Protein 2Q22 (pdb70)

Radius of gyration: 29.23 Å; Cα contacts (8 Å, |Δi|>4): 831; chains: 3; bounding box: 90×66×29 Å

Secondary structure (DSSP, 8-state):
---HHHHHHHHHTTTT-SBPPPPPHHHHHHHHHHHHHHHHTSSEEEEEEEESSHHHHHH--HHHHHTT-----PPP-SSSEEEEEETTT--EEEEE--S--BEEEEEEE-SSBTB-----PBPTTTT-/---HHHHHHHHHTTTT-SBPPP--HHHHHHHHHHHHHHHHTSSEEEEEEEESSHHHHHH--HHHHHTT-----PPP-SS-EEEEEETTT--EEEEE--S--BEEEEEEE-SSBTB-----PBPTTTT-/--HHHHHHHHHTTTT-SBPPPPPHHHHHHHHHHHHHHHHTSSEEEEEEEESSHHHHHH--HHHHHTT-----PPP-SS-EEEEEETTT--EEEEE--S--BEEEEEEE-SSBTB-----PBPTTTT-

InterPro domains:
  IPR014953 Protein of unknown function DUF1824 [PF08854] (16-137)

Nearest PDB structures (foldseek):
  2q22-assembly3_C  TM=1.008E+00  e=5.757E-25  Trichormus variabilis ATCC 29413
  6y5w-assembly1_A  TM=3.179E-01  e=4.684E+00  Orthohantavirus andesense
  6vu9-assembly1_A  TM=2.663E-01  e=3.049E+00  Stenotrophomonas maltophilia K279a
  2q22-assembly3_C  TM=1.008E+00  e=7.549E-24  Trichormus variabilis ATCC 29413
  6vu9-assembly1_A  TM=2.676E-01  e=3.999E+00  Stenotrophomonas maltophilia K279a

Solvent-accessible surface area: 20133 Å² total

B-factor: mean 43.03, std 10.54, range [21.01, 85.59]

Sequence (383 aa):
NLTTADAKKILNKFNCLDIAPILKPSEKESVRRALILITKLSDYQILGICADTADEGLLAKTYSHALGYEVPDLPVVEGPVYIKLNGKNGLCCYLDSYAGHHRGVLVSCQSYYEGGINEYGHLPLDLFVNLTTADAKKILNKFNCLDIAPILKPSEKESVRRALILITKLSDYQILGICADTADEGLLAKTYSHALGYEVPDLPVVEGPVYIKLNGKNGLCCYLDSYAGHHRGVLVSCQSYYEGGINEYGHLPLDLFVLTTADAKKILNKFNCLDIAPILKPSEKESVRRALILITKLSDYQILGICADTADEGLLAKTYSHALGYEVPDLPVVEGPVYIKLNGKNGLCCYLDSYAGHHRGVLVSSCQSYYEGGINEYGHLPLDLFV

Foldseek 3Di:
DADLVRLCVLFCVAPPPQEADDDDPVSLVSNLVSVQVQLVLFDWKKKKAKAQFVVLRVLLCQVCVSNVHDADDADTDGTIWIWMAGGPPGDIHIDDDPDDGHAMDIAGHHPDDSGDGGGDSHHSVSRD/DDDLVRLCVLFCVAPPPQEADDDDPVSLVSNLVSVQVLLVLFPWKKKKFKAQFVVLRVLLCQVCVSNVHDDDDADGDGTIWIWIAGGPPRDIHIDDDPDDGHAMDIQGHHPDPSGDGGGDSHHSVSRD/DDLVQLCVLQCVAPPPQEADDDDPVSLVSNLVSVQVLLVLFDWKKKKFKDQFPVLRVLLVQVCVSNVHDDDDADTDGTIKIWMAGGPPGDIHIDDDPDDGHAMDIQGHHPDPSGDGGGDSHHSVSRD

Structure (mmCIF, N/CA/C/O backbone):
data_2Q22
#
_entry.id   2Q22
#
_cell.length_a   103.374
_cell.length_b   103.374
_cell.length_c   42.086
_cell.angle_alpha   90.000
_cell.angle_beta   90.000
_cell.angle_gamma   120.000
#
_symmetry.space_group_name_H-M   'P 32'
#
loop_
_entity.id
_entity.type
_entity.pdbx_description
1 polymer 'Uncharacterized protein'
2 non-polymer 'ACETATE ION'
3 non-polymer 'CHLORIDE ION'
4 non-polymer 'TETRAETHYLENE GLYCOL'
5 non-polymer 1,2-ETHANEDIOL
6 water water
#
loop_
_atom_site.group_PDB
_atom_site.id
_atom_site.type_symbol
_atom_site.label_atom_id
_atom_site.label_alt_id
_atom_site.label_comp_id
_atom_site.label_asym_id
_atom_site.label_entity_id
_atom_site.label_seq_id
_atom_site.pdbx_PDB_ins_code
_atom_site.Cartn_x
_atom_site.Cartn_y
_atom_site.Cartn_z
_atom_site.occupancy
_atom_site.B_iso_or_equiv
_atom_site.auth_seq_id
_atom_site.auth_comp_id
_atom_site.auth_asym_id
_atom_site.auth_atom_id
_atom_site.pdbx_PDB_model_num
ATOM 1 N N . ASN A 1 9 ? -8.986 19.695 5.490 1.00 60.83 8 ASN A N 1
ATOM 2 C CA . ASN A 1 9 ? -7.576 20.185 5.512 1.00 61.66 8 ASN A CA 1
ATOM 3 C C . ASN A 1 9 ? -7.262 20.911 4.208 1.00 60.36 8 ASN A C 1
ATOM 4 O O . ASN A 1 9 ? -7.685 20.497 3.119 1.00 64.42 8 ASN A O 1
ATOM 6 N N . LEU A 1 10 ? -6.504 21.991 4.309 1.00 54.26 9 LEU A N 1
ATOM 7 C CA . LEU A 1 10 ? -6.387 22.907 3.185 1.00 51.61 9 LEU A CA 1
ATOM 8 C C . LEU A 1 10 ? -5.043 22.707 2.516 1.00 49.91 9 LEU A C 1
ATOM 9 O O . LEU A 1 10 ? -4.029 22.663 3.196 1.00 49.87 9 LEU A O 1
ATOM 14 N N . THR A 1 11 ? -5.048 22.555 1.194 1.00 50.28 10 THR A N 1
ATOM 15 C CA . THR A 1 11 ? -3.810 22.420 0.423 1.00 51.12 10 THR A CA 1
ATOM 16 C C . THR A 1 11 ? -3.264 23.795 0.077 1.00 52.83 10 THR A C 1
ATOM 17 O O . THR A 1 11 ? -3.982 24.789 0.107 1.00 52.77 10 THR A O 1
ATOM 21 N N . THR A 1 12 ? -1.987 23.841 -0.279 1.00 54.18 11 THR A N 1
ATOM 22 C CA . THR A 1 12 ? -1.344 25.087 -0.685 1.00 54.48 11 THR A CA 1
ATOM 23 C C . THR A 1 12 ? -2.018 25.718 -1.894 1.00 54.40 11 THR A C 1
ATOM 24 O O . THR A 1 12 ? -2.184 26.943 -1.937 1.00 54.46 11 THR A O 1
ATOM 28 N N . ALA A 1 13 ? -2.409 24.894 -2.863 1.00 52.44 12 ALA A N 1
ATOM 29 C CA . ALA A 1 13 ? -3.081 25.395 -4.061 1.00 51.89 12 ALA A CA 1
ATOM 30 C C . ALA A 1 13 ? -4.441 25.989 -3.726 1.00 51.77 12 ALA A C 1
ATOM 31 O O . ALA A 1 13 ? -4.875 26.965 -4.370 1.00 51.35 12 ALA A O 1
ATOM 33 N N . ASP A 1 14 ? -5.126 25.382 -2.755 1.00 50.48 13 ASP A N 1
ATOM 34 C CA . ASP A 1 14 ? -6.421 25.875 -2.307 1.00 50.87 13 ASP A CA 1
ATOM 35 C C . ASP A 1 14 ? -6.255 27.243 -1.643 1.00 48.84 13 ASP A C 1
ATOM 36 O O . ASP A 1 14 ? -7.015 28.173 -1.920 1.00 48.37 13 ASP A O 1
ATOM 41 N N . ALA A 1 15 ? -5.272 27.334 -0.756 1.00 46.60 14 ALA A N 1
ATOM 42 C CA . ALA A 1 15 ? -4.964 28.547 -0.038 1.00 45.54 14 ALA A CA 1
ATOM 43 C C . ALA A 1 15 ? -4.703 29.688 -1.018 1.00 47.43 14 ALA A C 1
ATOM 44 O O . ALA A 1 15 ? -5.247 30.783 -0.863 1.00 46.74 14 ALA A O 1
ATOM 46 N N . LYS A 1 16 ? -3.876 29.425 -2.029 1.00 47.39 15 LYS A N 1
ATOM 47 C CA . LYS A 1 16 ? -3.526 30.441 -3.028 1.00 49.20 15 LYS A CA 1
ATOM 48 C C . LYS A 1 16 ? -4.744 30.863 -3.809 1.00 48.46 15 LYS A C 1
ATOM 49 O O . LYS A 1 16 ? -4.916 32.052 -4.117 1.00 48.57 15 LYS A O 1
ATOM 55 N N . LYS A 1 17 ? -5.584 29.894 -4.148 1.00 47.48 16 LYS A N 1
ATOM 56 C CA . LYS A 1 17 ? -6.786 30.196 -4.874 1.00 48.45 16 LYS A CA 1
ATOM 57 C C . LYS A 1 17 ? -7.661 31.144 -4.049 1.00 46.63 16 LYS A C 1
ATOM 58 O O . LYS A 1 17 ? -8.216 32.097 -4.568 1.00 47.19 16 LYS A O 1
ATOM 64 N N . ILE A 1 18 ? -7.776 30.884 -2.760 1.00 44.17 17 ILE A N 1
ATOM 65 C CA . ILE A 1 18 ? -8.591 31.735 -1.899 1.00 43.04 17 ILE A CA 1
ATOM 66 C C . ILE A 1 18 ? -8.022 33.173 -1.871 1.00 43.33 17 ILE A C 1
ATOM 67 O O . ILE A 1 18 ? -8.729 34.141 -2.117 1.00 41.99 17 ILE A O 1
ATOM 72 N N . LEU A 1 19 ? -6.734 33.293 -1.617 1.00 43.57 18 LEU A N 1
ATOM 73 C CA . LEU A 1 19 ? -6.126 34.610 -1.497 1.00 45.11 18 LEU A CA 1
ATOM 74 C C . LEU A 1 19 ? -6.137 35.338 -2.840 1.00 45.31 18 LEU A C 1
ATOM 75 O O . LEU A 1 19 ? -6.287 36.551 -2.906 1.00 44.96 18 LEU A O 1
ATOM 80 N N . ASN A 1 20 ? -6.028 34.584 -3.926 1.00 45.96 19 ASN A N 1
ATOM 81 C CA . ASN A 1 20 ? -5.957 35.197 -5.235 1.00 46.27 19 ASN A CA 1
ATOM 82 C C . ASN A 1 20 ? -7.286 35.826 -5.628 1.00 45.42 19 ASN A C 1
ATOM 83 O O . ASN A 1 20 ? -7.332 36.650 -6.526 1.00 45.37 19 ASN A O 1
ATOM 88 N N . LYS A 1 21 ? -8.367 35.471 -4.939 1.00 42.55 20 LYS A N 1
ATOM 89 C CA . LYS A 1 21 ? -9.638 36.146 -5.155 1.00 44.74 20 LYS A CA 1
ATOM 90 C C . LYS A 1 21 ? -9.562 37.660 -4.876 1.00 44.19 20 LYS A C 1
ATOM 91 O O . LYS A 1 21 ? -10.369 38.405 -5.400 1.00 42.61 20 LYS A O 1
ATOM 97 N N . PHE A 1 22 ? -8.595 38.094 -4.058 1.00 42.54 21 PHE A N 1
ATOM 98 C CA . PHE A 1 22 ? -8.452 39.515 -3.662 1.00 42.72 21 PHE A CA 1
ATOM 99 C C . PHE A 1 22 ? -7.445 40.267 -4.548 1.00 43.65 21 PHE A C 1
ATOM 100 O O . PHE A 1 22 ? -7.242 41.453 -4.369 1.00 44.28 21 PHE A O 1
ATOM 108 N N . ASN A 1 23 ? -6.826 39.563 -5.493 1.00 43.19 22 ASN A N 1
ATOM 109 C CA . ASN A 1 23 ? -5.810 40.118 -6.371 1.00 46.28 22 ASN A CA 1
ATOM 110 C C . ASN A 1 23 ? -6.221 41.452 -6.948 1.00 44.60 22 ASN A C 1
ATOM 111 O O . ASN A 1 23 ? -7.312 41.587 -7.470 1.00 45.87 22 ASN A O 1
ATOM 116 N N . CYS A 1 24 ? -5.368 42.457 -6.805 1.00 43.93 23 CYS A N 1
ATOM 117 C CA . CYS A 1 24 ? -5.665 43.808 -7.297 1.00 45.14 23 CYS A CA 1
ATOM 118 C C . CYS A 1 24 ? -6.935 44.515 -6.775 1.00 43.54 23 CYS A C 1
ATOM 119 O O . CYS A 1 24 ? -7.379 45.514 -7.378 1.00 45.12 23 CYS A O 1
ATOM 122 N N . LEU A 1 25 ? -7.501 44.056 -5.665 1.00 39.67 24 LEU A N 1
ATOM 123 C CA . LEU A 1 25 ? -8.637 44.769 -5.076 1.00 40.25 24 LEU A CA 1
ATOM 124 C C . LEU A 1 25 ? -8.108 45.931 -4.238 1.00 37.32 24 LEU A C 1
ATOM 125 O O . LEU A 1 25 ? -7.330 45.727 -3.292 1.00 39.18 24 LEU A O 1
ATOM 130 N N . ASP A 1 26 ? -8.529 47.137 -4.591 1.00 36.38 25 ASP A N 1
ATOM 131 C CA . ASP A 1 26 ? -8.125 48.345 -3.881 1.00 36.19 25 ASP A CA 1
ATOM 132 C C . ASP A 1 26 ? -8.779 48.466 -2.510 1.00 36.41 25 ASP A C 1
ATOM 133 O O . ASP A 1 26 ? -8.201 49.027 -1.601 1.00 36.43 25 ASP A O 1
ATOM 138 N N . ILE A 1 27 ? -10.017 47.990 -2.397 1.00 37.54 26 ILE A N 1
ATOM 139 C CA . ILE A 1 27 ? -10.827 48.113 -1.171 1.00 40.13 26 ILE A CA 1
ATOM 140 C C . ILE A 1 27 ? -11.300 46.707 -0.794 1.00 39.31 26 ILE A C 1
ATOM 141 O O . ILE A 1 27 ? -11.978 46.052 -1.564 1.00 38.64 26 ILE A O 1
ATOM 146 N N . ALA A 1 28 ? -10.902 46.237 0.365 1.00 38.26 27 ALA A N 1
ATOM 147 C CA . ALA A 1 28 ? -11.256 44.899 0.820 1.00 40.25 27 ALA A CA 1
ATOM 148 C C . ALA A 1 28 ? -12.754 44.821 1.046 1.00 42.17 27 ALA A C 1
ATOM 149 O O . ALA A 1 28 ? -13.376 45.784 1.517 1.00 40.69 27 ALA A O 1
ATOM 151 N N . PRO A 1 29 ? -13.345 43.671 0.707 1.00 45.01 28 PRO A N 1
ATOM 152 C CA . PRO A 1 29 ? -14.773 43.506 0.905 1.00 45.76 28 PRO A CA 1
ATOM 153 C C . PRO A 1 29 ? -15.101 43.197 2.342 1.00 47.02 28 PRO A C 1
ATOM 154 O O . PRO A 1 29 ? -14.253 42.803 3.124 1.00 45.31 28 PRO A O 1
ATOM 158 N N . ILE A 1 30 ? -16.357 43.406 2.675 1.00 49.80 29 ILE A N 1
ATOM 159 C CA . ILE A 1 30 ? -16.911 42.934 3.918 1.00 50.96 29 ILE A CA 1
ATOM 160 C C . ILE A 1 30 ? -17.285 41.462 3.711 1.00 48.78 29 ILE A C 1
ATOM 161 O O . ILE A 1 30 ? -18.131 41.166 2.883 1.00 49.84 29 ILE A O 1
ATOM 166 N N . LEU A 1 31 ? -16.644 40.553 4.450 1.00 44.63 30 LEU A N 1
ATOM 167 C CA . LEU A 1 31 ? -16.829 39.127 4.274 1.00 43.48 30 LEU A CA 1
ATOM 168 C C . LEU A 1 31 ? -17.761 38.541 5.337 1.00 41.87 30 LEU A C 1
ATOM 169 O O . LEU A 1 31 ? -17.765 38.992 6.480 1.00 41.23 30 LEU A O 1
ATOM 174 N N . LYS A 1 32 ? -18.511 37.519 4.952 1.00 40.67 31 LYS A N 1
ATOM 175 C CA . LYS A 1 32 ? -19.321 36.761 5.880 1.00 40.47 31 LYS A CA 1
ATOM 176 C C . LYS A 1 32 ? -18.425 36.012 6.873 1.00 39.04 31 LYS A C 1
ATOM 177 O O . LYS A 1 32 ? -17.266 35.772 6.601 1.00 35.89 31 LYS A O 1
ATOM 183 N N . PRO A 1 33 ? -18.952 35.674 8.047 1.00 37.96 32 PRO A N 1
ATOM 184 C CA . PRO A 1 33 ? -18.183 34.951 9.070 1.00 38.29 32 PRO A CA 1
ATOM 185 C C . PRO A 1 33 ? -17.394 33.709 8.586 1.00 38.58 32 PRO A C 1
ATOM 186 O O . PRO A 1 33 ? -16.192 33.548 8.891 1.00 37.88 32 PRO A O 1
ATOM 190 N N . SER A 1 34 ? -18.045 32.847 7.824 1.00 36.37 33 SER A N 1
ATOM 191 C CA . SER A 1 34 ? -17.391 31.635 7.360 1.00 37.55 33 SER A CA 1
ATOM 192 C C . SER A 1 34 ? -16.429 31.908 6.213 1.00 39.00 33 SER A C 1
ATOM 193 O O . SER A 1 34 ? -15.489 31.154 5.983 1.00 39.01 33 SER A O 1
ATOM 196 N N . GLU A 1 35 ? -16.660 32.988 5.470 1.00 37.82 34 GLU A N 1
ATOM 197 C CA . GLU A 1 35 ? -15.729 33.401 4.451 1.00 37.91 34 GLU A CA 1
ATOM 198 C C . GLU A 1 35 ? -14.455 33.873 5.133 1.00 36.82 34 GLU A C 1
ATOM 199 O O . GLU A 1 35 ? -13.370 33.585 4.674 1.00 37.06 34 GLU A O 1
ATOM 205 N N . LYS A 1 36 ? -14.596 34.626 6.220 1.00 37.62 35 LYS A N 1
ATOM 206 C CA . LYS A 1 36 ? -13.449 35.102 6.927 1.00 35.85 35 LYS A CA 1
ATOM 207 C C . LYS A 1 36 ? -12.642 33.941 7.442 1.00 34.77 35 LYS A C 1
ATOM 208 O O . LYS A 1 36 ? -11.427 33.996 7.406 1.00 35.96 35 LYS A O 1
ATOM 214 N N . GLU A 1 37 ? -13.298 32.900 7.947 1.00 34.50 36 GLU A N 1
ATOM 215 C CA . GLU A 1 37 ? -12.581 31.737 8.469 1.00 35.34 36 GLU A CA 1
ATOM 216 C C . GLU A 1 37 ? -11.755 31.105 7.380 1.00 35.75 36 GLU A C 1
ATOM 217 O O . GLU A 1 37 ? -10.648 30.703 7.646 1.00 37.30 36 GLU A O 1
ATOM 223 N N . SER A 1 38 ? -12.304 30.976 6.174 1.00 36.11 37 SER A N 1
ATOM 224 C CA . SER A 1 38 ? -11.547 30.397 5.051 1.00 36.84 37 SER A CA 1
ATOM 225 C C . SER A 1 38 ? -10.344 31.227 4.710 1.00 37.44 37 SER A C 1
ATOM 226 O O . SER A 1 38 ? -9.257 30.712 4.514 1.00 37.51 37 SER A O 1
ATOM 229 N N . VAL A 1 39 ? -10.535 32.542 4.650 1.00 37.43 38 VAL A N 1
ATOM 230 C CA . VAL A 1 39 ? -9.425 33.412 4.299 1.00 36.66 38 VAL A CA 1
ATOM 231 C C . VAL A 1 39 ? -8.346 33.401 5.374 1.00 37.70 38 VAL A C 1
ATOM 232 O O . VAL A 1 39 ? -7.149 33.491 5.068 1.00 38.75 38 VAL A O 1
ATOM 236 N N . ARG A 1 40 ? -8.761 33.280 6.625 1.00 37.78 39 ARG A N 1
ATOM 237 C CA . ARG A 1 40 ? -7.808 33.206 7.718 1.00 38.17 39 ARG A CA 1
ATOM 238 C C . ARG A 1 40 ? -6.920 31.972 7.596 1.00 40.13 39 ARG A C 1
ATOM 239 O O . ARG A 1 40 ? -5.700 32.049 7.705 1.00 39.95 39 ARG A O 1
ATOM 247 N N . ARG A 1 41 ? -7.558 30.834 7.389 1.00 39.98 40 ARG A N 1
ATOM 248 C CA . ARG A 1 41 ? -6.845 29.598 7.275 1.00 41.52 40 ARG A CA 1
ATOM 249 C C . ARG A 1 41 ? -5.886 29.630 6.103 1.00 39.13 40 ARG A C 1
ATOM 250 O O . ARG A 1 41 ? -4.744 29.159 6.220 1.00 43.92 40 ARG A O 1
ATOM 255 N N . ALA A 1 42 ? -6.351 30.140 4.973 1.00 37.28 41 ALA A N 1
ATOM 256 C CA . ALA A 1 42 ? -5.522 30.291 3.754 1.00 39.23 41 ALA A CA 1
ATOM 257 C C . ALA A 1 42 ? -4.291 31.161 4.040 1.00 40.02 41 ALA A C 1
ATOM 258 O O . ALA A 1 42 ? -3.167 30.806 3.689 1.00 40.98 41 ALA A O 1
ATOM 260 N N . LEU A 1 43 ? -4.501 32.268 4.737 1.00 39.28 42 LEU A N 1
ATOM 261 C CA . LEU A 1 43 ? -3.419 33.217 4.983 1.00 39.35 42 LEU A CA 1
ATOM 262 C C . LEU A 1 43 ? -2.409 32.643 5.949 1.00 41.07 42 LEU A C 1
ATOM 263 O O . LEU A 1 43 ? -1.215 32.802 5.750 1.00 42.52 42 LEU A O 1
ATOM 268 N N . ILE A 1 44 ? -2.874 31.952 6.967 1.00 42.56 43 ILE A N 1
ATOM 269 C CA . ILE A 1 44 ? -1.985 31.349 7.931 1.00 43.17 43 ILE A CA 1
ATOM 270 C C . ILE A 1 44 ? -1.141 30.263 7.275 1.00 45.36 43 ILE A C 1
ATOM 271 O O . ILE A 1 44 ? 0.054 30.190 7.532 1.00 47.19 43 ILE A O 1
ATOM 276 N N . LEU A 1 45 ? -1.742 29.420 6.437 1.00 45.74 44 LEU A N 1
ATOM 277 C CA . LEU A 1 45 ? -0.985 28.347 5.744 1.00 45.48 44 LEU A CA 1
ATOM 278 C C . LEU A 1 45 ? 0.099 28.957 4.866 1.00 46.62 44 LEU A C 1
ATOM 279 O O . LEU A 1 45 ? 1.281 28.647 5.015 1.00 45.03 44 LEU A O 1
ATOM 284 N N . ILE A 1 46 ? -0.315 29.861 3.978 1.00 46.28 45 ILE A N 1
ATOM 285 C CA . ILE A 1 46 ? 0.594 30.498 3.041 1.00 45.49 45 ILE A CA 1
ATOM 286 C C . ILE A 1 46 ? 1.755 31.206 3.716 1.00 45.28 45 ILE A C 1
ATOM 287 O O . ILE A 1 46 ? 2.891 31.138 3.224 1.00 47.23 45 ILE A O 1
ATOM 292 N N . THR A 1 47 ? 1.506 31.879 4.826 1.00 44.70 46 THR A N 1
ATOM 293 C CA . THR A 1 47 ? 2.585 32.572 5.496 1.00 45.61 46 THR A CA 1
ATOM 294 C C . THR A 1 47 ? 3.613 31.626 6.143 1.00 47.27 46 THR A C 1
ATOM 295 O O . THR A 1 47 ? 4.751 32.013 6.348 1.00 50.14 46 THR A O 1
ATOM 299 N N . LYS A 1 48 ? 3.211 30.401 6.464 1.00 46.65 47 LYS A N 1
ATOM 300 C CA . LYS A 1 48 ? 4.147 29.378 6.951 1.00 46.47 47 LYS A CA 1
ATOM 301 C C . LYS A 1 48 ? 5.082 28.876 5.843 1.00 45.23 47 LYS A C 1
ATOM 302 O O . LYS A 1 48 ? 6.117 28.290 6.119 1.00 47.52 47 LYS A O 1
ATOM 308 N N . LEU A 1 49 ? 4.674 29.063 4.597 1.00 41.92 48 LEU A N 1
ATOM 309 C CA . LEU A 1 49 ? 5.472 28.704 3.446 1.00 42.62 48 LEU A CA 1
ATOM 310 C C . LEU A 1 49 ? 6.369 29.856 2.967 1.00 43.03 48 LEU A C 1
ATOM 311 O O . LEU A 1 49 ? 6.892 29.820 1.831 1.00 41.56 48 LEU A O 1
ATOM 316 N N . SER A 1 50 ? 6.535 30.876 3.825 1.00 39.82 49 SER A N 1
ATOM 317 C CA . SER A 1 50 ? 7.424 31.996 3.527 1.00 39.60 49 SER A CA 1
ATOM 318 C C . SER A 1 50 ? 8.283 32.337 4.736 1.00 39.49 49 SER A C 1
ATOM 319 O O . SER A 1 50 ? 7.959 31.977 5.874 1.00 40.69 49 SER A O 1
ATOM 322 N N . ASP A 1 51 ? 9.394 33.014 4.499 1.00 37.40 50 ASP A N 1
ATOM 323 C CA . ASP A 1 51 ? 10.304 33.341 5.609 1.00 38.30 50 ASP A CA 1
ATOM 324 C C . ASP A 1 51 ? 9.803 34.505 6.453 1.00 37.95 50 ASP A C 1
ATOM 325 O O . ASP A 1 51 ? 9.977 34.538 7.668 1.00 37.61 50 ASP A O 1
ATOM 330 N N . TYR A 1 52 ? 9.211 35.500 5.809 1.00 38.08 51 TYR A N 1
ATOM 331 C CA . TYR A 1 52 ? 8.661 36.619 6.566 1.00 38.57 51 TYR A CA 1
ATOM 332 C C . TYR A 1 52 ? 7.604 37.353 5.761 1.00 38.87 51 TYR A C 1
ATOM 333 O O . TYR A 1 52 ? 7.417 37.102 4.558 1.00 35.34 51 TYR A O 1
ATOM 342 N N . GLN A 1 53 ? 6.901 38.244 6.461 1.00 37.14 52 GLN A N 1
ATOM 343 C CA . GLN A 1 53 ? 5.850 39.041 5.836 1.00 37.51 52 GLN A CA 1
ATOM 344 C C . GLN A 1 53 ? 6.042 40.530 6.112 1.00 34.88 52 GLN A C 1
ATOM 345 O O . GLN A 1 53 ? 6.702 40.946 7.095 1.00 35.46 52 GLN A O 1
ATOM 351 N N . ILE A 1 54 ? 5.522 41.345 5.196 1.00 37.33 53 ILE A N 1
ATOM 352 C CA . ILE A 1 54 ? 5.488 42.788 5.380 1.00 38.52 53 ILE A CA 1
ATOM 353 C C . ILE A 1 54 ? 4.017 43.111 5.222 1.00 38.07 53 ILE A C 1
ATOM 354 O O . ILE A 1 54 ? 3.380 42.618 4.293 1.00 36.38 53 ILE A O 1
ATOM 359 N N . LEU A 1 55 ? 3.474 43.881 6.165 1.00 34.10 54 LEU A N 1
ATOM 360 C CA . LEU A 1 55 ? 2.103 44.340 6.080 1.00 34.96 54 LEU A CA 1
ATOM 361 C C . LEU A 1 55 ? 2.030 45.785 5.692 1.00 33.29 54 LEU A C 1
ATOM 362 O O . LEU A 1 55 ? 2.799 46.605 6.196 1.00 33.54 54 LEU A O 1
ATOM 367 N N . GLY A 1 56 ? 1.090 46.086 4.802 1.00 33.62 55 GLY A N 1
ATOM 368 C CA . GLY A 1 56 ? 0.714 47.456 4.434 1.00 34.53 55 GLY A CA 1
ATOM 369 C C . GLY A 1 56 ? -0.778 47.610 4.727 1.00 34.96 55 GLY A C 1
ATOM 370 O O . GLY A 1 56 ? -1.593 46.914 4.111 1.00 34.81 55 GLY A O 1
ATOM 371 N N . ILE A 1 57 ? -1.127 48.499 5.669 1.00 31.83 56 ILE A N 1
ATOM 372 C CA . ILE A 1 57 ? -2.500 48.648 6.193 1.00 31.58 56 ILE A CA 1
ATOM 373 C C . ILE A 1 57 ? -3.030 50.029 5.900 1.00 31.27 56 ILE A C 1
ATOM 374 O O . ILE A 1 57 ? -2.439 50.991 6.315 1.00 30.70 56 ILE A O 1
ATOM 379 N N . CYS A 1 58 ? -4.107 50.126 5.103 1.00 31.39 57 CYS A N 1
ATOM 380 C CA . CYS A 1 58 ? -4.805 51.407 4.834 1.00 31.33 57 CYS A CA 1
ATOM 381 C C . CYS A 1 58 ? -6.193 51.406 5.536 1.00 31.50 57 CYS A C 1
ATOM 382 O O . CYS A 1 58 ? -7.003 50.484 5.348 1.00 34.07 57 CYS A O 1
ATOM 385 N N . ALA A 1 59 ? -6.456 52.420 6.349 1.00 31.23 58 ALA A N 1
ATOM 386 C CA . ALA A 1 59 ? -7.647 52.470 7.148 1.00 31.71 58 ALA A CA 1
ATOM 387 C C . ALA A 1 59 ? -8.198 53.903 7.220 1.00 31.69 58 ALA A C 1
ATOM 388 O O . ALA A 1 59 ? -7.475 54.879 7.020 1.00 30.81 58 ALA A O 1
ATOM 390 N N . ASP A 1 60 ? -9.487 54.013 7.503 1.00 32.12 59 ASP A N 1
ATOM 391 C CA . ASP A 1 60 ? -10.121 55.327 7.646 1.00 31.76 59 ASP A CA 1
ATOM 392 C C . ASP A 1 60 ? -9.648 56.080 8.890 1.00 31.87 59 ASP A C 1
ATOM 393 O O . ASP A 1 60 ? -9.705 57.292 8.923 1.00 32.27 59 ASP A O 1
ATOM 398 N N . THR A 1 61 ? -9.197 55.375 9.922 1.00 30.05 60 THR A N 1
ATOM 399 C CA . THR A 1 61 ? -8.812 56.038 11.164 1.00 32.27 60 THR A CA 1
ATOM 400 C C . THR A 1 61 ? -7.662 55.271 11.773 1.00 29.86 60 THR A C 1
ATOM 401 O O . THR A 1 61 ? -7.467 54.091 11.494 1.00 28.59 60 THR A O 1
ATOM 405 N N . ALA A 1 62 ? -6.889 55.943 12.607 1.00 26.72 61 ALA A N 1
ATOM 406 C CA . ALA A 1 62 ? -5.789 55.283 13.254 1.00 28.17 61 ALA A CA 1
ATOM 407 C C . ALA A 1 62 ? -6.272 54.085 14.049 1.00 33.39 61 ALA A C 1
ATOM 408 O O . ALA A 1 62 ? -5.631 53.053 14.019 1.00 34.95 61 ALA A O 1
ATOM 410 N N . ASP A 1 63 ? -7.396 54.215 14.781 1.00 34.61 62 ASP A N 1
ATOM 411 C CA . ASP A 1 63 ? -7.884 53.117 15.628 1.00 34.21 62 ASP A CA 1
ATOM 412 C C . ASP A 1 63 ? -8.170 51.856 14.812 1.00 33.38 62 ASP A C 1
ATOM 413 O O . ASP A 1 63 ? -7.796 50.756 15.201 1.00 33.01 62 ASP A O 1
ATOM 418 N N . GLU A 1 64 ? -8.805 52.008 13.655 1.00 33.12 63 GLU A N 1
ATOM 419 C CA . GLU A 1 64 ? -9.144 50.838 12.853 1.00 35.96 63 GLU A CA 1
ATOM 420 C C . GLU A 1 64 ? -7.852 50.223 12.332 1.00 36.31 63 GLU A C 1
ATOM 421 O O . GLU A 1 64 ? -7.660 48.995 12.247 1.00 38.66 63 GLU A O 1
ATOM 427 N N . GLY A 1 65 ? -6.934 51.082 11.924 1.00 34.60 64 GLY A N 1
ATOM 428 C CA . GLY A 1 65 ? -5.678 50.605 11.443 1.00 32.59 64 GLY A CA 1
ATOM 429 C C . GLY A 1 65 ? -4.871 49.870 12.459 1.00 33.65 64 GLY A C 1
ATOM 430 O O . GLY A 1 65 ? -4.248 48.854 12.135 1.00 34.16 64 GLY A O 1
ATOM 431 N N . LEU A 1 66 ? -4.777 50.435 13.654 1.00 32.71 65 LEU A N 1
ATOM 432 C CA . LEU A 1 66 ? -4.033 49.839 14.765 1.00 34.66 65 LEU A CA 1
ATOM 433 C C . LEU A 1 66 ? -4.660 48.526 15.226 1.00 35.15 65 LEU A C 1
ATOM 434 O O . LEU A 1 66 ? -3.940 47.604 15.581 1.00 38.01 65 LEU A O 1
ATOM 439 N N . LEU A 1 67 ? -5.986 48.426 15.179 1.00 34.38 66 LEU A N 1
ATOM 440 C CA . LEU A 1 67 ? -6.676 47.160 15.494 1.00 35.87 66 LEU A CA 1
ATOM 441 C C . LEU A 1 67 ? -6.337 46.079 14.493 1.00 36.11 66 LEU A C 1
ATOM 442 O O . LEU A 1 67 ? -6.021 44.960 14.867 1.00 38.74 66 LEU A O 1
ATOM 447 N N . ALA A 1 68 ? -6.347 46.425 13.222 1.00 31.80 67 ALA A N 1
ATOM 448 C CA . ALA A 1 68 ? -5.897 45.498 12.187 1.00 32.90 67 ALA A CA 1
ATOM 449 C C . ALA A 1 68 ? -4.446 45.063 12.416 1.00 33.44 67 ALA A C 1
ATOM 450 O O . ALA A 1 68 ? -4.141 43.898 12.310 1.00 33.79 67 ALA A O 1
ATOM 460 N N . LYS A 1 70 ? -2.684 45.019 15.198 1.00 35.55 69 LYS A N 1
ATOM 461 C CA . LYS A 1 70 ? -2.479 44.211 16.373 1.00 39.45 69 LYS A CA 1
ATOM 462 C C . LYS A 1 70 ? -3.016 42.791 16.156 1.00 39.86 69 LYS A C 1
ATOM 463 O O . LYS A 1 70 ? -2.308 41.817 16.491 1.00 39.34 69 LYS A O 1
ATOM 469 N N . THR A 1 71 ? -4.175 42.662 15.486 1.00 37.70 70 THR A N 1
ATOM 470 C CA . THR A 1 71 ? -4.789 41.370 15.296 1.00 35.94 70 THR A CA 1
ATOM 471 C C . THR A 1 71 ? -4.093 40.539 14.229 1.00 36.47 70 THR A C 1
ATOM 472 O O . THR A 1 71 ? -3.872 39.355 14.437 1.00 35.99 70 THR A O 1
ATOM 476 N N . TYR A 1 72 ? -3.763 41.118 13.076 1.00 34.45 71 TYR A N 1
ATOM 477 C CA . TYR A 1 72 ? -3.004 40.380 12.080 1.00 36.73 71 TYR A CA 1
ATOM 478 C C . TYR A 1 72 ? -1.656 39.937 12.659 1.00 39.34 71 TYR A C 1
ATOM 479 O O . TYR A 1 72 ? -1.248 38.786 12.495 1.00 37.12 71 TYR A O 1
ATOM 488 N N . SER A 1 73 ? -0.949 40.853 13.297 1.00 39.86 72 SER A N 1
ATOM 489 C CA . SER A 1 73 ? 0.422 40.546 13.732 1.00 40.56 72 SER A CA 1
ATOM 490 C C . SER A 1 73 ? 0.425 39.399 14.740 1.00 42.21 72 SER A C 1
ATOM 491 O O . SER A 1 73 ? 1.225 38.494 14.624 1.00 39.58 72 SER A O 1
ATOM 494 N N . HIS A 1 74 ? -0.540 39.395 15.659 1.00 42.03 73 HIS A N 1
ATOM 495 C CA . HIS A 1 74 ? -0.753 38.289 16.554 1.00 42.69 73 HIS A CA 1
ATOM 496 C C . HIS A 1 74 ? -1.015 36.947 15.847 1.00 44.96 73 HIS A C 1
ATOM 497 O O . HIS A 1 74 ? -0.343 35.950 16.142 1.00 44.16 73 HIS A O 1
ATOM 504 N N . ALA A 1 75 ? -1.988 36.906 14.935 1.00 45.12 74 ALA A N 1
ATOM 505 C CA . ALA A 1 75 ? -2.319 35.667 14.220 1.00 42.95 74 ALA A CA 1
ATOM 506 C C . ALA A 1 75 ? -1.120 35.194 13.423 1.00 43.52 74 ALA A C 1
ATOM 507 O O . ALA A 1 75 ? -0.923 34.005 13.269 1.00 45.82 74 ALA A O 1
ATOM 509 N N . LEU A 1 76 ? -0.289 36.105 12.945 1.00 41.47 75 LEU A N 1
ATOM 510 C CA . LEU A 1 76 ? 0.931 35.703 12.232 1.00 43.63 75 LEU A CA 1
ATOM 511 C C . LEU A 1 76 ? 2.103 35.367 13.131 1.00 43.69 75 LEU A C 1
ATOM 512 O O . LEU A 1 76 ? 3.167 34.981 12.658 1.00 44.10 75 LEU A O 1
ATOM 517 N N . GLY A 1 77 ? 1.924 35.508 14.429 1.00 44.50 76 GLY A N 1
ATOM 518 C CA . GLY A 1 77 ? 3.015 35.243 15.353 1.00 47.22 76 GLY A CA 1
ATOM 519 C C . GLY A 1 77 ? 4.083 36.320 15.475 1.00 48.68 76 GLY A C 1
ATOM 520 O O . GLY A 1 77 ? 5.203 36.025 15.903 1.00 46.90 76 GLY A O 1
ATOM 521 N N . TYR A 1 78 ? 3.735 37.565 15.176 1.00 51.06 77 TYR A N 1
ATOM 522 C CA . TYR A 1 78 ? 4.666 38.694 15.333 1.00 55.96 77 TYR A CA 1
ATOM 523 C C . TYR A 1 78 ? 4.331 39.570 16.527 1.00 59.37 77 TYR A C 1
ATOM 524 O O . TYR A 1 78 ? 3.178 39.923 16.744 1.00 58.74 77 TYR A O 1
ATOM 533 N N . GLU A 1 79 ? 5.356 39.965 17.267 1.00 63.93 78 GLU A N 1
ATOM 534 C CA . GLU A 1 79 ? 5.206 40.950 18.332 1.00 67.43 78 GLU A CA 1
ATOM 535 C C . GLU A 1 79 ? 5.050 42.320 17.681 1.00 71.39 78 GLU A C 1
ATOM 536 O O . GLU A 1 79 ? 5.565 42.565 16.581 1.00 72.13 78 GLU A O 1
ATOM 539 N N . VAL A 1 80 ? 4.335 43.214 18.356 1.00 75.02 79 VAL A N 1
ATOM 540 C CA . VAL A 1 80 ? 4.188 44.588 17.867 1.00 75.77 79 VAL A CA 1
ATOM 541 C C . VAL A 1 80 ? 4.431 45.586 18.983 1.00 75.16 79 VAL A C 1
ATOM 542 O O . VAL A 1 80 ? 4.490 45.199 20.134 1.00 75.36 79 VAL A O 1
ATOM 546 N N . PRO A 1 81 ? 4.597 46.874 18.630 1.00 76.06 80 PRO A N 1
ATOM 547 C CA . PRO A 1 81 ? 4.619 47.944 19.631 1.00 74.83 80 PRO A CA 1
ATOM 548 C C . PRO A 1 81 ? 3.195 48.407 19.940 1.00 74.10 80 PRO A C 1
ATOM 549 O O . PRO A 1 81 ? 2.270 48.087 19.192 1.00 72.83 80 PRO A O 1
ATOM 553 N N . ASP A 1 83 ? 3.333 50.907 20.992 1.00 49.80 82 ASP A N 1
ATOM 554 C CA . ASP A 1 83 ? 2.404 52.002 20.692 1.00 52.06 82 ASP A CA 1
ATOM 555 C C . ASP A 1 83 ? 2.944 52.937 19.584 1.00 50.84 82 ASP A C 1
ATOM 556 O O . ASP A 1 83 ? 3.998 53.582 19.742 1.00 53.34 82 ASP A O 1
ATOM 561 N N . LEU A 1 84 ? 2.200 53.054 18.498 1.00 44.79 83 LEU A N 1
ATOM 562 C CA . LEU A 1 84 ? 2.543 54.002 17.445 1.00 39.63 83 LEU A CA 1
ATOM 563 C C . LEU A 1 84 ? 1.807 55.309 17.715 1.00 37.90 83 LEU A C 1
ATOM 564 O O . LEU A 1 84 ? 0.636 55.294 18.073 1.00 39.16 83 LEU A O 1
ATOM 569 N N . PRO A 1 85 ? 2.472 56.444 17.493 1.00 35.12 84 PRO A N 1
ATOM 570 C CA . PRO A 1 85 ? 1.749 57.711 17.551 1.00 31.69 84 PRO A CA 1
ATOM 571 C C . PRO A 1 85 ? 0.703 57.809 16.421 1.00 33.40 84 PRO A C 1
ATOM 572 O O . PRO A 1 85 ? 0.871 57.270 15.329 1.00 28.58 84 PRO A O 1
ATOM 576 N N . VAL A 1 86 ? -0.384 58.510 16.675 1.00 30.33 85 VAL A N 1
ATOM 577 C CA . VAL A 1 86 ? -1.456 58.564 15.669 1.00 28.14 85 VAL A CA 1
ATOM 578 C C . VAL A 1 86 ? -1.452 59.895 14.908 1.00 27.55 85 VAL A C 1
ATOM 579 O O . VAL A 1 86 ? -0.725 60.847 15.233 1.00 29.53 85 VAL A O 1
ATOM 583 N N . VAL A 1 87 ? -2.231 59.921 13.845 1.00 29.36 86 VAL A N 1
ATOM 584 C CA . VAL A 1 87 ? -2.538 61.149 13.088 1.00 29.61 86 VAL A CA 1
ATOM 585 C C . VAL A 1 87 ? -4.049 61.164 12.882 1.00 27.36 86 VAL A C 1
ATOM 586 O O . VAL A 1 87 ? -4.713 60.156 13.127 1.00 28.90 86 VAL A O 1
ATOM 590 N N . GLU A 1 88 ? -4.589 62.318 12.466 1.00 26.62 87 GLU A N 1
ATOM 591 C CA . GLU A 1 88 ? -6.010 62.425 12.199 1.00 28.58 87 GLU A CA 1
ATOM 592 C C . GLU A 1 88 ? -6.263 61.953 10.778 1.00 28.91 87 GLU A C 1
ATOM 593 O O . GLU A 1 88 ? -5.390 62.017 9.949 1.00 32.35 87 GLU A O 1
ATOM 599 N N . GLY A 1 89 ? -7.450 61.445 10.498 1.00 30.55 88 GLY A N 1
ATOM 600 C CA . GLY A 1 89 ? -7.816 61.100 9.156 1.00 29.71 88 GLY A CA 1
ATOM 601 C C . GLY A 1 89 ? -7.335 59.706 8.797 1.00 31.83 88 GLY A C 1
ATOM 602 O O . GLY A 1 89 ? -6.901 58.941 9.664 1.00 31.17 88 GLY A O 1
ATOM 603 N N . PRO A 1 90 ? -7.457 59.340 7.499 1.00 32.34 89 PRO A N 1
ATOM 604 C CA . PRO A 1 90 ? -6.982 58.022 7.070 1.00 29.70 89 PRO A CA 1
ATOM 605 C C . PRO A 1 90 ? -5.483 57.767 7.302 1.00 31.63 89 PRO A C 1
ATOM 606 O O . PRO A 1 90 ? -4.660 58.724 7.273 1.00 28.57 89 PRO A O 1
ATOM 610 N N . VAL A 1 91 ? -5.149 56.503 7.587 1.00 30.01 90 VAL A N 1
ATOM 611 C CA . VAL A 1 91 ? -3.779 56.117 7.903 1.00 32.26 90 VAL A CA 1
ATOM 612 C C . VAL A 1 91 ? -3.272 54.983 7.051 1.00 32.40 90 VAL A C 1
ATOM 613 O O . VAL A 1 91 ? -4.029 54.189 6.469 1.00 31.30 90 VAL A O 1
ATOM 617 N N . TYR A 1 92 ? -1.947 54.960 6.975 1.00 32.55 91 TYR A N 1
ATOM 618 C CA . TYR A 1 92 ? -1.211 53.862 6.435 1.00 30.73 91 TYR A CA 1
ATOM 619 C C . TYR A 1 92 ? -0.213 53.359 7.473 1.00 30.13 91 TYR A C 1
ATOM 620 O O . TYR A 1 92 ? 0.597 54.141 7.998 1.00 33.28 91 TYR A O 1
ATOM 629 N N . ILE A 1 93 ? -0.229 52.065 7.730 1.00 31.30 92 ILE A N 1
ATOM 630 C CA . ILE A 1 93 ? 0.641 51.447 8.696 1.00 30.73 92 ILE A CA 1
ATOM 631 C C . ILE A 1 93 ? 1.419 50.387 8.001 1.00 31.39 92 ILE A C 1
ATOM 632 O O . ILE A 1 93 ? 0.819 49.570 7.296 1.00 30.70 92 ILE A O 1
ATOM 637 N N . LYS A 1 94 ? 2.734 50.373 8.241 1.00 32.70 93 LYS A N 1
ATOM 638 C CA . LYS A 1 94 ? 3.667 49.369 7.727 1.00 33.30 93 LYS A CA 1
ATOM 639 C C . LYS A 1 94 ? 4.179 48.562 8.904 1.00 34.76 93 LYS A C 1
ATOM 640 O O . LYS A 1 94 ? 4.477 49.117 9.929 1.00 33.81 93 LYS A O 1
ATOM 646 N N . LEU A 1 95 ? 4.279 47.253 8.730 1.00 35.97 94 LEU A N 1
ATOM 647 C CA . LEU A 1 95 ? 4.920 46.381 9.705 1.00 37.46 94 LEU A CA 1
ATOM 648 C C . LEU A 1 95 ? 5.796 45.441 8.912 1.00 37.27 94 LEU A C 1
ATOM 649 O O . LEU A 1 95 ? 5.309 44.583 8.207 1.00 32.74 94 LEU A O 1
ATOM 654 N N . ASN A 1 96 ? 7.100 45.631 9.003 1.00 37.17 95 ASN A N 1
ATOM 655 C CA . ASN A 1 96 ? 8.044 44.850 8.255 1.00 40.10 95 ASN A CA 1
ATOM 656 C C . ASN A 1 96 ? 8.586 43.723 9.140 1.00 40.71 95 ASN A C 1
ATOM 657 O O . ASN A 1 96 ? 9.348 43.970 10.065 1.00 38.69 95 ASN A O 1
ATOM 662 N N . GLY A 1 97 ? 8.200 42.496 8.820 1.00 41.87 96 GLY A N 1
ATOM 663 C CA . GLY A 1 97 ? 8.582 41.336 9.585 1.00 44.01 96 GLY A CA 1
ATOM 664 C C . GLY A 1 97 ? 10.029 40.918 9.429 1.00 47.50 96 GLY A C 1
ATOM 665 O O . GLY A 1 97 ? 10.522 40.207 10.278 1.00 47.10 96 GLY A O 1
ATOM 666 N N . LYS A 1 98 ? 10.717 41.371 8.375 1.00 52.54 97 LYS A N 1
ATOM 667 C CA . LYS A 1 98 ? 12.140 41.006 8.188 1.00 56.50 97 LYS A CA 1
ATOM 668 C C . LYS A 1 98 ? 13.067 41.836 9.075 1.00 56.49 97 LYS A C 1
ATOM 669 O O . LYS A 1 98 ? 13.927 41.278 9.767 1.00 58.01 97 LYS A O 1
ATOM 675 N N . ASN A 1 99 ? 12.864 43.155 9.085 1.00 52.00 98 ASN A N 1
ATOM 676 C CA . ASN A 1 99 ? 13.736 44.079 9.806 1.00 49.40 98 ASN A CA 1
ATOM 677 C C . ASN A 1 99 ? 13.081 44.851 10.946 1.00 46.95 98 ASN A C 1
ATOM 678 O O . ASN A 1 99 ? 13.709 45.710 11.504 1.00 45.38 98 ASN A O 1
ATOM 683 N N . GLY A 1 100 ? 11.822 44.554 11.262 1.00 46.17 99 GLY A N 1
ATOM 684 C CA . GLY A 1 100 ? 11.114 45.165 12.375 1.00 46.44 99 GLY A CA 1
ATOM 685 C C . GLY A 1 100 ? 10.592 46.578 12.141 1.00 45.42 99 GLY A C 1
ATOM 686 O O . GLY A 1 100 ? 9.995 47.158 13.024 1.00 45.53 99 GLY A O 1
ATOM 687 N N . LEU A 1 101 ? 10.823 47.154 10.971 1.00 45.18 100 LEU A N 1
ATOM 688 C CA . LEU A 1 101 ? 10.312 48.529 10.704 1.00 46.34 100 LEU A CA 1
ATOM 689 C C . LEU A 1 101 ? 8.788 48.555 10.927 1.00 43.31 100 LEU A C 1
ATOM 690 O O . LEU A 1 101 ? 8.084 47.639 10.511 1.00 37.03 100 LEU A O 1
ATOM 695 N N . CYS A 1 102 ? 8.324 49.572 11.653 1.00 41.46 101 CYS A N 1
ATOM 696 C CA A CYS A 1 102 ? 6.904 49.733 11.977 0.50 42.49 101 CYS A CA 1
ATOM 697 C CA B CYS A 1 102 ? 6.929 49.752 11.942 0.50 40.99 101 CYS A CA 1
ATOM 698 C C . CYS A 1 102 ? 6.625 51.223 12.076 1.00 40.55 101 CYS A C 1
ATOM 699 O O . CYS A 1 102 ? 7.295 51.917 12.813 1.00 38.08 101 CYS A O 1
ATOM 704 N N . TYR A 1 103 ? 5.625 51.695 11.348 1.00 36.03 102 TYR A N 1
ATOM 705 C CA . TYR A 1 103 ? 5.295 53.118 11.379 1.00 33.74 102 TYR A CA 1
ATOM 706 C C . TYR A 1 103 ? 3.845 53.355 11.001 1.00 29.99 102 TYR A C 1
ATOM 707 O O . TYR A 1 103 ? 3.234 52.516 10.400 1.00 30.20 102 TYR A O 1
ATOM 716 N N . LEU A 1 104 ? 3.323 54.508 11.381 1.00 30.81 103 LEU A N 1
ATOM 717 C CA . LEU A 1 104 ? 2.027 54.957 11.019 1.00 32.08 103 LEU A CA 1
ATOM 718 C C . LEU A 1 104 ? 2.168 56.332 10.352 1.00 32.49 103 LEU A C 1
ATOM 719 O O . LEU A 1 104 ? 2.717 57.276 10.900 1.00 30.12 103 LEU A O 1
ATOM 724 N N . ASP A 1 105 ? 1.602 56.451 9.181 1.00 30.07 104 ASP A N 1
ATOM 725 C CA . ASP A 1 105 ? 1.612 57.716 8.447 1.00 31.02 104 ASP A CA 1
ATOM 726 C C . ASP A 1 105 ? 0.211 58.170 8.111 1.00 29.65 104 ASP A C 1
ATOM 727 O O . ASP A 1 105 ? -0.685 57.364 7.982 1.00 29.30 104 ASP A O 1
ATOM 732 N N . SER A 1 106 ? 0.066 59.461 7.876 1.00 27.56 105 SER A N 1
ATOM 733 C CA . SER A 1 106 ? -1.079 59.978 7.211 1.00 29.39 105 SER A CA 1
ATOM 734 C C . SER A 1 106 ? -1.154 59.453 5.801 1.00 29.76 105 SER A C 1
ATOM 735 O O . SER A 1 106 ? -0.129 59.420 5.105 1.00 29.02 105 SER A O 1
ATOM 738 N N . TYR A 1 107 ? -2.359 59.052 5.374 1.00 28.29 106 TYR A N 1
ATOM 739 C CA . TYR A 1 107 ? -2.601 58.375 4.107 1.00 30.07 106 TYR A CA 1
ATOM 740 C C . TYR A 1 107 ? -3.595 59.156 3.249 1.00 32.68 106 TYR A C 1
ATOM 741 O O . TYR A 1 107 ? -4.696 59.429 3.691 1.00 32.43 106 TYR A O 1
ATOM 750 N N . ALA A 1 108 ? -3.143 59.606 2.070 1.00 32.90 107 ALA A N 1
ATOM 751 C CA . ALA A 1 108 ? -3.934 60.397 1.156 1.00 33.29 107 ALA A CA 1
ATOM 752 C C . ALA A 1 108 ? -4.488 59.500 0.009 1.00 33.59 107 ALA A C 1
ATOM 753 O O . ALA A 1 108 ? -5.083 60.014 -0.887 1.00 34.64 107 ALA A O 1
ATOM 755 N N . GLY A 1 109 ? -4.274 58.192 0.030 1.00 30.78 108 GLY A N 1
ATOM 756 C CA . GLY A 1 109 ? -4.757 57.325 -1.044 1.00 33.05 108 GLY A CA 1
ATOM 757 C C . GLY A 1 109 ? -6.182 56.838 -0.815 1.00 35.10 108 GLY A C 1
ATOM 758 O O . GLY A 1 109 ? -6.855 57.306 0.101 1.00 34.46 108 GLY A O 1
ATOM 759 N N . HIS A 1 110 ? -6.633 55.846 -1.598 1.00 34.58 109 HIS A N 1
ATOM 760 C CA . HIS A 1 110 ? -8.037 55.431 -1.541 1.00 35.20 109 HIS A CA 1
ATOM 761 C C . HIS A 1 110 ? -8.219 53.942 -1.395 1.00 34.58 109 HIS A C 1
ATOM 762 O O . HIS A 1 110 ? -9.298 53.400 -1.606 1.00 36.53 109 HIS A O 1
ATOM 769 N N . HIS A 1 111 ? -7.159 53.255 -1.027 1.00 30.00 110 HIS A N 1
ATOM 770 C CA . HIS A 1 111 ? -7.238 51.830 -0.785 1.00 29.50 110 HIS A CA 1
ATOM 771 C C . HIS A 1 111 ? -7.639 51.650 0.651 1.00 30.58 110 HIS A C 1
ATOM 772 O O . HIS A 1 111 ? -7.462 52.576 1.460 1.00 30.01 110 HIS A O 1
ATOM 779 N N . ARG A 1 112 ? -8.178 50.485 0.966 1.00 30.57 111 ARG A N 1
ATOM 780 C CA . ARG A 1 112 ? -8.555 50.136 2.344 1.00 32.96 111 ARG A CA 1
ATOM 781 C C . ARG A 1 112 ? -8.396 48.640 2.556 1.00 32.97 111 ARG A C 1
ATOM 782 O O . ARG A 1 112 ? -8.842 47.849 1.751 1.00 32.39 111 ARG A O 1
ATOM 790 N N . GLY A 1 113 ? -7.849 48.243 3.677 1.00 32.64 112 GLY A N 1
ATOM 791 C CA . GLY A 1 113 ? -7.563 46.855 3.930 1.00 31.48 112 GLY A CA 1
ATOM 792 C C . GLY A 1 113 ? -6.060 46.642 4.058 1.00 31.74 112 GLY A C 1
ATOM 793 O O . GLY A 1 113 ? -5.293 47.590 4.218 1.00 31.22 112 GLY A O 1
ATOM 794 N N . VAL A 1 114 ? -5.654 45.390 3.965 1.00 30.61 113 VAL A N 1
ATOM 795 C CA . VAL A 1 114 ? -4.324 44.959 4.322 1.00 32.28 113 VAL A CA 1
ATOM 796 C C . VAL A 1 114 ? -3.696 44.223 3.127 1.00 34.42 113 VAL A C 1
ATOM 797 O O . VAL A 1 114 ? -4.302 43.279 2.516 1.00 33.14 113 VAL A O 1
ATOM 801 N N . LEU A 1 115 ? -2.498 44.660 2.759 1.00 32.12 114 LEU A N 1
ATOM 802 C CA . LEU A 1 115 ? -1.677 43.904 1.817 1.00 32.92 114 LEU A CA 1
ATOM 803 C C . LEU A 1 115 ? -0.643 43.140 2.580 1.00 33.89 114 LEU A C 1
ATOM 804 O O . LEU A 1 115 ? 0.054 43.689 3.425 1.00 32.38 114 LEU A O 1
ATOM 809 N N . VAL A 1 116 ? -0.566 41.837 2.308 1.00 34.97 115 VAL A N 1
ATOM 810 C CA . VAL A 1 116 ? 0.403 40.966 2.981 1.00 35.10 115 VAL A CA 1
ATOM 811 C C . VAL A 1 116 ? 1.395 40.469 1.915 1.00 35.83 115 VAL A C 1
ATOM 812 O O . VAL A 1 116 ? 1.028 39.740 1.031 1.00 36.23 115 VAL A O 1
ATOM 816 N N . SER A 1 117 ? 2.619 40.951 1.994 1.00 35.88 116 SER A N 1
ATOM 817 C CA . SER A 1 117 ? 3.702 40.548 1.122 1.00 40.31 116 SER A CA 1
ATOM 818 C C . SER A 1 117 ? 4.396 39.450 1.851 1.00 38.89 116 SER A C 1
ATOM 819 O O . SER A 1 117 ? 4.951 39.682 2.927 1.00 39.08 116 SER A O 1
ATOM 822 N N . CYS A 1 118 ? 4.363 38.277 1.242 1.00 40.32 117 CYS A N 1
ATOM 823 C CA . CYS A 1 118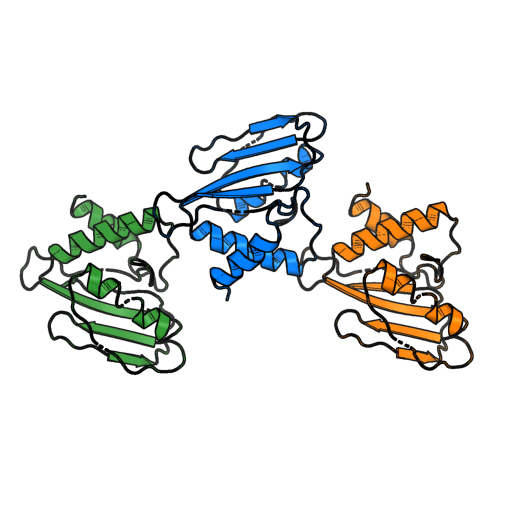 ? 5.065 37.090 1.731 1.00 42.04 117 CYS A CA 1
ATOM 824 C C . CYS A 1 118 ? 6.357 36.875 0.937 1.00 43.31 117 CYS A C 1
ATOM 825 O O . CYS A 1 118 ? 6.317 36.698 -0.286 1.00 44.40 117 CYS A O 1
ATOM 828 N N . GLN A 1 119 ? 7.479 36.872 1.645 1.00 41.95 118 GLN A N 1
ATOM 829 C CA . GLN A 1 119 ? 8.779 36.802 1.006 1.00 44.33 118 GLN A CA 1
ATOM 830 C C . GLN A 1 119 ? 9.592 35.620 1.513 1.00 44.65 118 GLN A C 1
ATOM 831 O O . GLN A 1 119 ? 9.566 35.290 2.699 1.00 41.64 118 GLN A O 1
ATOM 837 N N . SER A 1 120 ? 10.363 35.028 0.607 1.00 46.42 119 SER A N 1
ATOM 838 C CA . SER A 1 120 ? 11.232 33.918 0.932 1.00 47.60 119 SER A CA 1
ATOM 839 C C . SER A 1 120 ? 12.601 34.089 0.262 1.00 49.32 119 SER A C 1
ATOM 840 O O . SER A 1 120 ? 12.707 34.578 -0.879 1.00 46.64 119 SER A O 1
ATOM 843 N N . TYR A 1 121 ? 13.638 33.684 0.979 1.00 51.47 120 TYR A N 1
ATOM 844 C CA . TYR A 1 121 ? 15.003 33.752 0.469 1.00 54.43 120 TYR A CA 1
ATOM 845 C C . TYR A 1 121 ? 15.321 32.623 -0.502 1.00 55.75 120 TYR A C 1
ATOM 846 O O . TYR A 1 121 ? 16.299 32.702 -1.254 1.00 55.48 120 TYR A O 1
ATOM 855 N N . TYR A 1 122 ? 14.489 31.584 -0.479 1.00 56.38 121 TYR A N 1
ATOM 856 C CA . TYR A 1 122 ? 14.726 30.378 -1.233 1.00 57.19 121 TYR A CA 1
ATOM 857 C C . TYR A 1 122 ? 13.613 30.039 -2.216 1.00 58.48 121 TYR A C 1
ATOM 858 O O . TYR A 1 122 ? 12.412 30.064 -1.879 1.00 53.41 121 TYR A O 1
ATOM 867 N N . GLU A 1 123 ? 14.054 29.711 -3.434 1.00 61.64 122 GLU A N 1
ATOM 868 C CA . GLU A 1 123 ? 13.192 29.250 -4.514 1.00 63.80 122 GLU A CA 1
ATOM 869 C C . GLU A 1 123 ? 12.403 28.050 -3.985 1.00 62.93 122 GLU A C 1
ATOM 870 O O . GLU A 1 123 ? 12.937 27.222 -3.247 1.00 61.55 122 GLU A O 1
ATOM 874 N N . GLY A 1 124 ? 11.122 27.998 -4.329 1.00 61.50 123 GLY A N 1
ATOM 875 C CA . GLY A 1 124 ? 10.206 27.060 -3.712 1.00 60.18 123 GLY A CA 1
ATOM 876 C C . GLY A 1 124 ? 9.364 27.768 -2.676 1.00 59.22 123 GLY A C 1
ATOM 877 O O . GLY A 1 124 ? 8.189 27.449 -2.501 1.00 60.04 123 GLY A O 1
ATOM 878 N N . GLY A 1 125 ? 9.966 28.739 -1.987 1.00 57.48 124 GLY A N 1
ATOM 879 C CA . GLY A 1 125 ? 9.248 29.571 -1.035 1.00 54.93 124 GLY A CA 1
ATOM 880 C C . GLY A 1 125 ? 8.309 30.556 -1.723 1.00 53.22 124 GLY A C 1
ATOM 881 O O . GLY A 1 125 ? 8.492 30.908 -2.885 1.00 51.34 124 GLY A O 1
ATOM 882 N N . ILE A 1 126 ? 7.303 31.007 -0.985 1.00 50.63 125 ILE A N 1
ATOM 883 C CA . ILE A 1 126 ? 6.338 31.962 -1.491 1.00 50.09 125 ILE A CA 1
ATOM 884 C C . ILE A 1 126 ? 7.011 33.325 -1.626 1.00 49.80 125 ILE A C 1
ATOM 885 O O . ILE A 1 126 ? 7.718 33.766 -0.732 1.00 49.50 125 ILE A O 1
ATOM 890 N N . ASN A 1 127 ? 6.811 33.943 -2.785 1.00 49.30 126 ASN A N 1
ATOM 891 C CA . ASN A 1 127 ? 7.162 35.325 -3.052 1.00 50.51 126 ASN A CA 1
ATOM 892 C C . ASN A 1 127 ? 5.960 35.950 -3.771 1.00 50.14 126 ASN A C 1
ATOM 893 O O . ASN A 1 127 ? 5.917 36.017 -5.006 1.00 50.91 126 ASN A O 1
ATOM 898 N N . GLU A 1 128 ? 4.955 36.342 -2.988 1.00 46.25 127 GLU A N 1
ATOM 899 C CA . GLU A 1 128 ? 3.708 36.888 -3.531 1.00 44.27 127 GLU A CA 1
ATOM 900 C C . GLU A 1 128 ? 3.158 37.930 -2.587 1.00 42.62 127 GLU A C 1
ATOM 901 O O . GLU A 1 128 ? 3.465 37.916 -1.403 1.00 40.06 127 GLU A O 1
ATOM 915 N N . TYR A 1 130 ? -0.570 39.518 -1.352 1.00 36.77 129 TYR A N 1
ATOM 916 C CA . TYR A 1 130 ? -2.004 39.304 -1.377 1.00 34.91 129 TYR A CA 1
ATOM 917 C C . TYR A 1 130 ? -2.776 40.489 -0.781 1.00 34.63 129 TYR A C 1
ATOM 918 O O . TYR A 1 130 ? -2.354 41.092 0.204 1.00 38.76 129 TYR A O 1
ATOM 927 N N . GLY A 1 131 ? -3.924 40.783 -1.373 1.00 34.20 130 GLY A N 1
ATOM 928 C CA . GLY A 1 131 ? -4.886 41.739 -0.846 1.00 34.50 130 GLY A CA 1
ATOM 929 C C . GLY A 1 131 ? -5.294 42.760 -1.855 1.00 33.25 130 GLY A C 1
ATOM 930 O O . GLY A 1 131 ? -4.841 42.722 -2.990 1.00 37.61 130 GLY A O 1
ATOM 931 N N . HIS A 1 132 ? -6.089 43.733 -1.456 1.00 32.50 131 HIS A N 1
ATOM 932 C CA . HIS A 1 132 ? -6.367 44.034 -0.059 1.00 30.02 131 HIS A CA 1
ATOM 933 C C . HIS A 1 132 ? -7.367 43.135 0.621 1.00 33.24 131 HIS A C 1
ATOM 934 O O . HIS A 1 132 ? -8.440 42.900 0.117 1.00 36.00 131 HIS A O 1
ATOM 941 N N . LEU A 1 133 ? -6.965 42.645 1.792 1.00 31.75 132 LEU A N 1
ATOM 942 C CA . LEU A 1 133 ? -7.759 41.782 2.634 1.00 33.13 132 LEU A CA 1
ATOM 943 C C . LEU A 1 133 ? -8.431 42.628 3.765 1.00 34.11 132 LEU A C 1
ATOM 944 O O . LEU A 1 133 ? -8.009 43.764 4.090 1.00 32.96 132 LEU A O 1
ATOM 949 N N . PRO A 1 134 ? -9.500 42.086 4.353 1.00 33.14 133 PRO A N 1
ATOM 950 C CA . PRO A 1 134 ? -10.300 42.934 5.265 1.00 33.59 133 PRO A CA 1
ATOM 951 C C . PRO A 1 134 ? -9.539 43.391 6.512 1.00 34.68 133 PRO A C 1
ATOM 952 O O . PRO A 1 134 ? -8.758 42.631 7.079 1.00 34.08 133 PRO A O 1
ATOM 956 N N . LEU A 1 135 ? -9.753 44.630 6.915 1.00 33.10 134 LEU A N 1
ATOM 957 C CA . LEU A 1 135 ? -9.122 45.136 8.100 1.00 33.30 134 LEU A CA 1
ATOM 958 C C . LEU A 1 135 ? -9.504 44.295 9.348 1.00 35.06 134 LEU A C 1
ATOM 959 O O . LEU A 1 135 ? -8.723 44.214 10.342 1.00 30.15 134 LEU A O 1
ATOM 964 N N . ASP A 1 136 ? -10.733 43.749 9.321 1.00 34.65 135 ASP A N 1
ATOM 965 C CA . ASP A 1 136 ? -11.309 43.004 10.473 1.00 34.93 135 ASP A CA 1
ATOM 966 C C . ASP A 1 136 ? -11.190 41.487 10.306 1.00 36.27 135 ASP A C 1
ATOM 967 O O . ASP A 1 136 ? -11.856 40.744 11.022 1.00 36.57 135 ASP A O 1
ATOM 972 N N . LEU A 1 137 ? -10.330 41.020 9.399 1.00 34.46 136 LEU A N 1
ATOM 973 C CA . LEU A 1 137 ? -10.207 39.598 9.093 1.00 34.31 136 LEU A CA 1
ATOM 974 C C . LEU A 1 137 ? -9.962 38.765 10.335 1.00 38.43 136 LEU A C 1
ATOM 975 O O . LEU A 1 137 ? -10.461 37.636 10.437 1.00 37.15 136 LEU A O 1
ATOM 980 N N . PHE A 1 138 ? -9.190 39.315 11.276 1.00 36.90 137 PHE A N 1
ATOM 981 C CA . PHE A 1 138 ? -8.849 38.602 12.502 1.00 38.95 137 PHE A CA 1
ATOM 982 C C . PHE A 1 138 ? -9.511 39.186 13.723 1.00 40.80 137 PHE A C 1
ATOM 983 O O . PHE A 1 138 ? -8.999 39.003 14.824 1.00 43.79 137 PHE A O 1
ATOM 991 N N . VAL A 1 139 ? -10.628 39.870 13.522 1.00 42.55 138 VAL A N 1
ATOM 992 C CA . VAL A 1 139 ? -11.477 40.348 14.604 1.00 45.65 138 VAL A CA 1
ATOM 993 C C . VAL A 1 139 ? -12.765 39.509 14.516 1.00 50.95 138 VAL A C 1
ATOM 994 O O . VAL A 1 139 ? -13.248 39.101 13.422 1.00 48.85 138 VAL A O 1
ATOM 999 N N . ASN B 1 9 ? -20.829 56.919 6.857 1.00 62.58 8 ASN B N 1
ATOM 1000 C CA . ASN B 1 9 ? -21.059 55.456 7.002 1.00 63.58 8 ASN B CA 1
ATOM 1001 C C . ASN B 1 9 ? -21.314 55.017 8.447 1.00 60.57 8 ASN B C 1
ATOM 1002 O O . ASN B 1 9 ? -20.891 55.666 9.405 1.00 63.38 8 ASN B O 1
ATOM 1007 N N . LEU B 1 10 ? -21.986 53.879 8.564 1.00 54.28 9 LEU B N 1
ATOM 1008 C CA . LEU B 1 10 ? -22.648 53.412 9.778 1.00 51.50 9 LEU B CA 1
ATOM 1009 C C . LEU B 1 10 ? -21.798 52.315 10.431 1.00 50.03 9 LEU B C 1
ATOM 1010 O O . LEU B 1 10 ? -21.266 51.444 9.734 1.00 50.05 9 LEU B O 1
ATOM 1015 N N . THR B 1 11 ? -21.655 52.375 11.755 1.00 50.24 10 THR B N 1
ATOM 1016 C CA . THR B 1 11 ? -20.910 51.381 12.519 1.00 51.17 10 THR B CA 1
ATOM 1017 C C . THR B 1 11 ? -21.825 50.212 12.874 1.00 52.65 10 THR B C 1
ATOM 1018 O O . THR B 1 11 ? -23.035 50.373 12.885 1.00 52.90 10 THR B O 1
ATOM 1022 N N . THR B 1 12 ? -21.246 49.051 13.170 1.00 53.94 11 THR B N 1
ATOM 1023 C CA . THR B 1 12 ? -22.014 47.862 13.550 1.00 54.32 11 THR B CA 1
ATOM 1024 C C . THR B 1 12 ? -22.870 48.097 14.785 1.00 54.16 11 THR B C 1
ATOM 1025 O O . THR B 1 12 ? -24.001 47.626 14.849 1.00 54.60 11 THR B O 1
ATOM 1029 N N . ALA B 1 13 ? -22.335 48.831 15.755 1.00 52.65 12 ALA B N 1
ATOM 1030 C CA . ALA B 1 13 ? -23.076 49.169 16.975 1.00 52.00 12 ALA B CA 1
ATOM 1031 C C . ALA B 1 13 ? -24.281 50.038 16.653 1.00 51.53 12 ALA B C 1
ATOM 1032 O O . ALA B 1 13 ? -25.332 49.890 17.259 1.00 51.71 12 ALA B O 1
ATOM 1034 N N . ASP B 1 14 ? -24.119 50.954 15.702 1.00 50.88 13 ASP B N 1
ATOM 1035 C CA . ASP B 1 14 ? -25.214 51.838 15.297 1.00 50.69 13 ASP B CA 1
ATOM 1036 C C . ASP B 1 14 ? -26.313 51.046 14.610 1.00 48.84 13 ASP B C 1
ATOM 1037 O O . ASP B 1 14 ? -27.499 51.281 14.833 1.00 47.86 13 ASP B O 1
ATOM 1042 N N . ALA B 1 15 ? -25.899 50.134 13.744 1.00 46.63 14 ALA B N 1
ATOM 1043 C CA . ALA B 1 15 ? -26.822 49.289 13.004 1.00 45.52 14 ALA B CA 1
ATOM 1044 C C . ALA B 1 15 ? -27.662 48.472 13.966 1.00 47.47 14 ALA B C 1
ATOM 1045 O O . ALA B 1 15 ? -28.883 48.399 13.813 1.00 47.21 14 ALA B O 1
ATOM 1047 N N . LYS B 1 16 ? -27.016 47.876 14.964 1.00 47.66 15 LYS B N 1
ATOM 1048 C CA . LYS B 1 16 ? -27.708 47.055 15.948 1.00 49.37 15 LYS B CA 1
ATOM 1049 C C . LYS B 1 16 ? -28.657 47.896 16.776 1.00 48.40 15 LYS B C 1
ATOM 1050 O O . LYS B 1 16 ? -29.764 47.457 17.081 1.00 48.44 15 LYS B O 1
ATOM 1056 N N . LYS B 1 17 ? -28.232 49.106 17.125 1.00 47.71 16 LYS B N 1
ATOM 1057 C CA . LYS B 1 17 ? -29.086 50.009 17.897 1.00 48.57 16 LYS B CA 1
ATOM 1058 C C . LYS B 1 17 ? -30.376 50.257 17.126 1.00 46.74 16 LYS B C 1
ATOM 1059 O O . LYS B 1 17 ? -31.472 50.112 17.671 1.00 46.59 16 LYS B O 1
ATOM 1065 N N . ILE B 1 18 ? -30.223 50.561 15.838 1.00 44.25 17 ILE B N 1
ATOM 1066 C CA . ILE B 1 18 ? -31.360 50.855 14.987 1.00 42.74 17 ILE B CA 1
ATOM 1067 C C . ILE B 1 18 ? -32.327 49.665 14.927 1.00 43.76 17 ILE B C 1
ATOM 1068 O O . ILE B 1 18 ? -33.535 49.833 15.118 1.00 42.04 17 ILE B O 1
ATOM 1073 N N . LEU B 1 19 ? -31.774 48.471 14.672 1.00 43.96 18 LEU B N 1
ATOM 1074 C CA . LEU B 1 19 ? -32.577 47.258 14.519 1.00 45.21 18 LEU B CA 1
ATOM 1075 C C . LEU B 1 19 ? -33.199 46.801 15.824 1.00 45.18 18 LEU B C 1
ATOM 1076 O O . LEU B 1 19 ? -34.272 46.207 15.825 1.00 44.57 18 LEU B O 1
ATOM 1081 N N . ASN B 1 20 ? -32.515 47.093 16.928 1.00 45.81 19 ASN B N 1
ATOM 1082 C CA . ASN B 1 20 ? -32.986 46.723 18.246 1.00 46.26 19 ASN B CA 1
ATOM 1083 C C . ASN B 1 20 ? -34.166 47.558 18.722 1.00 45.44 19 ASN B C 1
ATOM 1084 O O . ASN B 1 20 ? -34.873 47.135 19.641 1.00 45.50 19 ASN B O 1
ATOM 1089 N N . LYS B 1 21 ? -34.413 48.696 18.072 1.00 42.21 20 LYS B N 1
ATOM 1090 C CA . LYS B 1 21 ? -35.634 49.447 18.315 1.00 44.48 20 LYS B CA 1
ATOM 1091 C C . LYS B 1 21 ? -36.909 48.642 18.037 1.00 44.17 20 LYS B C 1
ATOM 1092 O O . LYS B 1 21 ? -37.957 48.974 18.597 1.00 43.02 20 LYS B O 1
ATOM 1098 N N . PHE B 1 22 ? -36.808 47.608 17.192 1.00 42.20 21 PHE B N 1
ATOM 1099 C CA . PHE B 1 22 ? -37.957 46.760 16.803 1.00 42.70 21 PHE B CA 1
ATOM 1100 C C . PHE B 1 22 ? -38.103 45.475 17.606 1.00 43.57 21 PHE B C 1
ATOM 1101 O O . PHE B 1 22 ? -39.046 44.706 17.415 1.00 44.66 21 PHE B O 1
ATOM 1109 N N . ASN B 1 23 ? -37.183 45.256 18.521 1.00 43.31 22 ASN B N 1
ATOM 1110 C CA . ASN B 1 23 ? -37.182 44.071 19.340 1.00 46.44 22 ASN B CA 1
ATOM 1111 C C . ASN B 1 23 ? -38.559 43.786 19.969 1.00 44.92 22 ASN B C 1
ATOM 1112 O O . ASN B 1 23 ? -39.172 44.659 20.568 1.00 46.39 22 ASN B O 1
ATOM 1117 N N . CYS B 1 24 ? -39.059 42.568 19.771 1.00 44.10 23 CYS B N 1
ATOM 1118 C CA . CYS B 1 24 ? -40.380 42.159 20.279 1.00 45.17 23 CYS B CA 1
ATOM 1119 C C . CYS B 1 24 ? -41.614 42.953 19.803 1.00 43.34 23 CYS B C 1
ATOM 1120 O O . CYS B 1 24 ? -42.687 42.889 20.427 1.00 45.15 23 CYS B O 1
ATOM 1123 N N . LEU B 1 25 ? -41.489 43.667 18.696 1.00 39.67 24 LEU B N 1
ATOM 1124 C CA . LEU B 1 25 ? -42.628 44.331 18.106 1.00 39.89 24 LEU B CA 1
ATOM 1125 C C . LEU B 1 25 ? -43.371 43.286 17.275 1.00 37.77 24 LEU B C 1
ATOM 1126 O O . LEU B 1 25 ? -42.798 42.705 16.335 1.00 39.55 24 LEU B O 1
ATOM 1131 N N . ASP B 1 26 ? -44.635 43.072 17.623 1.00 36.84 25 ASP B N 1
ATOM 1132 C CA . ASP B 1 26 ? -45.516 42.161 16.922 1.00 36.46 25 ASP B CA 1
ATOM 1133 C C . ASP B 1 26 ? -45.972 42.710 15.594 1.00 36.50 25 ASP B C 1
ATOM 1134 O O . ASP B 1 26 ? -46.174 41.958 14.619 1.00 37.08 25 ASP B O 1
ATOM 1139 N N . ILE B 1 27 ? -46.181 44.006 15.550 1.00 37.37 26 ILE B N 1
ATOM 1140 C CA . ILE B 1 27 ? -46.680 44.672 14.346 1.00 40.27 26 ILE B CA 1
ATOM 1141 C C . ILE B 1 27 ? -45.706 45.771 13.977 1.00 39.22 26 ILE B C 1
ATOM 1142 O O . ILE B 1 27 ? -45.430 46.645 14.791 1.00 38.68 26 ILE B O 1
ATOM 1147 N N . ALA B 1 28 ? -45.164 45.717 12.769 1.00 38.85 27 ALA B N 1
ATOM 1148 C CA . ALA B 1 28 ? -44.160 46.712 12.366 1.00 40.42 27 ALA B CA 1
ATOM 1149 C C . ALA B 1 28 ? -44.802 48.077 12.203 1.00 42.23 27 ALA B C 1
ATOM 1150 O O . ALA B 1 28 ? -45.934 48.189 11.724 1.00 41.52 27 ALA B O 1
ATOM 1152 N N . PRO B 1 29 ? -44.075 49.120 12.602 1.00 44.80 28 PRO B N 1
ATOM 1153 C CA . PRO B 1 29 ? -44.579 50.478 12.435 1.00 46.07 28 PRO B CA 1
ATOM 1154 C C . PRO B 1 29 ? -44.554 50.977 10.996 1.00 47.10 28 PRO B C 1
ATOM 1155 O O . PRO B 1 29 ? -43.904 50.391 10.128 1.00 46.11 28 PRO B O 1
ATOM 1159 N N . ILE B 1 30 ? -45.344 52.012 10.736 1.00 49.96 29 ILE B N 1
ATOM 1160 C CA . ILE B 1 30 ? -45.256 52.755 9.483 1.00 51.34 29 ILE B CA 1
ATOM 1161 C C . ILE B 1 30 ? -44.117 53.774 9.690 1.00 48.74 29 ILE B C 1
ATOM 1162 O O . ILE B 1 30 ? -44.155 54.543 10.628 1.00 50.19 29 ILE B O 1
ATOM 1167 N N . LEU B 1 31 ? -43.071 53.715 8.877 1.00 44.98 30 LEU B N 1
ATOM 1168 C CA . LEU B 1 31 ? -41.910 54.569 9.067 1.00 43.70 30 LEU B CA 1
ATOM 1169 C C . LEU B 1 31 ? -41.901 55.684 8.041 1.00 41.94 30 LEU B C 1
ATOM 1170 O O . LEU B 1 31 ? -42.312 55.501 6.903 1.00 41.67 30 LEU B O 1
ATOM 1175 N N . LYS B 1 32 ? -41.371 56.829 8.429 1.00 41.49 31 LYS B N 1
ATOM 1176 C CA . LYS B 1 32 ? -41.171 57.906 7.478 1.00 40.59 31 LYS B CA 1
ATOM 1177 C C . LYS B 1 32 ? -40.093 57.493 6.459 1.00 39.31 31 LYS B C 1
ATOM 1178 O O . LYS B 1 32 ? -39.335 56.563 6.715 1.00 36.89 31 LYS B O 1
ATOM 1184 N N . PRO B 1 33 ? -40.066 58.133 5.274 1.00 38.10 32 PRO B N 1
ATOM 1185 C CA . PRO B 1 33 ? -39.037 57.814 4.267 1.00 38.35 32 PRO B CA 1
ATOM 1186 C C . PRO B 1 33 ? -37.569 57.805 4.774 1.00 38.20 32 PRO B C 1
ATOM 1187 O O . PRO B 1 33 ? -36.805 56.901 4.459 1.00 37.43 32 PRO B O 1
ATOM 1191 N N . SER B 1 34 ? -37.161 58.798 5.543 1.00 36.48 33 SER B N 1
ATOM 1192 C CA . SER B 1 34 ? -35.776 58.827 6.002 1.00 37.60 33 SER B CA 1
ATOM 1193 C C . SER B 1 34 ? -35.505 57.767 7.078 1.00 38.85 33 SER B C 1
ATOM 1194 O O . SER B 1 34 ? -34.384 57.263 7.208 1.00 38.90 33 SER B O 1
ATOM 1197 N N . GLU B 1 35 ? -36.537 57.436 7.855 1.00 37.66 34 GLU B N 1
ATOM 1198 C CA . GLU B 1 35 ? -36.435 56.371 8.849 1.00 37.78 34 GLU B CA 1
ATOM 1199 C C . GLU B 1 35 ? -36.261 55.036 8.175 1.00 36.76 34 GLU B C 1
ATOM 1200 O O . GLU B 1 35 ? -35.527 54.181 8.664 1.00 37.73 34 GLU B O 1
ATOM 1206 N N . LYS B 1 36 ? -36.945 54.844 7.050 1.00 37.71 35 LYS B N 1
ATOM 1207 C CA . LYS B 1 36 ? -36.803 53.612 6.273 1.00 36.42 35 LYS B CA 1
ATOM 1208 C C . LYS B 1 36 ? -35.377 53.505 5.765 1.00 35.06 35 LYS B C 1
ATOM 1209 O O . LYS B 1 36 ? -34.815 52.431 5.810 1.00 35.56 35 LYS B O 1
ATOM 1215 N N . GLU B 1 37 ? -34.790 54.614 5.302 1.00 34.21 36 GLU B N 1
ATOM 1216 C CA . GLU B 1 37 ? -33.449 54.561 4.751 1.00 34.82 36 GLU B CA 1
ATOM 1217 C C . GLU B 1 37 ? -32.480 54.108 5.818 1.00 36.16 36 GLU B C 1
ATOM 1218 O O . GLU B 1 37 ? -31.646 53.265 5.531 1.00 37.45 36 GLU B O 1
ATOM 1224 N N . SER B 1 38 ? -32.601 54.645 7.045 1.00 36.28 37 SER B N 1
ATOM 1225 C CA . SER B 1 38 ? -31.751 54.245 8.185 1.00 36.66 37 SER B CA 1
ATOM 1226 C C . SER B 1 38 ? -31.852 52.757 8.475 1.00 37.25 37 SER B C 1
ATOM 1227 O O . SER B 1 38 ? -30.854 52.090 8.688 1.00 37.65 37 SER B O 1
ATOM 1230 N N . VAL B 1 39 ? -33.081 52.255 8.520 1.00 37.19 38 VAL B N 1
ATOM 1231 C CA . VAL B 1 39 ? -33.318 50.870 8.851 1.00 36.23 38 VAL B CA 1
ATOM 1232 C C . VAL B 1 39 ? -32.798 49.976 7.742 1.00 37.72 38 VAL B C 1
ATOM 1233 O O . VAL B 1 39 ? -32.262 48.899 8.004 1.00 38.58 38 VAL B O 1
ATOM 1237 N N . ARG B 1 40 ? -32.942 50.408 6.499 1.00 37.77 39 ARG B N 1
ATOM 1238 C CA . ARG B 1 40 ? -32.391 49.639 5.386 1.00 38.30 39 ARG B CA 1
ATOM 1239 C C . ARG B 1 40 ? -30.892 49.476 5.547 1.00 39.53 39 ARG B C 1
ATOM 1240 O O . ARG B 1 40 ? -30.380 48.382 5.525 1.00 40.15 39 ARG B O 1
ATOM 1248 N N . ARG B 1 41 ? -30.197 50.584 5.718 1.00 40.18 40 ARG B N 1
ATOM 1249 C CA . ARG B 1 41 ? -28.751 50.581 5.808 1.00 41.62 40 ARG B CA 1
ATOM 1250 C C . ARG B 1 41 ? -28.294 49.690 6.949 1.00 39.07 40 ARG B C 1
ATOM 1251 O O . ARG B 1 41 ? -27.336 48.937 6.829 1.00 43.18 40 ARG B O 1
ATOM 1259 N N . ALA B 1 42 ? -28.951 49.830 8.079 1.00 37.03 41 ALA B N 1
ATOM 1260 C CA . ALA B 1 42 ? -28.624 49.015 9.256 1.00 38.82 41 ALA B CA 1
ATOM 1261 C C . ALA B 1 42 ? -28.830 47.529 8.951 1.00 39.63 41 ALA B C 1
ATOM 1262 O O . ALA B 1 42 ? -28.012 46.700 9.321 1.00 40.81 41 ALA B O 1
ATOM 1264 N N . LEU B 1 43 ? -29.910 47.204 8.258 1.00 39.02 42 LEU B N 1
ATOM 1265 C CA . LEU B 1 43 ? -30.214 45.794 7.943 1.00 39.56 42 LEU B CA 1
ATOM 1266 C C . LEU B 1 43 ? -29.205 45.220 6.954 1.00 41.32 42 LEU B C 1
ATOM 1267 O O . LEU B 1 43 ? -28.802 44.070 7.070 1.00 41.69 42 LEU B O 1
ATOM 1272 N N . ILE B 1 44 ? -28.838 46.004 5.950 1.00 42.71 43 ILE B N 1
ATOM 1273 C CA . ILE B 1 44 ? -27.905 45.532 4.946 1.00 42.95 43 ILE B CA 1
ATOM 1274 C C . ILE B 1 44 ? -26.534 45.296 5.581 1.00 45.12 43 ILE B C 1
ATOM 1275 O O . ILE B 1 44 ? -25.881 44.297 5.289 1.00 47.11 43 ILE B O 1
ATOM 1280 N N . LEU B 1 45 ? -26.115 46.188 6.471 1.00 45.63 44 LEU B N 1
ATOM 1281 C CA . LEU B 1 45 ? -24.826 46.054 7.158 1.00 45.54 44 LEU B CA 1
ATOM 1282 C C . LEU B 1 45 ? -24.818 44.811 8.030 1.00 46.29 44 LEU B C 1
ATOM 1283 O O . LEU B 1 45 ? -23.971 43.966 7.877 1.00 45.13 44 LEU B O 1
ATOM 1288 N N . ILE B 1 46 ? -25.806 44.681 8.911 1.00 46.14 45 ILE B N 1
ATOM 1289 C CA . ILE B 1 46 ? -25.868 43.551 9.848 1.00 45.34 45 ILE B CA 1
ATOM 1290 C C . ILE B 1 46 ? -25.942 42.220 9.154 1.00 45.33 45 ILE B C 1
ATOM 1291 O O . ILE B 1 46 ? -25.351 41.244 9.624 1.00 46.89 45 ILE B O 1
ATOM 1296 N N . THR B 1 47 ? -26.655 42.149 8.037 1.00 44.97 46 THR B N 1
ATOM 1297 C CA . THR B 1 47 ? -26.720 40.896 7.305 1.00 45.45 46 THR B CA 1
ATOM 1298 C C . THR B 1 47 ? -25.373 40.464 6.694 1.00 47.08 46 THR B C 1
ATOM 1299 O O . THR B 1 47 ? -25.120 39.272 6.538 1.00 50.24 46 THR B O 1
ATOM 1303 N N . LYS B 1 48 ? -24.505 41.418 6.367 1.00 46.72 47 LYS B N 1
ATOM 1304 C CA . LYS B 1 48 ? -23.164 41.097 5.808 1.00 46.24 47 LYS B CA 1
ATOM 1305 C C . LYS B 1 48 ? -22.240 40.512 6.880 1.00 45.46 47 LYS B C 1
ATOM 1306 O O . LYS B 1 48 ? -21.215 39.886 6.555 1.00 47.51 47 LYS B O 1
ATOM 1312 N N . LEU B 1 49 ? -22.599 40.729 8.150 1.00 42.01 48 LEU B N 1
ATOM 1313 C CA . LEU B 1 49 ? -21.890 40.155 9.292 1.00 42.55 48 LEU B CA 1
ATOM 1314 C C . LEU B 1 49 ? -22.45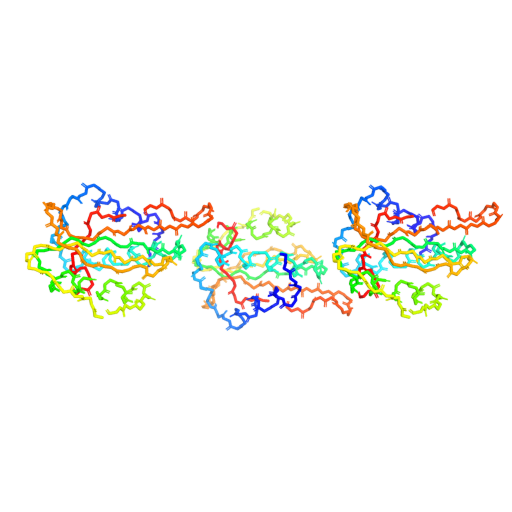5 38.768 9.733 1.00 43.13 48 LEU B C 1
ATOM 1315 O O . LEU B 1 49 ? -22.145 38.255 10.837 1.00 41.81 48 LEU B O 1
ATOM 1320 N N . SER B 1 50 ? -23.308 38.184 8.893 1.00 40.38 49 SER B N 1
ATOM 1321 C CA . SER B 1 50 ? -23.842 36.860 9.130 1.00 39.82 49 SER B CA 1
ATOM 1322 C C . SER B 1 50 ? -23.736 35.996 7.875 1.00 39.27 49 SER B C 1
ATOM 1323 O O . SER B 1 50 ? -23.661 36.505 6.747 1.00 40.37 49 SER B O 1
ATOM 1326 N N . ASP B 1 51 ? -23.727 34.678 8.070 1.00 37.33 50 ASP B N 1
ATOM 1327 C CA . ASP B 1 51 ? -23.535 33.765 6.949 1.00 37.95 50 ASP B CA 1
ATOM 1328 C C . ASP B 1 51 ? -24.797 33.678 6.104 1.00 37.77 50 ASP B C 1
ATOM 1329 O O . ASP B 1 51 ? -24.733 33.581 4.876 1.00 37.49 50 ASP B O 1
ATOM 1334 N N . TYR B 1 52 ? -25.943 33.702 6.753 1.00 37.67 51 TYR B N 1
ATOM 1335 C CA . TYR B 1 52 ? -27.213 33.641 6.015 1.00 38.81 51 TYR B CA 1
ATOM 1336 C C . TYR B 1 52 ? -28.366 34.133 6.860 1.00 38.03 51 TYR B C 1
ATOM 1337 O O . TYR B 1 52 ? -28.229 34.340 8.070 1.00 36.10 51 TYR B O 1
ATOM 1346 N N . GLN B 1 53 ? -29.502 34.316 6.207 1.00 36.56 52 GLN B N 1
ATOM 1347 C CA . GLN B 1 53 ? -30.705 34.812 6.864 1.00 37.23 52 GLN B CA 1
ATOM 1348 C C . GLN B 1 53 ? -31.912 33.924 6.588 1.00 34.96 52 GLN B C 1
ATOM 1349 O O . GLN B 1 53 ? -31.990 33.310 5.539 1.00 35.41 52 GLN B O 1
ATOM 1355 N N . ILE B 1 54 ? -32.828 33.862 7.543 1.00 36.88 53 ILE B N 1
ATOM 1356 C CA . ILE B 1 54 ? -34.143 33.233 7.369 1.00 38.38 53 ILE B CA 1
ATOM 1357 C C . ILE B 1 54 ? -35.184 34.332 7.636 1.00 37.88 53 ILE B C 1
ATOM 1358 O O . ILE B 1 54 ? -35.080 35.059 8.619 1.00 35.69 53 ILE B O 1
ATOM 1363 N N . LEU B 1 55 ? -36.129 34.486 6.721 1.00 34.06 54 LEU B N 1
ATOM 1364 C CA . LEU B 1 55 ? -37.131 35.507 6.833 1.00 34.51 54 LEU B CA 1
ATOM 1365 C C . LEU B 1 55 ? -38.467 34.843 7.178 1.00 33.91 54 LEU B C 1
ATOM 1366 O O . LEU B 1 55 ? -38.788 33.771 6.664 1.00 33.04 54 LEU B O 1
ATOM 1371 N N . GLY B 1 56 ? -39.210 35.528 8.033 1.00 33.45 55 GLY B N 1
ATOM 1372 C CA . GLY B 1 56 ? -40.590 35.178 8.369 1.00 35.27 55 GLY B CA 1
ATOM 1373 C C . GLY B 1 56 ? -41.439 36.403 8.119 1.00 34.18 55 GLY B C 1
ATOM 1374 O O . GLY B 1 56 ? -41.196 37.448 8.699 1.00 34.63 55 GLY B O 1
ATOM 1375 N N . ILE B 1 57 ? -42.426 36.266 7.248 1.00 31.89 56 ILE B N 1
ATOM 1376 C CA . ILE B 1 57 ? -43.199 37.401 6.775 1.00 31.76 56 ILE B CA 1
ATOM 1377 C C . ILE B 1 57 ? -44.670 37.207 7.056 1.00 32.00 56 ILE B C 1
ATOM 1378 O O . ILE B 1 57 ? -45.262 36.192 6.621 1.00 31.57 56 ILE B O 1
ATOM 1383 N N . CYS B 1 58 ? -45.244 38.127 7.835 1.00 30.82 57 CYS B N 1
ATOM 1384 C CA . CYS B 1 58 ? -46.679 38.103 8.152 1.00 31.85 57 CYS B CA 1
ATOM 1385 C C . CYS B 1 58 ? -47.366 39.283 7.483 1.00 31.51 57 CYS B C 1
ATOM 1386 O O . CYS B 1 58 ? -46.968 40.424 7.698 1.00 33.68 57 CYS B O 1
ATOM 1389 N N . ALA B 1 59 ? -48.407 39.009 6.701 1.00 31.48 58 ALA B N 1
ATOM 1390 C CA . ALA B 1 59 ? -49.083 40.025 5.894 1.00 31.31 58 ALA B CA 1
ATOM 1391 C C . ALA B 1 59 ? -50.567 39.793 5.774 1.00 31.48 58 ALA B C 1
ATOM 1392 O O . ALA B 1 59 ? -51.055 38.669 5.921 1.00 32.18 58 ALA B O 1
ATOM 1394 N N . ASP B 1 60 ? -51.309 40.867 5.558 1.00 32.14 59 ASP B N 1
ATOM 1395 C CA . ASP B 1 60 ? -52.757 40.791 5.434 1.00 31.55 59 ASP B CA 1
ATOM 1396 C C . ASP B 1 60 ? -53.236 40.073 4.197 1.00 31.59 59 ASP B C 1
ATOM 1397 O O . ASP B 1 60 ? -54.331 39.543 4.179 1.00 32.44 59 ASP B O 1
ATOM 1402 N N . THR B 1 61 ? -52.433 40.056 3.143 1.00 29.81 60 THR B N 1
ATOM 1403 C CA . THR B 1 61 ? -52.835 39.391 1.933 1.00 32.27 60 THR B CA 1
ATOM 1404 C C . THR B 1 61 ? -51.582 38.767 1.325 1.00 30.01 60 THR B C 1
ATOM 1405 O O . THR B 1 61 ? -50.463 39.218 1.568 1.00 28.36 60 THR B O 1
ATOM 1409 N N . ALA B 1 62 ? -51.784 37.774 0.492 1.00 26.83 61 ALA B N 1
ATOM 1410 C CA . ALA B 1 62 ? -50.658 37.123 -0.210 1.00 28.83 61 ALA B CA 1
ATOM 1411 C C . ALA B 1 62 ? -49.881 38.088 -1.037 1.00 33.47 61 ALA B C 1
ATOM 1412 O O . ALA B 1 62 ? -48.670 38.019 -1.085 1.00 35.14 61 ALA B O 1
ATOM 1414 N N . ASP B 1 63 ? -50.566 39.023 -1.694 1.00 35.17 62 ASP B N 1
ATOM 1415 C CA . ASP B 1 63 ? -49.853 39.977 -2.559 1.00 34.59 62 ASP B CA 1
ATOM 1416 C C . ASP B 1 63 ? -48.885 40.906 -1.798 1.00 33.37 62 ASP B C 1
ATOM 1417 O O . ASP B 1 63 ? -47.750 41.127 -2.241 1.00 33.13 62 ASP B O 1
ATOM 1422 N N . GLU B 1 64 ? -49.302 41.400 -0.638 1.00 33.76 63 GLU B N 1
ATOM 1423 C CA . GLU B 1 64 ? -48.437 42.225 0.200 1.00 36.93 63 GLU B CA 1
ATOM 1424 C C . GLU B 1 64 ? -47.255 41.414 0.740 1.00 36.65 63 GLU B C 1
ATOM 1425 O O . GLU B 1 64 ? -46.096 41.879 0.817 1.00 37.86 63 GLU B O 1
ATOM 1431 N N . GLY B 1 65 ? -47.556 40.196 1.150 1.00 33.86 64 GLY B N 1
ATOM 1432 C CA . GLY B 1 65 ? -46.534 39.327 1.608 1.00 32.66 64 GLY B CA 1
ATOM 1433 C C . GLY B 1 65 ? -45.509 38.978 0.545 1.00 33.47 64 GLY B C 1
ATOM 1434 O O . GLY B 1 65 ? -44.319 38.956 0.813 1.00 33.98 64 GLY B O 1
ATOM 1435 N N . LEU B 1 66 ? -45.971 38.677 -0.653 1.00 33.27 65 LEU B N 1
ATOM 1436 C CA . LEU B 1 66 ? -45.075 38.325 -1.740 1.00 35.16 65 LEU B CA 1
ATOM 1437 C C . LEU B 1 66 ? -44.228 39.518 -2.191 1.00 35.14 65 LEU B C 1
ATOM 1438 O O . LEU B 1 66 ? -43.053 39.345 -2.561 1.00 37.60 65 LEU B O 1
ATOM 1443 N N . LEU B 1 67 ? -44.811 40.712 -2.150 1.00 34.45 66 LEU B N 1
ATOM 1444 C CA . LEU B 1 67 ? -44.057 41.936 -2.473 1.00 35.51 66 LEU B CA 1
ATOM 1445 C C . LEU B 1 67 ? -42.944 42.193 -1.426 1.00 35.86 66 LEU B C 1
ATOM 1446 O O . LEU B 1 67 ? -41.808 42.547 -1.772 1.00 38.21 66 LEU B O 1
ATOM 1451 N N . ALA B 1 68 ? -43.237 41.961 -0.159 1.00 31.54 67 ALA B N 1
ATOM 1452 C CA . ALA B 1 68 ? -42.205 42.041 0.874 1.00 32.13 67 ALA B CA 1
ATOM 1453 C C . ALA B 1 68 ? -41.106 41.017 0.579 1.00 34.33 67 ALA B C 1
ATOM 1454 O O . ALA B 1 68 ? -39.903 41.350 0.623 1.00 34.22 67 ALA B O 1
ATOM 1464 N N . LYS B 1 70 ? -40.239 39.551 -2.214 1.00 35.61 69 LYS B N 1
ATOM 1465 C CA . LYS B 1 70 ? -39.451 39.814 -3.410 1.00 39.20 69 LYS B CA 1
ATOM 1466 C C . LYS B 1 70 ? -38.481 40.991 -3.184 1.00 39.23 69 LYS B C 1
ATOM 1467 O O . LYS B 1 70 ? -37.307 40.914 -3.553 1.00 39.26 69 LYS B O 1
ATOM 1470 N N . THR B 1 71 ? -38.951 42.041 -2.516 1.00 37.93 70 THR B N 1
ATOM 1471 C CA . THR B 1 71 ? -38.147 43.227 -2.288 1.00 36.33 70 THR B CA 1
ATOM 1472 C C . THR B 1 71 ? -37.047 43.043 -1.216 1.00 37.03 70 THR B C 1
ATOM 1473 O O . THR B 1 71 ? -35.893 43.455 -1.433 1.00 36.17 70 THR B O 1
ATOM 1477 N N . TYR B 1 72 ? -37.368 42.424 -0.079 1.00 34.41 71 TYR B N 1
ATOM 1478 C CA . TYR B 1 72 ? -36.332 42.063 0.878 1.00 37.14 71 TYR B CA 1
ATOM 1479 C C . TYR B 1 72 ? -35.296 41.105 0.246 1.00 39.65 71 TYR B C 1
ATOM 1480 O O . TYR B 1 72 ? -34.100 41.322 0.350 1.00 36.83 71 TYR B O 1
ATOM 1489 N N . SER B 1 73 ? -35.761 40.026 -0.362 1.00 40.02 72 SER B N 1
ATOM 1490 C CA . SER B 1 73 ? -34.824 39.006 -0.839 1.00 41.10 72 SER B CA 1
ATOM 1491 C C . SER B 1 73 ? -33.827 39.607 -1.861 1.00 42.22 72 SER B C 1
ATOM 1492 O O . SER B 1 73 ? -32.658 39.291 -1.819 1.00 39.41 72 SER B O 1
ATOM 1495 N N . HIS B 1 74 ? -34.300 40.495 -2.735 1.00 41.86 73 HIS B N 1
ATOM 1496 C CA . HIS B 1 74 ? -33.438 41.220 -3.669 1.00 42.97 73 HIS B CA 1
ATOM 1497 C C . HIS B 1 74 ? -32.421 42.136 -2.958 1.00 44.79 73 HIS B C 1
ATOM 1498 O O . HIS B 1 74 ? -31.243 42.089 -3.277 1.00 44.53 73 HIS B O 1
ATOM 1505 N N . ALA B 1 75 ? -32.856 42.965 -2.002 1.00 44.78 74 ALA B N 1
ATOM 1506 C CA . ALA B 1 75 ? -31.926 43.857 -1.275 1.00 43.00 74 ALA B CA 1
ATOM 1507 C C . ALA B 1 75 ? -30.900 43.026 -0.553 1.00 43.57 74 ALA B C 1
ATOM 1508 O O . ALA B 1 75 ? -29.774 43.459 -0.387 1.00 45.97 74 ALA B O 1
ATOM 1510 N N . LEU B 1 76 ? -31.272 41.840 -0.109 1.00 41.65 75 LEU B N 1
ATOM 1511 C CA . LEU B 1 76 ? -30.339 40.987 0.609 1.00 43.87 75 LEU B CA 1
ATOM 1512 C C . LEU B 1 76 ? -29.464 40.126 -0.295 1.00 43.71 75 LEU B C 1
ATOM 1513 O O . LEU B 1 76 ? -28.599 39.372 0.193 1.00 44.63 75 LEU B O 1
ATOM 1518 N N . GLY B 1 77 ? -29.675 40.214 -1.597 1.00 44.81 76 GLY B N 1
ATOM 1519 C CA . GLY B 1 77 ? -28.899 39.381 -2.532 1.00 47.11 76 GLY B CA 1
ATOM 1520 C C . GLY B 1 77 ? -29.368 37.936 -2.695 1.00 48.74 76 GLY B C 1
ATOM 1521 O O . GLY B 1 77 ? -28.594 37.069 -3.138 1.00 46.56 76 GLY B O 1
ATOM 1522 N N . TYR B 1 78 ? -30.635 37.669 -2.388 1.00 50.95 77 TYR B N 1
ATOM 1523 C CA . TYR B 1 78 ? -31.204 36.316 -2.546 1.00 56.20 77 TYR B CA 1
ATOM 1524 C C . TYR B 1 78 ? -32.129 36.167 -3.756 1.00 59.54 77 TYR B C 1
ATOM 1525 O O . TYR B 1 78 ? -33.042 36.956 -3.942 1.00 58.73 77 TYR B O 1
ATOM 1534 N N . GLU B 1 79 ? -31.918 35.122 -4.551 1.00 64.09 78 GLU B N 1
ATOM 1535 C CA . GLU B 1 79 ? -32.860 34.785 -5.609 1.00 67.47 78 GLU B CA 1
ATOM 1536 C C . GLU B 1 79 ? -34.115 34.242 -4.957 1.00 71.48 78 GLU B C 1
ATOM 1537 O O . GLU B 1 79 ? -34.055 33.674 -3.872 1.00 72.24 78 GLU B O 1
ATOM 1540 N N . VAL B 1 80 ? -35.254 34.416 -5.623 1.00 75.17 79 VAL B N 1
ATOM 1541 C CA . VAL B 1 80 ? -36.530 33.868 -5.141 1.00 75.78 79 VAL B CA 1
ATOM 1542 C C . VAL B 1 80 ? -37.295 33.188 -6.270 1.00 75.22 79 VAL B C 1
ATOM 1543 O O . VAL B 1 80 ? -36.935 33.345 -7.439 1.00 75.33 79 VAL B O 1
ATOM 1547 N N . PRO B 1 81 ? -38.331 32.398 -5.913 1.00 76.00 80 PRO B N 1
ATOM 1548 C CA . PRO B 1 81 ? -39.272 31.874 -6.892 1.00 74.79 80 PRO B CA 1
ATOM 1549 C C . PRO B 1 81 ? -40.375 32.885 -7.142 1.00 74.05 80 PRO B C 1
ATOM 1550 O O . PRO B 1 81 ? -40.514 33.828 -6.367 1.00 72.84 80 PRO B O 1
ATOM 1554 N N . ASP B 1 83 ? -42.456 31.563 -8.182 1.00 49.42 82 ASP B N 1
ATOM 1555 C CA . ASP B 1 83 ? -43.852 31.881 -7.913 1.00 51.07 82 ASP B CA 1
ATOM 1556 C C . ASP B 1 83 ? -44.455 30.897 -6.867 1.00 50.65 82 ASP B C 1
ATOM 1557 O O . ASP B 1 83 ? -44.558 29.682 -7.110 1.00 53.16 82 ASP B O 1
ATOM 1559 N N . LEU B 1 84 ? -44.846 31.414 -5.706 1.00 44.87 83 LEU B N 1
ATOM 1560 C CA . LEU B 1 84 ? -45.462 30.575 -4.654 1.00 40.09 83 LEU B CA 1
ATOM 1561 C C . LEU B 1 84 ? -46.974 30.571 -4.870 1.00 37.88 83 LEU B C 1
ATOM 1562 O O . LEU B 1 84 ? -47.550 31.598 -5.235 1.00 40.00 83 LEU B O 1
ATOM 1567 N N . PRO B 1 85 ? -47.636 29.435 -4.636 1.00 34.93 84 PRO B N 1
ATOM 1568 C CA . PRO B 1 85 ? -49.104 29.434 -4.697 1.00 32.13 84 PRO B CA 1
ATOM 1569 C C . PRO B 1 85 ? -49.695 30.319 -3.600 1.00 33.56 84 PRO B C 1
ATOM 1570 O O . PRO B 1 85 ? -49.084 30.452 -2.538 1.00 29.10 84 PRO B O 1
ATOM 1574 N N . VAL B 1 86 ? -50.864 30.905 -3.824 1.00 30.67 85 VAL B N 1
ATOM 1575 C CA . VAL B 1 86 ? -51.416 31.800 -2.767 1.00 28.56 85 VAL B CA 1
ATOM 1576 C C . VAL B 1 86 ? -52.543 31.104 -1.983 1.00 28.31 85 VAL B C 1
ATOM 1577 O O . VAL B 1 86 ? -52.933 29.963 -2.302 1.00 29.73 85 VAL B O 1
ATOM 1581 N N . VAL B 1 87 ? -52.982 31.770 -0.917 1.00 28.78 86 VAL B N 1
ATOM 1582 C CA . VAL B 1 87 ? -54.167 31.440 -0.181 1.00 29.12 86 VAL B CA 1
ATOM 1583 C C . VAL B 1 87 ? -54.926 32.733 0.061 1.00 27.69 86 VAL B C 1
ATOM 1584 O O . VAL B 1 87 ? -54.360 33.846 -0.155 1.00 30.32 86 VAL B O 1
ATOM 1588 N N . GLU B 1 88 ? -56.185 32.638 0.483 1.00 26.05 87 GLU B N 1
ATOM 1589 C CA . GLU B 1 88 ? -56.994 33.852 0.741 1.00 28.69 87 GLU B CA 1
ATOM 1590 C C . GLU B 1 88 ? -56.747 34.277 2.172 1.00 28.96 87 GLU B C 1
ATOM 1591 O O . GLU B 1 88 ? -56.382 33.452 3.004 1.00 31.59 87 GLU B O 1
ATOM 1597 N N . GLY B 1 89 ? -56.862 35.558 2.449 1.00 30.09 88 GLY B N 1
ATOM 1598 C CA . GLY B 1 89 ? -56.662 36.046 3.820 1.00 30.06 88 GLY B CA 1
ATOM 1599 C C . GLY B 1 89 ? -55.199 36.261 4.171 1.00 31.15 88 GLY B C 1
ATOM 1600 O O . GLY B 1 89 ? -54.307 36.248 3.295 1.00 32.01 88 GLY B O 1
ATOM 1601 N N . PRO B 1 90 ? -54.928 36.501 5.451 1.00 32.64 89 PRO B N 1
ATOM 1602 C CA . PRO B 1 90 ? -53.557 36.765 5.882 1.00 29.28 89 PRO B CA 1
ATOM 1603 C C . PRO B 1 90 ? -52.619 35.585 5.646 1.00 32.09 89 PRO B C 1
ATOM 1604 O O . PRO B 1 90 ? -53.073 34.404 5.684 1.00 28.13 89 PRO B O 1
ATOM 1608 N N . VAL B 1 91 ? -51.348 35.910 5.345 1.00 29.94 90 VAL B N 1
ATOM 1609 C CA . VAL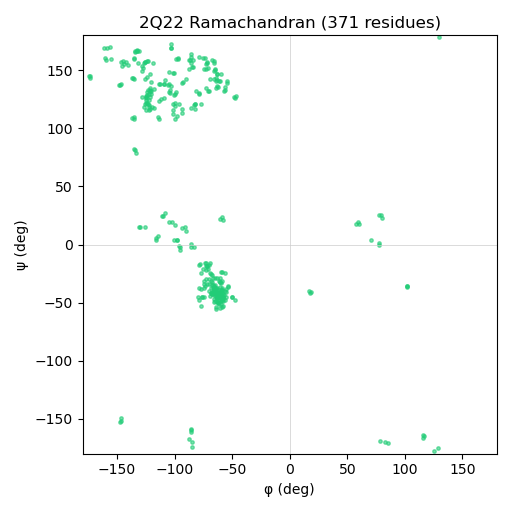 B 1 91 ? -50.348 34.894 5.014 1.00 31.80 90 VAL B CA 1
ATOM 1610 C C . VAL B 1 91 ? -49.119 35.002 5.888 1.00 32.72 90 VAL B C 1
ATOM 1611 O O . VAL B 1 91 ? -48.842 36.057 6.439 1.00 32.14 90 VAL B O 1
ATOM 1615 N N . TYR B 1 92 ? -48.418 33.880 5.976 1.00 31.84 91 TYR B N 1
ATOM 1616 C CA . TYR B 1 92 ? -47.093 33.795 6.521 1.00 31.65 91 TYR B CA 1
ATOM 1617 C C . TYR B 1 92 ? -46.189 33.150 5.449 1.00 30.61 91 TYR B C 1
ATOM 1618 O O . TYR B 1 92 ? -46.513 32.084 4.942 1.00 33.04 91 TYR B O 1
ATOM 1627 N N . ILE B 1 93 ? -45.096 33.820 5.125 1.00 31.83 92 ILE B N 1
ATOM 1628 C CA . ILE B 1 93 ? -44.118 33.357 4.166 1.00 31.05 92 ILE B CA 1
ATOM 1629 C C . ILE B 1 93 ? -42.797 33.164 4.879 1.00 31.05 92 ILE B C 1
ATOM 1630 O O . ILE B 1 93 ? -42.378 34.011 5.651 1.00 31.25 92 ILE B O 1
ATOM 1635 N N . LYS B 1 94 ? -42.156 32.029 4.621 1.00 32.79 93 LYS B N 1
ATOM 1636 C CA . LYS B 1 94 ? -40.824 31.705 5.117 1.00 33.52 93 LYS B CA 1
ATOM 1637 C C . LYS B 1 94 ? -39.893 31.650 3.908 1.00 35.17 93 LYS B C 1
ATOM 1638 O O . LYS B 1 94 ? -40.267 31.077 2.889 1.00 33.88 93 LYS B O 1
ATOM 1644 N N . LEU B 1 95 ? -38.689 32.211 4.052 1.00 35.54 94 LEU B N 1
ATOM 1645 C CA . LEU B 1 95 ? -37.636 32.153 3.044 1.00 37.35 94 LEU B CA 1
ATOM 1646 C C . LEU B 1 95 ? -36.376 31.818 3.812 1.00 37.28 94 LEU B C 1
ATOM 1647 O O . LEU B 1 95 ? -35.870 32.661 4.577 1.00 32.87 94 LEU B O 1
ATOM 1652 N N . ASN B 1 96 ? -35.872 30.601 3.616 1.00 36.78 95 ASN B N 1
ATOM 1653 C CA . ASN B 1 96 ? -34.710 30.096 4.338 1.00 40.13 95 ASN B CA 1
ATOM 1654 C C . ASN B 1 96 ? -33.473 30.226 3.470 1.00 40.62 95 ASN B C 1
ATOM 1655 O O . ASN B 1 96 ? -33.314 29.502 2.514 1.00 38.43 95 ASN B O 1
ATOM 1660 N N . GLY B 1 97 ? -32.596 31.160 3.818 1.00 42.16 96 GLY B N 1
ATOM 1661 C CA . GLY B 1 97 ? -31.383 31.414 3.043 1.00 44.04 96 GLY B CA 1
ATOM 1662 C C . GLY B 1 97 ? -30.309 30.338 3.149 1.00 47.87 96 GLY B C 1
ATOM 1663 O O . GLY B 1 97 ? -29.398 30.284 2.307 1.00 47.05 96 GLY B O 1
ATOM 1664 N N . LYS B 1 98 ? -30.395 29.497 4.183 1.00 52.53 97 LYS B N 1
ATOM 1665 C CA . LYS B 1 98 ? -29.408 28.431 4.377 1.00 56.14 97 LYS B CA 1
ATOM 1666 C C . LYS B 1 98 ? -29.670 27.273 3.419 1.00 56.48 97 LYS B C 1
ATOM 1667 O O . LYS B 1 98 ? -28.768 26.869 2.686 1.00 58.27 97 LYS B O 1
ATOM 1669 N N . ASN B 1 99 ? -30.908 26.771 3.424 1.00 52.13 98 ASN B N 1
ATOM 1670 C CA . ASN B 1 99 ? -31.310 25.570 2.675 1.00 49.33 98 ASN B CA 1
ATOM 1671 C C . ASN B 1 99 ? -32.320 25.809 1.543 1.00 47.12 98 ASN B C 1
ATOM 1672 O O . ASN B 1 99 ? -32.838 24.854 0.980 1.00 45.96 98 ASN B O 1
ATOM 1677 N N . GLY B 1 100 ? -32.630 27.070 1.237 1.00 46.72 99 GLY B N 1
ATOM 1678 C CA . GLY B 1 100 ? -33.562 27.444 0.159 1.00 46.57 99 GLY B CA 1
ATOM 1679 C C . GLY B 1 100 ? -35.042 27.140 0.382 1.00 45.91 99 GLY B C 1
ATOM 1680 O O . GLY B 1 100 ? -35.868 27.351 -0.522 1.00 46.01 99 GLY B O 1
ATOM 1681 N N . LEU B 1 101 ? -35.407 26.641 1.561 1.00 45.64 100 LEU B N 1
ATOM 1682 C CA . LEU B 1 101 ? -36.818 26.405 1.861 1.00 46.48 100 LEU B CA 1
ATOM 1683 C C . LEU B 1 101 ? -37.603 27.727 1.667 1.00 43.15 100 LEU B C 1
ATOM 1684 O O . LEU B 1 101 ? -37.164 28.796 2.055 1.00 37.48 100 LEU B O 1
ATOM 1689 N N . CYS B 1 102 ? -38.756 27.618 1.023 1.00 42.03 101 CYS B N 1
ATOM 1690 C CA A CYS B 1 102 ? -39.625 28.763 0.757 0.50 42.40 101 CYS B CA 1
ATOM 1691 C CA B CYS B 1 102 ? -39.614 28.748 0.754 0.50 40.99 101 CYS B CA 1
ATOM 1692 C C . CYS B 1 102 ? -41.030 28.224 0.722 1.00 40.32 101 CYS B C 1
ATOM 1693 O O . CYS B 1 102 ? -41.294 27.209 0.049 1.00 38.30 101 CYS B O 1
ATOM 1698 N N . TYR B 1 103 ? -41.936 28.879 1.436 1.00 35.75 102 TYR B N 1
ATOM 1699 C CA . TYR B 1 103 ? -43.311 28.467 1.404 1.00 33.25 102 TYR B CA 1
ATOM 1700 C C . TYR B 1 103 ? -44.268 29.572 1.852 1.00 30.48 102 TYR B C 1
ATOM 1701 O O . TYR B 1 103 ? -43.882 30.490 2.505 1.00 30.18 102 TYR B O 1
ATOM 1710 N N . LEU B 1 104 ? -45.531 29.467 1.462 1.00 30.94 103 LEU B N 1
ATOM 1711 C CA . LEU B 1 104 ? -46.527 30.421 1.828 1.00 31.82 103 LEU B CA 1
ATOM 1712 C C . LEU B 1 104 ? -47.700 29.628 2.511 1.00 33.24 103 LEU B C 1
ATOM 1713 O O . LEU B 1 104 ? -48.299 28.689 1.950 1.00 29.95 103 LEU B O 1
ATOM 1718 N N . ASP B 1 105 ? -48.026 30.036 3.734 1.00 29.68 104 ASP B N 1
ATOM 1719 C CA . ASP B 1 105 ? -49.100 29.390 4.483 1.00 30.83 104 ASP B CA 1
ATOM 1720 C C . ASP B 1 105 ? -50.195 30.401 4.776 1.00 30.29 104 ASP B C 1
ATOM 1721 O O . ASP B 1 105 ? -49.946 31.600 4.792 1.00 30.05 104 ASP B O 1
ATOM 1726 N N . SER B 1 106 ? -51.400 29.889 4.986 1.00 26.87 105 SER B N 1
ATOM 1727 C CA . SER B 1 106 ? -52.433 30.615 5.663 1.00 29.91 105 SER B CA 1
ATOM 1728 C C . SER B 1 106 ? -52.024 30.932 7.104 1.00 29.54 105 SER B C 1
ATOM 1729 O O . SER B 1 106 ? -51.534 30.077 7.812 1.00 28.34 105 SER B O 1
ATOM 1732 N N . TYR B 1 107 ? -52.264 32.171 7.530 1.00 28.54 106 TYR B N 1
ATOM 1733 C CA . TYR B 1 107 ? -51.749 32.701 8.795 1.00 30.39 106 TYR B CA 1
ATOM 1734 C C . TYR B 1 107 ? -52.890 33.148 9.689 1.00 32.53 106 TYR B C 1
ATOM 1735 O O . TYR B 1 107 ? -53.660 34.023 9.305 1.00 32.55 106 TYR B O 1
ATOM 1744 N N . ALA B 1 108 ? -53.028 32.490 10.860 1.00 32.91 107 ALA B N 1
ATOM 1745 C CA . ALA B 1 108 ? -54.078 32.802 11.826 1.00 32.86 107 ALA B CA 1
ATOM 1746 C C . ALA B 1 108 ? -53.582 33.727 12.983 1.00 33.65 107 ALA B C 1
ATOM 1747 O O . ALA B 1 108 ? -54.322 34.004 13.920 1.00 33.97 107 ALA B O 1
ATOM 1749 N N . GLY B 1 109 ? -52.336 34.192 12.932 1.00 30.37 108 GLY B N 1
ATOM 1750 C CA . GLY B 1 109 ? -51.791 35.035 13.964 1.00 32.59 108 GLY B CA 1
ATOM 1751 C C . GLY B 1 109 ? -52.122 36.506 13.754 1.00 35.15 108 GLY B C 1
ATOM 1752 O O . GLY B 1 109 ? -52.971 36.873 12.924 1.00 33.86 108 GLY B O 1
ATOM 1753 N N . HIS B 1 110 ? -51.478 37.361 14.546 1.00 34.49 109 HIS B N 1
ATOM 1754 C CA . HIS B 1 110 ? -51.798 38.789 14.522 1.00 35.13 109 HIS B CA 1
ATOM 1755 C C . HIS B 1 110 ? -50.559 39.678 14.401 1.00 35.03 109 HIS B C 1
ATOM 1756 O O . HIS B 1 110 ? -50.619 40.869 14.579 1.00 37.20 109 HIS B O 1
ATOM 1763 N N . HIS B 1 111 ? -49.438 39.090 14.035 1.00 30.43 110 HIS B N 1
ATOM 1764 C CA . HIS B 1 111 ? -48.252 39.837 13.781 1.00 29.68 110 HIS B CA 1
ATOM 1765 C C . HIS B 1 111 ? -48.308 40.335 12.359 1.00 30.46 110 HIS B C 1
ATOM 1766 O O . HIS B 1 111 ? -49.045 39.806 11.548 1.00 30.95 110 HIS B O 1
ATOM 1773 N N . ARG B 1 112 ? -47.556 41.371 12.075 1.00 30.76 111 ARG B N 1
ATOM 1774 C CA . ARG B 1 112 ? -47.414 41.918 10.727 1.00 33.20 111 ARG B CA 1
ATOM 1775 C C . ARG B 1 112 ? -46.008 42.484 10.555 1.00 32.72 111 ARG B C 1
ATOM 1776 O O . ARG B 1 112 ? -45.499 43.205 11.406 1.00 31.93 111 ARG B O 1
ATOM 1784 N N . GLY B 1 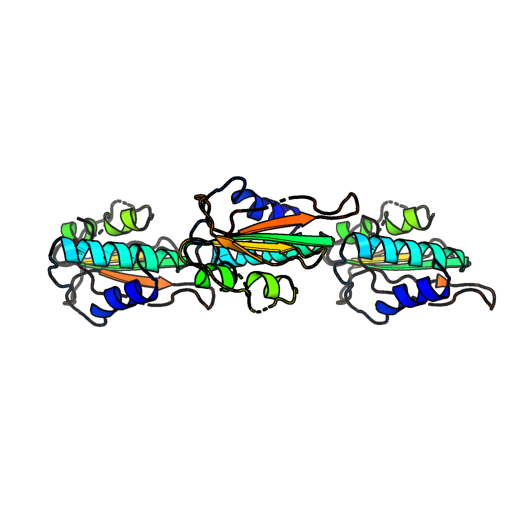113 ? -45.408 42.208 9.411 1.00 33.63 112 GLY B N 1
ATOM 1785 C CA . GLY B 1 113 ? -44.065 42.663 9.137 1.00 31.34 112 GLY B CA 1
ATOM 1786 C C . GLY B 1 113 ? -43.159 41.468 8.998 1.00 32.04 112 GLY B C 1
ATOM 1787 O O . GLY B 1 113 ? -43.622 40.308 8.841 1.00 31.38 112 GLY B O 1
ATOM 1788 N N . VAL B 1 114 ? -41.860 41.750 9.031 1.00 30.34 113 VAL B N 1
ATOM 1789 C CA . VAL B 1 114 ? -40.837 40.809 8.642 1.00 32.17 113 VAL B CA 1
ATOM 1790 C C . VAL B 1 114 ? -39.885 40.567 9.819 1.00 34.52 113 VAL B C 1
ATOM 1791 O O . VAL B 1 114 ? -39.401 41.519 10.410 1.00 34.35 113 VAL B O 1
ATOM 1795 N N . LEU B 1 115 ? -39.674 39.294 10.181 1.00 32.85 114 LEU B N 1
ATOM 1796 C CA . LEU B 1 115 ? -38.582 38.905 11.066 1.00 32.67 114 LEU B CA 1
ATOM 1797 C C . LEU B 1 115 ? -37.415 38.386 10.240 1.00 34.59 114 LEU B C 1
ATOM 1798 O O . LEU B 1 115 ? -37.576 37.533 9.347 1.00 31.62 114 LEU B O 1
ATOM 1803 N N . VAL B 1 116 ? -36.237 38.915 10.555 1.00 34.72 115 VAL B N 1
ATOM 1804 C CA . VAL B 1 116 ? -35.008 38.550 9.908 1.00 35.19 115 VAL B CA 1
ATOM 1805 C C . VAL B 1 116 ? -34.108 37.848 10.920 1.00 36.28 115 VAL B C 1
ATOM 1806 O O . VAL B 1 116 ? -33.623 38.469 11.866 1.00 37.08 115 VAL B O 1
ATOM 1810 N N . SER B 1 117 ? -33.954 36.538 10.749 1.00 36.81 116 SER B N 1
ATOM 1811 C CA . SER B 1 117 ? -33.109 35.744 11.618 1.00 40.37 116 SER B CA 1
ATOM 1812 C C . SER B 1 117 ? -31.741 35.664 10.963 1.00 39.83 116 SER B C 1
ATOM 1813 O O . SER B 1 117 ? -31.608 35.148 9.868 1.00 41.63 116 SER B O 1
ATOM 1816 N N . CYS B 1 118 ? -30.747 36.280 11.590 1.00 40.90 117 CYS B N 1
ATOM 1817 C CA . CYS B 1 118 ? -29.376 36.333 11.068 1.00 41.60 117 CYS B CA 1
ATOM 1818 C C . CYS B 1 118 ? -28.537 35.289 11.761 1.00 43.41 117 CYS B C 1
ATOM 1819 O O . CYS B 1 118 ? -28.400 35.328 12.988 1.00 45.13 117 CYS B O 1
ATOM 1822 N N . GLN B 1 119 ? -27.958 34.380 10.996 1.00 41.99 118 GLN B N 1
ATOM 1823 C CA . GLN B 1 119 ? -27.284 33.253 11.576 1.00 44.49 118 GLN B CA 1
ATOM 1824 C C . GLN B 1 119 ? -25.855 33.153 11.060 1.00 44.69 118 GLN B C 1
ATOM 1825 O O . GLN B 1 119 ? -25.607 33.373 9.885 1.00 41.52 118 GLN B O 1
ATOM 1831 N N . SER B 1 120 ? -24.942 32.761 11.953 1.00 47.00 119 SER B N 1
ATOM 1832 C CA . SER B 1 120 ? -23.528 32.552 11.612 1.00 47.76 119 SER B CA 1
ATOM 1833 C C . SER B 1 120 ? -23.013 31.246 12.226 1.00 49.58 119 SER B C 1
ATOM 1834 O O . SER B 1 120 ? -23.394 30.884 13.346 1.00 47.39 119 SER B O 1
ATOM 1837 N N . TYR B 1 121 ? -22.160 30.548 11.480 1.00 51.68 120 TYR B N 1
ATOM 1838 C CA . TYR B 1 121 ? -21.554 29.299 11.941 1.00 54.57 120 TYR B CA 1
ATOM 1839 C C . TYR B 1 121 ? -20.398 29.566 12.912 1.00 55.89 120 TYR B C 1
ATOM 1840 O O . TYR B 1 121 ? -20.003 28.664 13.649 1.00 55.89 120 TYR B O 1
ATOM 1849 N N . TYR B 1 122 ? -19.866 30.796 12.919 1.00 56.75 121 TYR B N 1
ATOM 1850 C CA . TYR B 1 122 ? -18.683 31.132 13.722 1.00 57.25 121 TYR B CA 1
ATOM 1851 C C . TYR B 1 122 ? -18.920 32.254 14.725 1.00 58.61 121 TYR B C 1
ATOM 1852 O O . TYR B 1 122 ? -19.531 33.288 14.411 1.00 53.94 121 TYR B O 1
ATOM 1861 N N . GLU B 1 123 ? -18.423 32.013 15.939 1.00 61.70 122 GLU B N 1
ATOM 1862 C CA . GLU B 1 123 ? -18.464 32.974 17.032 1.00 63.72 122 GLU B CA 1
ATOM 1863 C C . GLU B 1 123 ? -17.821 34.257 16.526 1.00 62.93 122 GLU B C 1
ATOM 1864 O O . GLU B 1 123 ? -16.831 34.216 15.792 1.00 61.90 122 GLU B O 1
ATOM 1870 N N . GLY B 1 124 ? -18.396 35.389 16.907 1.00 61.61 123 GLY B N 1
ATOM 1871 C CA . GLY B 1 124 ? -18.026 36.669 16.322 1.00 60.37 123 GLY B CA 1
ATOM 1872 C C . GLY B 1 124 ? -19.081 37.067 15.312 1.00 59.35 123 GLY B C 1
ATOM 1873 O O . GLY B 1 124 ? -19.392 38.245 15.181 1.00 60.52 123 GLY B O 1
ATOM 1874 N N . GLY B 1 125 ? -19.633 36.085 14.592 1.00 57.65 124 GLY B N 1
ATOM 1875 C CA . GLY B 1 125 ? -20.726 36.337 13.643 1.00 55.20 124 GLY B CA 1
ATOM 1876 C C . GLY B 1 125 ? -22.031 36.648 14.359 1.00 53.35 124 GLY B C 1
ATOM 1877 O O . GLY B 1 125 ? -22.214 36.257 15.516 1.00 51.53 124 GLY B O 1
ATOM 1878 N N . ILE B 1 126 ? -22.934 37.347 13.669 1.00 50.79 125 ILE B N 1
ATOM 1879 C CA . ILE B 1 126 ? -24.245 37.688 14.217 1.00 50.15 125 ILE B CA 1
ATOM 1880 C C . ILE B 1 126 ? -25.089 36.419 14.312 1.00 50.11 125 ILE B C 1
ATOM 1881 O O . ILE B 1 126 ? -25.137 35.606 13.373 1.00 50.32 125 ILE B O 1
ATOM 1886 N N . ASN B 1 127 ? -25.709 36.228 15.473 1.00 49.61 126 ASN B N 1
ATOM 1887 C CA . ASN B 1 127 ? -26.732 35.199 15.680 1.00 50.61 126 ASN B CA 1
ATOM 1888 C C . ASN B 1 127 ? -27.910 35.851 16.429 1.00 50.30 126 ASN B C 1
ATOM 1889 O O . ASN B 1 127 ? -28.021 35.730 17.653 1.00 51.71 126 ASN B O 1
ATOM 1894 N N . GLU B 1 128 ? -28.748 36.588 15.696 1.00 46.69 127 GLU B N 1
ATOM 1895 C CA . GLU B 1 128 ? -29.773 37.442 16.279 1.00 44.33 127 GLU B CA 1
ATOM 1896 C C . GLU B 1 128 ? -30.959 37.457 15.365 1.00 42.57 127 GLU B C 1
ATOM 1897 O O . GLU B 1 128 ? -30.819 37.159 14.191 1.00 40.80 127 GLU B O 1
ATOM 1911 N N . TYR B 1 130 ? -34.241 39.999 14.226 1.00 36.30 129 TYR B N 1
ATOM 1912 C CA . TYR B 1 130 ? -34.700 41.358 14.288 1.00 35.09 129 TYR B CA 1
ATOM 1913 C C . TYR B 1 130 ? -36.113 41.449 13.750 1.00 34.66 129 TYR B C 1
ATOM 1914 O O . TYR B 1 130 ? -36.488 40.692 12.869 1.00 38.84 129 TYR B O 1
ATOM 1923 N N . GLY B 1 131 ? -36.905 42.331 14.327 1.00 33.48 130 GLY B N 1
ATOM 1924 C CA . GLY B 1 131 ? -38.213 42.692 13.792 1.00 34.79 130 GLY B CA 1
ATOM 1925 C C . GLY B 1 131 ? -39.342 42.509 14.810 1.00 33.27 130 GLY B C 1
ATOM 1926 O O . GLY B 1 131 ? -39.096 42.088 15.931 1.00 37.05 130 GLY B O 1
ATOM 1927 N N . HIS B 1 132 ? -40.597 42.756 14.413 1.00 32.19 131 HIS B N 1
ATOM 1928 C CA . HIS B 1 132 ? -41.013 42.872 13.030 1.00 29.80 131 HIS B CA 1
ATOM 1929 C C . HIS B 1 132 ? -40.699 44.220 12.369 1.00 33.51 131 HIS B C 1
ATOM 1930 O O . HIS B 1 132 ? -41.035 45.281 12.889 1.00 36.26 131 HIS B O 1
ATOM 1937 N N . LEU B 1 133 ? -40.082 44.141 11.201 1.00 31.75 132 LEU B N 1
ATOM 1938 C CA . LEU B 1 133 ? -39.749 45.298 10.385 1.00 32.04 132 LEU B CA 1
ATOM 1939 C C . LEU B 1 133 ? -40.846 45.485 9.322 1.00 33.97 132 LEU B C 1
ATOM 1940 O O . LEU B 1 133 ? -41.611 44.540 9.002 1.00 32.45 132 LEU B O 1
ATOM 1945 N N . PRO B 1 134 ? -40.941 46.698 8.749 1.00 33.43 133 PRO B N 1
ATOM 1946 C CA . PRO B 1 134 ? -42.066 46.992 7.855 1.00 32.96 133 PRO B CA 1
ATOM 1947 C C . PRO B 1 134 ? -42.108 46.137 6.590 1.00 34.39 133 PRO B C 1
ATOM 1948 O O . PRO B 1 134 ? -41.082 45.797 6.022 1.00 34.39 133 PRO B O 1
ATOM 1952 N N . LEU B 1 135 ? -43.306 45.751 6.180 1.00 34.00 134 LEU B N 1
ATOM 1953 C CA . LEU B 1 135 ? -43.492 44.960 4.968 1.00 33.25 134 LEU B CA 1
ATOM 1954 C C . LEU B 1 135 ? -42.967 45.736 3.749 1.00 34.60 134 LEU B C 1
ATOM 1955 O O . LEU B 1 135 ? -42.566 45.155 2.756 1.00 30.70 134 LEU B O 1
ATOM 1960 N N . ASP B 1 136 ? -43.013 47.066 3.836 1.00 34.81 135 ASP B N 1
ATOM 1961 C CA . ASP B 1 136 ? -42.666 47.971 2.733 1.00 35.20 135 ASP B CA 1
ATOM 1962 C C . ASP B 1 136 ? -41.306 48.654 2.906 1.00 36.52 135 ASP B C 1
ATOM 1963 O O . ASP B 1 136 ? -41.042 49.656 2.238 1.00 36.62 135 ASP B O 1
ATOM 1968 N N . LEU B 1 137 ? -40.452 48.101 3.754 1.00 34.46 136 LEU B N 1
ATOM 1969 C CA . LEU B 1 137 ? -39.154 48.667 4.032 1.00 34.81 136 LEU B CA 1
ATOM 1970 C C . LEU B 1 137 ? -38.329 48.869 2.760 1.00 38.78 136 LEU B C 1
ATOM 1971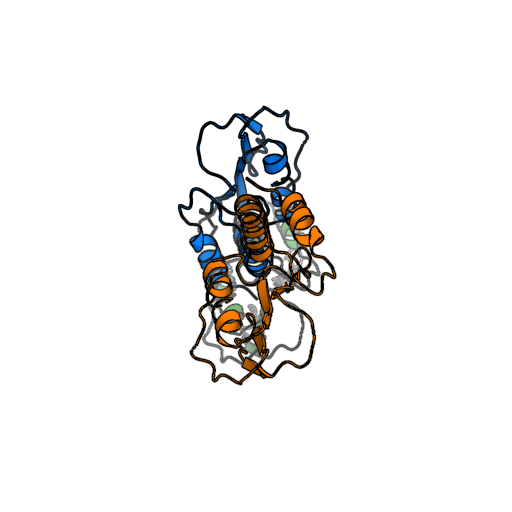 O O . LEU B 1 137 ? -37.650 49.887 2.621 1.00 37.98 136 LEU B O 1
ATOM 1976 N N . PHE B 1 138 ? -38.415 47.926 1.822 1.00 37.01 137 PHE B N 1
ATOM 1977 C CA . PHE B 1 138 ? -37.669 48.031 0.568 1.00 38.77 137 PHE B CA 1
ATOM 1978 C C . PHE B 1 138 ? -38.558 48.331 -0.631 1.00 40.99 137 PHE B C 1
ATOM 1979 O O . PHE B 1 138 ? -38.216 47.969 -1.755 1.00 43.90 137 PHE B O 1
ATOM 1987 N N . VAL B 1 139 ? -39.689 48.988 -0.387 1.00 42.92 138 VAL B N 1
ATOM 1988 C CA . VAL B 1 139 ? -40.541 49.531 -1.443 1.00 45.31 138 VAL B CA 1
ATOM 1989 C C . VAL B 1 139 ? -40.412 51.059 -1.348 1.00 50.95 138 VAL B C 1
ATOM 1990 O O . VAL B 1 139 ? -40.321 51.708 -0.269 1.00 49.35 138 VAL B O 1
ATOM 1995 N N . LEU C 1 10 ? 29.415 24.884 8.378 1.00 53.68 9 LEU C N 1
ATOM 1996 C CA . LEU C 1 10 ? 28.604 24.257 9.473 1.00 51.57 9 LEU C CA 1
ATOM 1997 C C . LEU C 1 10 ? 29.444 23.189 10.194 1.00 50.20 9 LEU C C 1
ATOM 1998 O O . LEU C 1 10 ? 30.003 22.289 9.546 1.00 49.83 9 LEU C O 1
ATOM 2003 N N . THR C 1 11 ? 29.548 23.296 11.520 1.00 50.45 10 THR C N 1
ATOM 2004 C CA . THR C 1 11 ? 30.286 22.294 12.297 1.00 51.14 10 THR C CA 1
ATOM 2005 C C . THR C 1 11 ? 29.373 21.142 12.642 1.00 52.70 10 THR C C 1
ATOM 2006 O O . THR C 1 11 ? 28.156 21.265 12.539 1.00 53.14 10 THR C O 1
ATOM 2010 N N . THR C 1 12 ? 29.963 20.022 13.050 1.00 53.99 11 THR C N 1
ATOM 2011 C CA . THR C 1 12 ? 29.187 18.840 13.450 1.00 54.40 11 THR C CA 1
ATOM 2012 C C . THR C 1 12 ? 28.317 19.119 14.674 1.00 54.19 11 THR C C 1
ATOM 2013 O O . THR C 1 12 ? 27.194 18.629 14.758 1.00 54.53 11 THR C O 1
ATOM 2017 N N . ALA C 1 13 ? 28.835 19.898 15.616 1.00 52.65 12 ALA C N 1
ATOM 2018 C CA . ALA C 1 13 ? 28.082 20.256 16.812 1.00 51.97 12 ALA C CA 1
ATOM 2019 C C . ALA C 1 13 ? 26.869 21.118 16.451 1.00 51.73 12 ALA C C 1
ATOM 2020 O O . ALA C 1 13 ? 25.804 20.989 17.060 1.00 51.80 12 ALA C O 1
ATOM 2022 N N . ASP C 1 14 ? 27.036 21.993 15.467 1.00 50.62 13 ASP C N 1
ATOM 2023 C CA . ASP C 1 14 ? 25.949 22.840 15.006 1.00 50.87 13 ASP C CA 1
ATOM 2024 C C . ASP C 1 14 ? 24.871 21.985 14.381 1.00 48.73 13 ASP C C 1
ATOM 2025 O O . ASP C 1 14 ? 23.715 22.108 14.720 1.00 48.14 13 ASP C O 1
ATOM 2030 N N . ALA C 1 15 ? 25.285 21.103 13.481 1.00 46.61 14 ALA C N 1
ATOM 2031 C CA . ALA C 1 15 ? 24.382 20.207 12.781 1.00 45.73 14 ALA C CA 1
ATOM 2032 C C . ALA C 1 15 ? 23.543 19.391 13.769 1.00 47.51 14 ALA C C 1
ATOM 2033 O O . ALA C 1 15 ? 22.323 19.267 13.605 1.00 46.95 14 ALA C O 1
ATOM 2035 N N . LYS C 1 16 ? 24.187 18.853 14.799 1.00 47.69 15 LYS C N 1
ATOM 2036 C CA . LYS C 1 16 ? 23.484 18.057 15.806 1.00 49.41 15 LYS C CA 1
ATOM 2037 C C . LYS C 1 16 ? 22.511 18.915 16.582 1.00 48.39 15 LYS C C 1
ATOM 2038 O O . LYS C 1 16 ? 21.404 18.477 16.880 1.00 48.24 15 LYS C O 1
ATOM 2044 N N . LYS C 1 17 ? 22.924 20.132 16.916 1.00 47.34 16 LYS C N 1
ATOM 2045 C CA . LYS C 1 17 ? 22.055 21.020 17.678 1.00 48.42 16 LYS C CA 1
ATOM 2046 C C . LYS C 1 17 ? 20.784 21.342 16.872 1.00 46.80 16 LYS C C 1
ATOM 2047 O O . LYS C 1 17 ? 19.678 21.393 17.419 1.00 47.34 16 LYS C O 1
ATOM 2050 N N . ILE C 1 18 ? 20.941 21.528 15.567 1.00 44.53 17 ILE C N 1
ATOM 2051 C CA . ILE C 1 18 ? 19.797 21.782 14.680 1.00 43.04 17 ILE C CA 1
ATOM 2052 C C . ILE C 1 18 ? 18.856 20.576 14.628 1.00 43.68 17 ILE C C 1
ATOM 2053 O O . ILE C 1 18 ? 17.640 20.729 14.781 1.00 42.78 17 ILE C O 1
ATOM 2058 N N . LEU C 1 19 ? 19.412 19.387 14.416 1.00 43.68 18 LEU C N 1
ATOM 2059 C CA . LEU C 1 19 ? 18.611 18.171 14.315 1.00 45.26 18 LEU C CA 1
ATOM 2060 C C . LEU C 1 19 ? 17.974 17.785 15.660 1.00 45.32 18 LEU C C 1
ATOM 2061 O O . LEU C 1 19 ? 16.876 17.235 15.700 1.00 45.33 18 LEU C O 1
ATOM 2066 N N . ASN C 1 20 ? 18.651 18.110 16.755 1.00 45.84 19 ASN C N 1
ATOM 2067 C CA . ASN C 1 20 ? 18.150 17.801 18.080 1.00 46.24 19 ASN C CA 1
ATOM 2068 C C . ASN C 1 20 ? 16.953 18.632 18.477 1.00 45.07 19 ASN C C 1
ATOM 2069 O O . ASN C 1 20 ? 16.235 18.273 19.392 1.00 45.43 19 ASN C O 1
ATOM 2074 N N . LYS C 1 21 ? 16.716 19.733 17.788 1.00 42.57 20 LYS C N 1
ATOM 2075 C CA . LYS C 1 21 ? 15.475 20.457 17.998 1.00 44.72 20 LYS C CA 1
ATOM 2076 C C . LYS C 1 21 ? 14.236 19.576 17.768 1.00 44.44 20 LYS C C 1
ATOM 2077 O O . LYS C 1 21 ? 13.186 19.872 18.339 1.00 43.22 20 LYS C O 1
ATOM 2083 N N . PHE C 1 22 ? 14.362 18.509 16.955 1.00 42.40 21 PHE C N 1
ATOM 2084 C CA . PHE C 1 22 ? 13.209 17.669 16.551 1.00 42.71 21 PHE C CA 1
ATOM 2085 C C . PHE C 1 22 ? 13.025 16.430 17.440 1.00 43.86 21 PHE C C 1
ATOM 2086 O O . PHE C 1 22 ? 12.053 15.678 17.305 1.00 44.40 21 PHE C O 1
ATOM 2094 N N . ASN C 1 23 ? 13.963 16.242 18.357 1.00 43.74 22 ASN C N 1
ATOM 2095 C CA . ASN C 1 23 ? 14.006 15.077 19.234 1.00 46.59 22 ASN C CA 1
ATOM 2096 C C . ASN C 1 23 ? 12.650 14.784 19.877 1.00 44.85 22 ASN C C 1
ATOM 2097 O O . ASN C 1 23 ? 12.038 15.661 20.479 1.00 46.58 22 ASN C O 1
ATOM 2102 N N . CYS C 1 24 ? 12.179 13.555 19.708 1.00 44.28 23 CYS C N 1
ATOM 2103 C CA . CYS C 1 24 ? 10.880 13.106 20.206 1.00 44.99 23 CYS C CA 1
ATOM 2104 C C . CYS C 1 24 ? 9.626 13.837 19.691 1.00 43.05 23 CYS C C 1
ATOM 2105 O O . CYS C 1 24 ? 8.558 13.707 20.291 1.00 44.83 23 CYS C O 1
ATOM 2108 N N . LEU C 1 25 ? 9.734 14.573 18.591 1.00 39.56 24 LEU C N 1
ATOM 2109 C CA . LEU C 1 25 ? 8.542 15.177 17.968 1.00 40.02 24 LEU C CA 1
ATOM 2110 C C . LEU C 1 25 ? 7.808 14.076 17.209 1.00 37.51 24 LEU C C 1
ATOM 2111 O O . LEU C 1 25 ? 8.381 13.427 16.320 1.00 39.18 24 LEU C O 1
ATOM 2116 N N . ASP C 1 26 ? 6.558 13.854 17.576 1.00 36.84 25 ASP C N 1
ATOM 2117 C CA . ASP C 1 26 ? 5.714 12.858 16.899 1.00 36.55 25 ASP C CA 1
ATOM 2118 C C . ASP C 1 26 ? 5.249 13.364 15.525 1.00 36.34 25 ASP C C 1
ATOM 2119 O O . ASP C 1 26 ? 5.101 12.571 14.598 1.00 36.78 25 ASP C O 1
ATOM 2124 N N . ILE C 1 27 ? 5.024 14.678 15.407 1.00 37.18 26 ILE C N 1
ATOM 2125 C CA . ILE C 1 27 ? 4.533 15.305 14.156 1.00 39.95 26 ILE C CA 1
ATOM 2126 C C . ILE C 1 27 ? 5.496 16.416 13.754 1.00 39.09 26 ILE C C 1
ATOM 2127 O O . ILE C 1 27 ? 5.690 17.395 14.496 1.00 38.27 26 ILE C O 1
ATOM 2132 N N . ALA C 1 28 ? 6.137 16.245 12.605 1.00 38.12 27 ALA C N 1
ATOM 2133 C CA . ALA C 1 28 ? 7.092 17.229 12.105 1.00 40.24 27 ALA C CA 1
ATOM 2134 C C . ALA C 1 28 ? 6.381 18.581 11.879 1.00 42.21 27 ALA C C 1
ATOM 2135 O O . ALA C 1 28 ? 5.248 18.607 11.386 1.00 40.43 27 ALA C O 1
ATOM 2137 N N . PRO C 1 29 ? 7.061 19.691 12.213 1.00 44.52 28 PRO C N 1
ATOM 2138 C CA . PRO C 1 29 ? 6.513 21.021 11.975 1.00 45.83 28 PRO C CA 1
ATOM 2139 C C . PRO C 1 29 ? 6.575 21.415 10.533 1.00 46.56 28 PRO C C 1
ATOM 2140 O O . PRO C 1 29 ? 7.340 20.857 9.757 1.00 45.31 28 PRO C O 1
ATOM 2144 N N . ILE C 1 30 ? 5.765 22.394 10.180 1.00 49.66 29 ILE C N 1
ATOM 2145 C CA . ILE C 1 30 ? 5.891 23.056 8.888 1.00 50.64 29 ILE C CA 1
ATOM 2146 C C . ILE C 1 30 ? 6.946 24.181 9.080 1.00 48.62 29 ILE C C 1
ATOM 2147 O O . ILE C 1 30 ? 6.764 25.062 9.912 1.00 49.45 29 ILE C O 1
ATOM 2152 N N . LEU C 1 31 ? 8.071 24.085 8.356 1.00 44.67 30 LEU C N 1
ATOM 2153 C CA . LEU C 1 31 ? 9.218 24.992 8.518 1.00 44.00 30 LEU C CA 1
ATOM 2154 C C . LEU C 1 31 ? 9.228 26.058 7.442 1.00 41.97 30 LEU C C 1
ATOM 2155 O O . LEU C 1 31 ? 8.841 25.788 6.307 1.00 41.84 30 LEU C O 1
ATOM 2160 N N . LYS C 1 32 ? 9.719 27.242 7.789 1.00 41.03 31 LYS C N 1
ATOM 2161 C CA . LYS C 1 32 ? 9.922 28.305 6.822 1.00 40.43 31 LYS C CA 1
ATOM 2162 C C . LYS C 1 32 ? 10.999 27.890 5.819 1.00 39.39 31 LYS C C 1
ATOM 2163 O O . LYS C 1 32 ? 11.793 26.990 6.102 1.00 36.44 31 LYS C O 1
ATOM 2169 N N . PRO C 1 33 ? 11.006 28.508 4.628 1.00 37.77 32 PRO C N 1
ATOM 2170 C CA . PRO C 1 33 ? 11.986 28.154 3.598 1.00 38.25 32 PRO C CA 1
ATOM 2171 C C . PRO C 1 33 ? 13.454 28.125 4.040 1.00 38.47 32 PRO C C 1
ATOM 2172 O O . PRO C 1 33 ? 14.146 27.153 3.717 1.00 37.61 32 PRO C O 1
ATOM 2176 N N . SER C 1 34 ? 13.901 29.136 4.782 1.00 36.80 33 SER C N 1
ATOM 2177 C CA . SER C 1 34 ? 15.278 29.198 5.252 1.00 37.76 33 SER C CA 1
ATOM 2178 C C . SER C 1 34 ? 15.576 28.228 6.399 1.00 38.72 33 SER C C 1
ATOM 2179 O O . SER C 1 34 ? 16.707 27.753 6.527 1.00 39.23 33 SER C O 1
ATOM 2182 N N . GLU C 1 35 ? 14.583 27.945 7.235 1.00 37.31 34 GLU C N 1
ATOM 2183 C CA . GLU C 1 35 ? 14.721 26.944 8.263 1.00 37.31 34 GLU C CA 1
ATOM 2184 C C . GLU C 1 35 ? 14.923 25.566 7.627 1.00 36.94 34 GLU C C 1
ATOM 2185 O O . GLU C 1 35 ? 15.672 24.740 8.136 1.00 37.36 34 GLU C O 1
ATOM 2191 N N . LYS C 1 36 ? 14.239 25.311 6.525 1.00 37.35 35 LYS C N 1
ATOM 2192 C CA . LYS C 1 36 ? 14.413 24.061 5.829 1.00 35.91 35 LYS C CA 1
ATOM 2193 C C . LYS C 1 36 ? 15.832 23.956 5.322 1.00 35.03 35 LYS C C 1
ATOM 2194 O O . LYS C 1 36 ? 16.419 22.901 5.408 1.00 35.52 35 LYS C O 1
ATOM 2200 N N . GLU C 1 37 ? 16.372 25.036 4.750 1.00 34.63 36 GLU C N 1
ATOM 2201 C CA . GLU C 1 37 ? 17.747 24.998 4.216 1.00 35.36 36 GLU C CA 1
ATOM 2202 C C . GLU C 1 37 ? 18.727 24.634 5.324 1.00 35.68 36 GLU C C 1
ATOM 2203 O O . GLU C 1 37 ? 19.623 23.834 5.085 1.00 37.11 36 GLU C O 1
ATOM 2209 N N . SER C 1 38 ? 18.558 25.190 6.525 1.00 36.21 37 SER C N 1
ATOM 2210 C CA . SER C 1 38 ? 19.436 24.860 7.677 1.00 36.99 37 SER C CA 1
ATOM 2211 C C . SER C 1 38 ? 19.331 23.392 8.068 1.00 37.41 37 SER C C 1
ATOM 2212 O O . SER C 1 38 ? 20.329 22.713 8.279 1.00 38.23 37 SER C O 1
ATOM 2215 N N . VAL C 1 39 ? 18.118 22.887 8.149 1.00 37.28 38 VAL C N 1
ATOM 2216 C CA . VAL C 1 39 ? 17.935 21.503 8.513 1.00 36.50 38 VAL C CA 1
ATOM 2217 C C . VAL C 1 39 ? 18.502 20.604 7.440 1.00 37.67 38 VAL C C 1
ATOM 2218 O O . VAL C 1 39 ? 19.062 19.559 7.747 1.00 39.08 38 VAL C O 1
ATOM 2222 N N . ARG C 1 40 ? 18.356 20.980 6.175 1.00 37.98 39 ARG C N 1
ATOM 2223 C CA . ARG C 1 40 ? 18.880 20.141 5.103 1.00 38.21 39 ARG C CA 1
ATOM 2224 C C . ARG C 1 40 ? 20.404 20.022 5.230 1.00 39.88 39 ARG C C 1
ATOM 2225 O O . ARG C 1 40 ? 20.958 18.939 5.191 1.00 40.04 39 ARG C O 1
ATOM 2233 N N . ARG C 1 41 ? 21.071 21.153 5.386 1.00 40.31 40 ARG C N 1
ATOM 2234 C CA . ARG C 1 41 ? 22.507 21.179 5.506 1.00 41.56 40 ARG C CA 1
ATOM 2235 C C . ARG C 1 41 ? 22.968 20.335 6.687 1.00 39.29 40 ARG C C 1
ATOM 2236 O O . ARG C 1 41 ? 23.887 19.530 6.548 1.00 43.63 40 ARG C O 1
ATOM 2241 N N . ALA C 1 42 ? 22.344 20.526 7.839 1.00 37.76 41 ALA C N 1
ATOM 2242 C CA . ALA C 1 42 ? 22.651 19.746 9.034 1.00 38.67 41 ALA C CA 1
ATOM 2243 C C . ALA C 1 42 ? 22.474 18.244 8.769 1.00 39.85 41 ALA C C 1
ATOM 2244 O O . ALA C 1 42 ? 23.289 17.425 9.177 1.00 40.84 41 ALA C O 1
ATOM 2246 N N . LEU C 1 43 ? 21.401 17.871 8.092 1.00 39.33 42 LEU C N 1
ATOM 2247 C CA . LEU C 1 43 ? 21.138 16.447 7.868 1.00 39.62 42 LEU C CA 1
ATOM 2248 C C . LEU C 1 43 ? 22.172 15.858 6.914 1.00 41.40 42 LEU C C 1
ATOM 2249 O O . LEU C 1 43 ? 22.640 14.752 7.112 1.00 41.89 42 LEU C O 1
ATOM 2254 N N . ILE C 1 44 ? 22.501 16.606 5.866 1.00 42.73 43 ILE C N 1
ATOM 2255 C CA . ILE C 1 44 ? 23.443 16.143 4.873 1.00 43.19 43 ILE C CA 1
ATOM 2256 C C . ILE C 1 44 ? 24.823 15.973 5.502 1.00 45.40 43 ILE C C 1
ATOM 2257 O O . ILE C 1 44 ? 25.502 14.982 5.236 1.00 47.22 43 ILE C O 1
ATOM 2262 N N . LEU C 1 45 ? 25.223 16.904 6.368 1.00 45.74 44 LEU C N 1
ATOM 2263 C CA . LEU C 1 45 ? 26.517 16.790 7.043 1.00 45.68 44 LEU C CA 1
ATOM 2264 C C . LEU C 1 45 ? 26.519 15.560 7.945 1.00 46.39 44 LEU C C 1
ATOM 2265 O O . LEU C 1 45 ? 27.381 14.688 7.803 1.00 45.38 44 LEU C O 1
ATOM 2270 N N . ILE C 1 46 ? 25.550 15.473 8.851 1.00 46.13 45 ILE C N 1
ATOM 2271 C CA . ILE C 1 46 ? 25.517 14.375 9.823 1.00 45.48 45 ILE C CA 1
ATOM 2272 C C . ILE C 1 46 ? 25.464 13.003 9.134 1.00 45.53 45 ILE C C 1
ATOM 2273 O O . ILE C 1 46 ? 26.099 12.053 9.592 1.00 47.06 45 ILE C O 1
ATOM 2278 N N . THR C 1 47 ? 24.742 12.892 8.026 1.00 45.02 4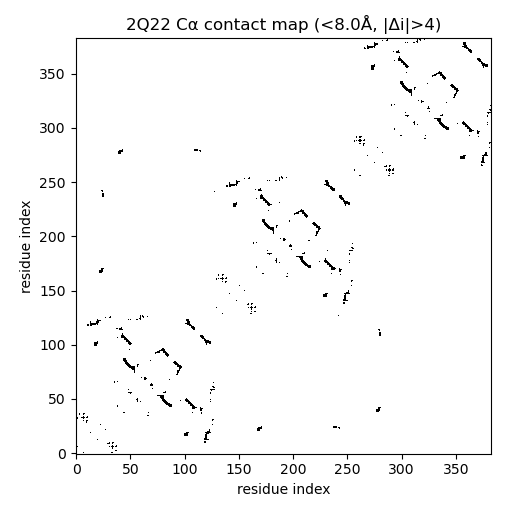6 THR C N 1
ATOM 2279 C CA . THR C 1 47 ? 24.683 11.601 7.328 1.00 45.97 46 THR C CA 1
ATOM 2280 C C . THR C 1 47 ? 26.056 11.178 6.758 1.00 47.42 46 THR C C 1
ATOM 2281 O O . THR C 1 47 ? 26.361 9.982 6.649 1.00 50.33 46 THR C O 1
ATOM 2285 N N . LYS C 1 48 ? 26.899 12.150 6.417 1.00 47.17 47 LYS C N 1
ATOM 2286 C CA . LYS C 1 48 ? 28.245 11.831 5.904 1.00 46.55 47 LYS C CA 1
ATOM 2287 C C . LYS C 1 48 ? 29.184 11.339 7.007 1.00 45.38 47 LYS C C 1
ATOM 2288 O O . LYS C 1 48 ? 30.250 10.779 6.732 1.00 47.80 47 LYS C O 1
ATOM 2294 N N . LEU C 1 49 ? 28.792 11.576 8.251 1.00 42.31 48 LEU C N 1
ATOM 2295 C CA . LEU C 1 49 ? 29.514 11.118 9.414 1.00 42.87 48 LEU C CA 1
ATOM 2296 C C . LEU C 1 49 ? 28.975 9.768 9.925 1.00 43.15 48 LEU C C 1
ATOM 2297 O O . LEU C 1 49 ? 29.291 9.357 11.057 1.00 42.37 48 LEU C O 1
ATOM 2302 N N . SER C 1 50 ? 28.172 9.086 9.098 1.00 40.20 49 SER C N 1
ATOM 2303 C CA . SER C 1 50 ? 27.684 7.759 9.427 1.00 39.96 49 SER C CA 1
ATOM 2304 C C . SER C 1 50 ? 27.814 6.842 8.209 1.00 39.83 49 SER C C 1
ATOM 2305 O O . SER C 1 50 ? 27.920 7.306 7.057 1.00 41.17 49 SER C O 1
ATOM 2308 N N . ASP C 1 51 ? 27.802 5.541 8.454 1.00 38.09 50 ASP C N 1
ATOM 2309 C CA . ASP C 1 51 ? 28.035 4.592 7.376 1.00 38.60 50 ASP C CA 1
ATOM 2310 C C . ASP C 1 51 ? 26.795 4.399 6.533 1.00 37.87 50 ASP C C 1
ATOM 2311 O O . ASP C 1 51 ? 26.911 4.262 5.325 1.00 37.51 50 ASP C O 1
ATOM 2316 N N . TYR C 1 52 ? 25.622 4.403 7.168 1.00 38.12 51 TYR C N 1
ATOM 2317 C CA . TYR C 1 52 ? 24.353 4.297 6.454 1.00 38.86 51 TYR C CA 1
ATOM 2318 C C . TYR C 1 52 ? 23.192 4.881 7.259 1.00 38.63 51 TYR C C 1
ATOM 2319 O O . TYR C 1 52 ? 23.341 5.218 8.442 1.00 36.42 51 TYR C O 1
ATOM 2328 N N . GLN C 1 53 ? 22.049 5.005 6.587 1.00 37.17 52 GLN C N 1
ATOM 2329 C CA . GLN C 1 53 ? 20.823 5.485 7.200 1.00 37.72 52 GLN C CA 1
ATOM 2330 C C . GLN C 1 53 ? 19.652 4.537 6.955 1.00 34.72 52 GLN C C 1
ATOM 2331 O O . GLN C 1 53 ? 19.615 3.815 5.967 1.00 35.56 52 GLN C O 1
ATOM 2337 N N . ILE C 1 54 ? 18.709 4.545 7.887 1.00 37.24 53 ILE C N 1
ATOM 2338 C CA . ILE C 1 54 ? 17.414 3.877 7.711 1.00 38.62 53 ILE C CA 1
ATOM 2339 C C . ILE C 1 54 ? 16.383 4.961 7.868 1.00 37.84 53 ILE C C 1
ATOM 2340 O O . ILE C 1 54 ? 16.477 5.765 8.805 1.00 36.49 53 ILE C O 1
ATOM 2345 N N . LEU C 1 55 ? 15.425 5.025 6.950 1.00 34.27 54 LEU C N 1
ATOM 2346 C CA . LEU C 1 55 ? 14.361 6.015 7.026 1.00 34.64 54 LEU C CA 1
ATOM 2347 C C . LEU C 1 55 ? 13.024 5.375 7.371 1.00 33.59 54 LEU C C 1
ATOM 2348 O O . LEU C 1 55 ? 12.677 4.309 6.863 1.00 34.44 54 LEU C O 1
ATOM 2353 N N . GLY C 1 56 ? 12.287 6.035 8.241 1.00 33.89 55 GLY C N 1
ATOM 2354 C CA . GLY C 1 56 ? 10.939 5.647 8.590 1.00 34.92 55 GLY C CA 1
ATOM 2355 C C . GLY C 1 56 ? 10.049 6.846 8.299 1.00 34.16 55 GLY C C 1
ATOM 2356 O O . GLY C 1 56 ? 10.266 7.929 8.830 1.00 35.44 55 GLY C O 1
ATOM 2357 N N . ILE C 1 57 ? 9.071 6.664 7.442 1.00 31.88 56 ILE C N 1
ATOM 2358 C CA . ILE C 1 57 ? 8.285 7.775 6.928 1.00 31.30 56 ILE C CA 1
ATOM 2359 C C . ILE C 1 57 ? 6.814 7.540 7.212 1.00 31.73 56 ILE C C 1
ATOM 2360 O O . ILE C 1 57 ? 6.274 6.519 6.797 1.00 30.79 56 ILE C O 1
ATOM 2365 N N . CYS C 1 58 ? 6.182 8.468 7.925 1.00 31.58 57 CYS C N 1
ATOM 2366 C CA . CYS C 1 58 ? 4.725 8.420 8.221 1.00 31.50 57 CYS C CA 1
ATOM 2367 C C . CYS C 1 58 ? 3.993 9.559 7.535 1.00 32.28 57 CYS C C 1
ATOM 2368 O O . CYS C 1 58 ? 4.342 10.719 7.742 1.00 34.33 57 CYS C O 1
ATOM 2371 N N . ALA C 1 59 ? 2.998 9.240 6.714 1.00 30.98 58 ALA C N 1
ATOM 2372 C CA . ALA C 1 59 ? 2.323 10.242 5.900 1.00 31.61 58 ALA C CA 1
ATOM 2373 C C . ALA C 1 59 ? 0.828 9.987 5.845 1.00 31.00 58 ALA C C 1
ATOM 2374 O O . ALA C 1 59 ? 0.357 8.857 5.986 1.00 30.99 58 ALA C O 1
ATOM 2376 N N . ASP C 1 60 ? 0.080 11.050 5.604 1.00 32.64 59 ASP C N 1
ATOM 2377 C CA . ASP C 1 60 ? -1.376 10.956 5.447 1.00 31.79 59 ASP C CA 1
ATOM 2378 C C . ASP C 1 60 ? -1.817 10.132 4.251 1.00 31.83 59 ASP C C 1
ATOM 2379 O O . ASP C 1 60 ? -2.915 9.578 4.275 1.00 32.47 59 ASP C O 1
ATOM 2384 N N . THR C 1 61 ? -0.988 10.096 3.193 1.00 30.85 60 THR C N 1
ATOM 2385 C CA . THR C 1 61 ? -1.348 9.414 1.945 1.00 32.75 60 THR C CA 1
ATOM 2386 C C . THR C 1 61 ? -0.118 8.784 1.381 1.00 29.40 60 THR C C 1
ATOM 2387 O O . THR C 1 61 ? 0.976 9.270 1.614 1.00 29.30 60 THR C O 1
ATOM 2391 N N . ALA C 1 62 ? -0.287 7.749 0.584 1.00 26.92 61 ALA C N 1
ATOM 2392 C CA . ALA C 1 62 ? 0.865 7.126 -0.119 1.00 28.62 61 ALA C CA 1
ATOM 2393 C C . ALA C 1 62 ? 1.658 8.121 -0.966 1.00 33.88 61 ALA C C 1
ATOM 2394 O O . ALA C 1 62 ? 2.881 8.100 -0.966 1.00 35.96 61 ALA C O 1
ATOM 2396 N N . ASP C 1 63 ? 0.971 9.022 -1.668 1.00 34.88 62 ASP C N 1
ATOM 2397 C CA . ASP C 1 63 ? 1.660 9.982 -2.522 1.00 34.37 62 ASP C CA 1
ATOM 2398 C C . ASP C 1 63 ? 2.633 10.915 -1.775 1.00 34.02 62 ASP C C 1
ATOM 2399 O O . ASP C 1 63 ? 3.759 11.232 -2.228 1.00 33.77 62 ASP C O 1
ATOM 2404 N N . GLU C 1 64 ? 2.186 11.383 -0.629 1.00 33.96 63 GLU C N 1
ATOM 2405 C CA . GLU C 1 64 ? 2.99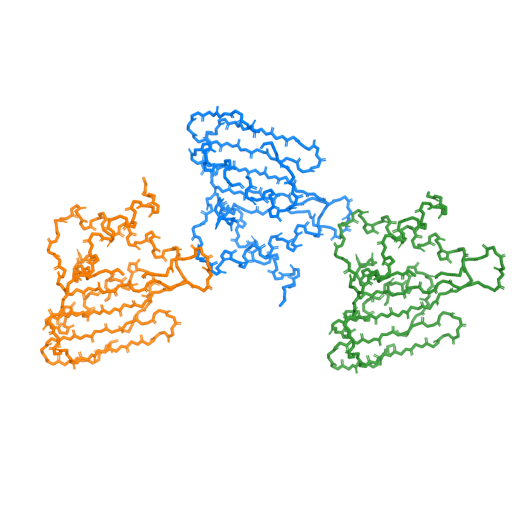0 12.285 0.185 1.00 36.85 63 GLU C CA 1
ATOM 2406 C C . GLU C 1 64 ? 4.162 11.491 0.747 1.00 36.32 63 GLU C C 1
ATOM 2407 O O . GLU C 1 64 ? 5.302 11.938 0.805 1.00 38.21 63 GLU C O 1
ATOM 2413 N N . GLY C 1 65 ? 3.873 10.294 1.220 1.00 33.98 64 GLY C N 1
ATOM 2414 C CA . GLY C 1 65 ? 4.961 9.442 1.724 1.00 32.61 64 GLY C CA 1
ATOM 2415 C C . GLY C 1 65 ? 6.027 9.123 0.681 1.00 33.20 64 GLY C C 1
ATOM 2416 O O . GLY C 1 65 ? 7.244 9.096 0.991 1.00 33.03 64 GLY C O 1
ATOM 2417 N N . LEU C 1 66 ? 5.563 8.781 -0.520 1.00 33.29 65 LEU C N 1
ATOM 2418 C CA . LEU C 1 66 ? 6.447 8.398 -1.642 1.00 34.91 65 LEU C CA 1
ATOM 2419 C C . LEU C 1 66 ? 7.228 9.606 -2.171 1.00 34.93 65 LEU C C 1
ATOM 2420 O O . LEU C 1 66 ? 8.378 9.480 -2.588 1.00 37.84 65 LEU C O 1
ATOM 2425 N N . LEU C 1 67 ? 6.606 10.779 -2.136 1.00 34.75 66 LEU C N 1
ATOM 2426 C CA . LEU C 1 67 ? 7.323 12.026 -2.474 1.00 35.65 66 LEU C CA 1
ATOM 2427 C C . LEU C 1 67 ? 8.463 12.258 -1.487 1.00 36.15 66 LEU C C 1
ATOM 2428 O O . LEU C 1 67 ? 9.597 12.531 -1.880 1.00 37.94 66 LEU C O 1
ATOM 2433 N N . ALA C 1 68 ? 8.180 12.081 -0.205 1.00 31.44 67 ALA C N 1
ATOM 2434 C CA . ALA C 1 68 ? 9.234 12.170 0.817 1.00 32.61 67 ALA C CA 1
ATOM 2435 C C . ALA C 1 68 ? 10.364 11.158 0.554 1.00 33.86 67 ALA C C 1
ATOM 2436 O O . ALA C 1 68 ? 11.574 11.478 0.573 1.00 34.08 67 ALA C O 1
ATOM 2446 N N . LYS C 1 70 ? 11.254 9.624 -2.204 1.00 35.50 69 LYS C N 1
ATOM 2447 C CA . LYS C 1 70 ? 12.050 9.891 -3.374 1.00 39.18 69 LYS C CA 1
ATOM 2448 C C . LYS C 1 70 ? 13.018 11.075 -3.166 1.00 39.48 69 LYS C C 1
ATOM 2449 O O . LYS C 1 70 ? 14.184 11.006 -3.575 1.00 38.56 69 LYS C O 1
ATOM 2452 N N . THR C 1 71 ? 12.537 12.135 -2.506 1.00 38.01 70 THR C N 1
ATOM 2453 C CA . THR C 1 71 ? 13.328 13.345 -2.328 1.00 35.94 70 THR C CA 1
ATOM 2454 C C . THR C 1 71 ? 14.409 13.203 -1.244 1.00 36.33 70 THR C C 1
ATOM 2455 O O . THR C 1 71 ? 15.533 13.596 -1.436 1.00 36.18 70 THR C O 1
ATOM 2459 N N . TYR C 1 72 ? 14.085 12.644 -0.089 1.00 34.99 71 TYR C N 1
ATOM 2460 C CA . TYR C 1 72 ? 15.111 12.372 0.913 1.00 37.04 71 TYR C CA 1
ATOM 2461 C C . TYR C 1 72 ? 16.166 11.394 0.365 1.00 39.25 71 TYR C C 1
ATOM 2462 O O . TYR C 1 72 ? 17.383 11.582 0.572 1.00 36.70 71 TYR C O 1
ATOM 2471 N N . SER C 1 73 ? 15.726 10.327 -0.296 1.00 40.09 72 SER C N 1
ATOM 2472 C CA . SER C 1 73 ? 16.690 9.292 -0.730 1.00 40.50 72 SER C CA 1
ATOM 2473 C C . SER C 1 73 ? 17.677 9.859 -1.783 1.00 42.49 72 SER C C 1
ATOM 2474 O O . SER C 1 73 ? 18.877 9.568 -1.736 1.00 39.64 72 SER C O 1
ATOM 2477 N N . HIS C 1 74 ? 17.179 10.697 -2.691 1.00 41.96 73 HIS C N 1
ATOM 2478 C CA . HIS C 1 74 ? 18.025 11.405 -3.645 1.00 42.79 73 HIS C CA 1
ATOM 2479 C C . HIS C 1 74 ? 19.024 12.342 -2.956 1.00 44.83 73 HIS C C 1
ATOM 2480 O O . HIS C 1 74 ? 20.222 12.262 -3.240 1.00 44.58 73 HIS C O 1
ATOM 2487 N N . ALA C 1 75 ? 18.567 13.207 -2.043 1.00 44.91 74 ALA C N 1
ATOM 2488 C CA . ALA C 1 75 ? 19.496 14.127 -1.334 1.00 43.08 74 ALA C CA 1
ATOM 2489 C C . ALA C 1 75 ? 20.526 13.358 -0.550 1.00 43.27 74 ALA C C 1
ATOM 2490 O O . ALA C 1 75 ? 21.637 13.824 -0.410 1.00 45.66 74 ALA C O 1
ATOM 2492 N N . LEU C 1 76 ? 20.172 12.189 -0.032 1.00 41.82 75 LEU C N 1
ATOM 2493 C CA . LEU C 1 76 ? 21.131 11.365 0.707 1.00 43.87 75 LEU C CA 1
ATOM 2494 C C . LEU C 1 76 ? 21.969 10.446 -0.168 1.00 43.87 75 LEU C C 1
ATOM 2495 O O . LEU C 1 76 ? 22.810 9.708 0.345 1.00 44.61 75 LEU C O 1
ATOM 2500 N N . GLY C 1 77 ? 21.760 10.485 -1.477 1.00 44.89 76 GLY C N 1
ATOM 2501 C CA . GLY C 1 77 ? 22.561 9.668 -2.396 1.00 47.14 76 GLY C CA 1
ATOM 2502 C C . GLY C 1 77 ? 22.157 8.207 -2.483 1.00 48.77 76 GLY C C 1
ATOM 2503 O O . GLY C 1 77 ? 22.967 7.352 -2.847 1.00 47.23 76 GLY C O 1
ATOM 2504 N N . TYR C 1 78 ? 20.899 7.916 -2.185 1.00 51.03 77 TYR C N 1
ATOM 2505 C CA . TYR C 1 78 ? 20.366 6.549 -2.312 1.00 56.26 77 TYR C CA 1
ATOM 2506 C C . TYR C 1 78 ? 19.474 6.361 -3.537 1.00 59.56 77 TYR C C 1
ATOM 2507 O O . TYR C 1 78 ? 18.566 7.157 -3.784 1.00 58.97 77 TYR C O 1
ATOM 2516 N N . GLU C 1 79 ? 19.704 5.286 -4.284 1.00 64.03 78 GLU C N 1
ATOM 2517 C CA . GLU C 1 79 ? 18.781 4.904 -5.347 1.00 67.43 78 GLU C CA 1
ATOM 2518 C C . GLU C 1 79 ? 17.525 4.334 -4.686 1.00 71.55 78 GLU C C 1
ATOM 2519 O O . GLU C 1 79 ? 17.580 3.802 -3.575 1.00 72.41 78 GLU C O 1
ATOM 2522 N N . VAL C 1 80 ? 16.385 4.480 -5.353 1.00 75.10 79 VAL C N 1
ATOM 2523 C CA . VAL C 1 80 ? 15.126 3.931 -4.846 1.00 75.76 79 VAL C CA 1
ATOM 2524 C C . VAL C 1 80 ? 14.392 3.192 -5.948 1.00 75.36 79 VAL C C 1
ATOM 2525 O O . VAL C 1 80 ? 14.768 3.305 -7.128 1.00 75.31 79 VAL C O 1
ATOM 2529 N N . PRO C 1 81 ? 13.356 2.415 -5.555 1.00 76.06 80 PRO C N 1
ATOM 2530 C CA . PRO C 1 81 ? 12.419 1.832 -6.507 1.00 74.81 80 PRO C CA 1
ATOM 2531 C C . PRO C 1 81 ? 11.296 2.818 -6.821 1.00 74.05 80 PRO C C 1
ATOM 2532 O O . PRO C 1 81 ? 11.131 3.808 -6.111 1.00 72.79 80 PRO C O 1
ATOM 2536 N N . ASP C 1 83 ? 9.282 1.492 -7.857 1.00 49.44 82 ASP C N 1
ATOM 2537 C CA . ASP C 1 83 ? 7.876 1.771 -7.584 1.00 51.25 82 ASP C CA 1
ATOM 2538 C C . ASP C 1 83 ? 7.284 0.789 -6.525 1.00 50.76 82 ASP C C 1
ATOM 2539 O O . ASP C 1 83 ? 7.267 -0.443 -6.723 1.00 52.97 82 ASP C O 1
ATOM 2541 N N . LEU C 1 84 ? 6.822 1.347 -5.405 1.00 44.66 83 LEU C N 1
ATOM 2542 C CA . LEU C 1 84 ? 6.212 0.566 -4.319 1.00 40.53 83 LEU C CA 1
ATOM 2543 C C . LEU C 1 84 ? 4.698 0.546 -4.530 1.00 38.38 83 LEU C C 1
ATOM 2544 O O . LEU C 1 84 ? 4.100 1.587 -4.854 1.00 39.93 83 LEU C O 1
ATOM 2549 N N . PRO C 1 85 ? 4.060 -0.596 -4.310 1.00 34.89 84 PRO C N 1
ATOM 2550 C CA . PRO C 1 85 ? 2.593 -0.595 -4.373 1.00 31.74 84 PRO C CA 1
ATOM 2551 C C . PRO C 1 85 ? 1.989 0.272 -3.259 1.00 33.64 84 PRO C C 1
ATOM 2552 O O . PRO C 1 85 ? 2.571 0.394 -2.171 1.00 29.64 84 PRO C O 1
ATOM 2556 N N . VAL C 1 86 ? 0.812 0.856 -3.512 1.00 31.16 85 VAL C N 1
ATOM 2557 C CA . VAL C 1 86 ? 0.216 1.767 -2.533 1.00 28.38 85 VAL C CA 1
ATOM 2558 C C . VAL C 1 86 ? -0.938 1.098 -1.750 1.00 28.08 85 VAL C C 1
ATOM 2559 O O . VAL C 1 86 ? -1.334 -0.026 -2.018 1.00 29.43 85 VAL C O 1
ATOM 2563 N N . VAL C 1 87 ? -1.370 1.773 -0.699 1.00 29.85 86 VAL C N 1
ATOM 2564 C CA . VAL C 1 87 ? -2.573 1.427 0.044 1.00 29.27 86 VAL C CA 1
ATOM 2565 C C . VAL C 1 87 ? -3.385 2.716 0.208 1.00 27.68 86 VAL C C 1
ATOM 2566 O O . VAL C 1 87 ? -2.868 3.845 -0.022 1.00 29.71 86 VAL C O 1
ATOM 2570 N N . GLU C 1 88 ? -4.644 2.583 0.610 1.00 26.49 87 GLU C N 1
ATOM 2571 C CA . GLU C 1 88 ? -5.450 3.751 0.899 1.00 29.06 87 GLU C CA 1
ATOM 2572 C C . GLU C 1 88 ? -5.168 4.199 2.303 1.00 28.75 87 GLU C C 1
ATOM 2573 O O . GLU C 1 88 ? -4.772 3.397 3.119 1.00 30.85 87 GLU C O 1
ATOM 2579 N N . GLY C 1 89 ? -5.341 5.495 2.560 1.00 30.17 88 GLY C N 1
ATOM 2580 C CA . GLY C 1 89 ? -5.158 6.020 3.886 1.00 30.23 88 GLY C CA 1
ATOM 2581 C C . GLY C 1 89 ? -3.679 6.208 4.248 1.00 31.56 88 GLY C C 1
ATOM 2582 O O . GLY C 1 89 ? -2.790 6.204 3.351 1.00 31.76 88 GLY C O 1
ATOM 2583 N N . PRO C 1 90 ? -3.420 6.482 5.535 1.00 32.53 89 PRO C N 1
ATOM 2584 C CA . PRO C 1 90 ? -2.046 6.831 5.978 1.00 29.46 89 PRO C CA 1
ATOM 2585 C C . PRO C 1 90 ? -1.087 5.683 5.760 1.00 31.76 89 PRO C C 1
ATOM 2586 O O . PRO C 1 90 ? -1.491 4.512 5.813 1.00 28.02 89 PRO C O 1
ATOM 2590 N N . VAL C 1 91 ? 0.161 6.025 5.462 1.00 30.71 90 VAL C N 1
ATOM 2591 C CA . VAL C 1 91 ? 1.165 5.046 5.160 1.00 31.47 90 VAL C CA 1
ATOM 2592 C C . VAL C 1 91 ? 2.397 5.187 6.035 1.00 33.36 90 VAL C C 1
ATOM 2593 O O . VAL C 1 91 ? 2.684 6.260 6.580 1.00 31.77 90 VAL C O 1
ATOM 2597 N N . TYR C 1 92 ? 3.115 4.062 6.145 1.00 32.65 91 TYR C N 1
ATOM 2598 C CA . TYR C 1 92 ? 4.456 4.024 6.702 1.00 31.37 91 TYR C CA 1
ATOM 2599 C C . TYR C 1 92 ? 5.363 3.432 5.635 1.00 30.35 91 TYR C C 1
ATOM 2600 O O . TYR C 1 92 ? 5.080 2.347 5.093 1.00 32.21 91 TYR C O 1
ATOM 2609 N N . ILE C 1 93 ? 6.459 4.121 5.362 1.00 31.20 92 ILE C N 1
ATOM 2610 C CA . ILE C 1 93 ? 7.444 3.659 4.420 1.00 30.86 92 ILE C CA 1
ATOM 2611 C C . ILE C 1 93 ? 8.782 3.519 5.133 1.00 30.91 92 ILE C C 1
ATOM 2612 O O . ILE C 1 93 ? 9.221 4.429 5.862 1.00 31.18 92 ILE C O 1
ATOM 2617 N N . LYS C 1 94 ? 9.410 2.371 4.911 1.00 32.92 93 LYS C N 1
ATOM 2618 C CA . LYS C 1 94 ? 10.752 2.057 5.390 1.00 33.31 93 LYS C CA 1
ATOM 2619 C C . LYS C 1 94 ? 11.709 2.020 4.223 1.00 34.81 93 LYS C C 1
ATOM 2620 O O . LYS C 1 94 ? 11.376 1.458 3.198 1.00 34.66 93 LYS C O 1
ATOM 2626 N N . LEU C 1 95 ? 12.901 2.583 4.404 1.00 35.76 94 LEU C N 1
ATOM 2627 C CA . LEU C 1 95 ? 13.979 2.497 3.407 1.00 37.88 94 LEU C CA 1
ATOM 2628 C C . LEU C 1 95 ? 15.238 2.221 4.185 1.00 37.27 94 LEU C C 1
ATOM 2629 O O . LEU C 1 95 ? 15.704 3.079 4.902 1.00 32.07 94 LEU C O 1
ATOM 2634 N N . ASN C 1 96 ? 15.760 1.004 4.067 1.00 37.75 95 ASN C N 1
ATOM 2635 C CA . ASN C 1 96 ? 16.924 0.604 4.832 1.00 39.86 95 ASN C CA 1
ATOM 2636 C C . ASN C 1 96 ? 18.150 0.677 3.949 1.00 40.43 95 ASN C C 1
ATOM 2637 O O . ASN C 1 96 ? 18.289 -0.087 3.004 1.00 38.18 95 ASN C O 1
ATOM 2642 N N . GLY C 1 97 ? 19.021 1.622 4.281 1.00 42.13 96 GLY C N 1
ATOM 2643 C CA . GLY C 1 97 ? 20.216 1.908 3.517 1.00 44.30 96 GLY C CA 1
ATOM 2644 C C . GLY C 1 97 ? 21.299 0.865 3.647 1.00 47.68 96 GLY C C 1
ATOM 2645 O O . GLY C 1 97 ? 22.147 0.780 2.763 1.00 47.27 96 GLY C O 1
ATOM 2646 N N . LYS C 1 98 ? 21.284 0.060 4.716 1.00 52.48 97 LYS C N 1
ATOM 2647 C CA . LYS C 1 98 ? 22.325 -0.961 4.860 1.00 56.36 97 LYS C CA 1
ATOM 2648 C C . LYS C 1 98 ? 22.039 -2.198 3.999 1.00 56.40 97 LYS C C 1
ATOM 2649 O O . LYS C 1 98 ? 22.935 -2.675 3.308 1.00 57.98 97 LYS C O 1
ATOM 2655 N N . ASN C 1 99 ? 20.797 -2.686 4.013 1.00 52.40 98 ASN C N 1
ATOM 2656 C CA . ASN C 1 99 ? 20.444 -3.930 3.333 1.00 49.32 98 ASN C CA 1
ATOM 2657 C C . ASN C 1 99 ? 19.457 -3.780 2.182 1.00 47.11 98 ASN C C 1
ATOM 2658 O O . ASN C 1 99 ? 19.023 -4.770 1.614 1.00 45.43 98 ASN C O 1
ATOM 2663 N N . GLY C 1 100 ? 19.081 -2.546 1.854 1.00 46.58 99 GLY C N 1
ATOM 2664 C CA . GLY C 1 100 ? 18.171 -2.274 0.739 1.00 46.48 99 GLY C CA 1
ATOM 2665 C C . GLY C 1 100 ? 16.688 -2.540 0.976 1.00 45.37 99 GLY C C 1
ATOM 2666 O O . GLY C 1 100 ? 15.889 -2.350 0.078 1.00 45.42 99 GLY C O 1
ATOM 2667 N N . LEU C 1 101 ? 16.311 -2.976 2.168 1.00 45.16 100 LEU C N 1
ATOM 2668 C CA . LEU C 1 101 ? 14.893 -3.230 2.468 1.00 46.02 100 LEU C CA 1
ATOM 2669 C C . LEU C 1 101 ? 14.089 -1.952 2.227 1.00 42.78 100 LEU C C 1
ATOM 2670 O O . LEU C 1 101 ? 14.483 -0.880 2.647 1.00 37.48 100 LEU C O 1
ATOM 2675 N N . CYS C 1 102 ? 12.983 -2.088 1.515 1.00 41.49 101 CYS C N 1
ATOM 2676 C CA A CYS C 1 102 ? 12.103 -0.965 1.205 0.50 42.56 101 CYS C CA 1
ATOM 2677 C CA B CYS C 1 102 ? 12.112 -0.988 1.202 0.50 41.03 101 CYS C CA 1
ATOM 2678 C C . CYS C 1 102 ? 10.690 -1.507 1.096 1.00 40.39 101 CYS C C 1
ATOM 2679 O O . CYS C 1 102 ? 10.455 -2.505 0.422 1.00 38.64 101 CYS C O 1
ATOM 2684 N N . TYR C 1 103 ? 9.761 -0.847 1.773 1.00 36.12 102 TYR C N 1
ATOM 2685 C CA . TYR C 1 103 ? 8.370 -1.280 1.736 1.00 34.01 102 TYR C CA 1
ATOM 2686 C C . TYR C 1 103 ? 7.422 -0.188 2.161 1.00 30.59 102 TYR C C 1
ATOM 2687 O O . TYR C 1 103 ? 7.812 0.783 2.800 1.00 30.64 102 TYR C O 1
ATOM 2696 N N . LEU C 1 104 ? 6.163 -0.355 1.781 1.00 31.16 103 LEU C N 1
ATOM 2697 C CA . LEU C 1 104 ? 5.117 0.595 2.145 1.00 32.86 103 LEU C CA 1
ATOM 2698 C C . LEU C 1 104 ? 3.975 -0.175 2.763 1.00 32.76 103 LEU C C 1
ATOM 2699 O O . LEU C 1 104 ? 3.474 -1.150 2.173 1.00 29.70 103 LEU C O 1
ATOM 2704 N N . ASP C 1 105 ? 3.577 0.266 3.953 1.00 30.36 104 ASP C N 1
ATOM 2705 C CA . ASP C 1 105 ? 2.514 -0.400 4.706 1.00 31.20 104 ASP C CA 1
ATOM 2706 C C . ASP C 1 105 ? 1.398 0.580 5.033 1.00 30.66 104 ASP C C 1
ATOM 2707 O O . ASP C 1 105 ? 1.635 1.789 5.125 1.00 29.79 104 ASP C O 1
ATOM 2712 N N . SER C 1 106 ? 0.212 0.028 5.287 1.00 26.50 105 SER C N 1
ATOM 2713 C CA . SER C 1 106 ? -0.844 0.756 5.939 1.00 29.67 105 SER C CA 1
ATOM 2714 C C . SER C 1 106 ? -0.407 1.121 7.346 1.00 29.60 105 SER C C 1
ATOM 2715 O O . SER C 1 106 ? 0.144 0.289 8.036 1.00 29.05 105 SER C O 1
ATOM 2718 N N . TYR C 1 107 ? -0.650 2.366 7.738 1.00 27.96 106 TYR C N 1
ATOM 2719 C CA . TYR C 1 107 ? -0.178 2.940 9.016 1.00 30.47 106 TYR C CA 1
ATOM 2720 C C . TYR C 1 107 ? -1.358 3.368 9.863 1.00 32.15 106 TYR C C 1
ATOM 2721 O O . TYR C 1 107 ? -2.159 4.194 9.446 1.00 32.14 106 TYR C O 1
ATOM 2730 N N . ALA C 1 108 ? -1.492 2.747 11.046 1.00 32.76 107 ALA C N 1
ATOM 2731 C CA . ALA C 1 108 ? -2.530 3.073 11.994 1.00 33.21 107 ALA C CA 1
ATOM 2732 C C . ALA C 1 108 ? -2.036 4.040 13.116 1.00 33.40 107 ALA C C 1
ATOM 2733 O O . ALA C 1 108 ? -2.777 4.315 14.058 1.00 34.29 107 ALA C O 1
ATOM 2735 N N . GLY C 1 109 ? -0.790 4.516 13.058 1.00 31.08 108 GLY C N 1
ATOM 2736 C CA . GLY C 1 109 ? -0.262 5.402 14.086 1.00 32.72 108 GLY C CA 1
ATOM 2737 C C . GLY C 1 109 ? -0.606 6.878 13.851 1.00 35.05 108 GLY C C 1
ATOM 2738 O O . GLY C 1 109 ? -1.342 7.213 12.926 1.00 34.31 108 GLY C O 1
ATOM 2739 N N . HIS C 1 110 ? -0.054 7.765 14.679 1.00 33.76 109 HIS C N 1
ATOM 2740 C CA . HIS C 1 110 ? -0.411 9.181 14.630 1.00 35.16 109 HIS C CA 1
ATOM 2741 C C . HIS C 1 110 ? 0.817 10.097 14.465 1.00 34.75 109 HIS C C 1
ATOM 2742 O O . HIS C 1 110 ? 0.723 11.306 14.618 1.00 36.74 109 HIS C O 1
ATOM 2749 N N . HIS C 1 111 ? 1.952 9.515 14.078 1.00 30.17 110 HIS C N 1
ATOM 2750 C CA . HIS C 1 111 ? 3.142 10.268 13.786 1.00 29.84 110 HIS C CA 1
ATOM 2751 C C . HIS C 1 111 ? 3.058 10.697 12.366 1.00 31.24 110 HIS C C 1
ATOM 2752 O O . HIS C 1 111 ? 2.312 10.067 11.567 1.00 31.46 110 HIS C O 1
ATOM 2759 N N . ARG C 1 112 ? 3.782 11.776 12.048 1.00 32.04 111 ARG C N 1
ATOM 2760 C CA . ARG C 1 112 ? 3.910 12.271 10.687 1.00 33.44 111 ARG C CA 1
ATOM 2761 C C . ARG C 1 112 ? 5.279 12.862 10.503 1.00 33.18 111 ARG C C 1
ATOM 2762 O O . ARG C 1 112 ? 5.749 13.600 11.358 1.00 31.52 111 ARG C O 1
ATOM 2770 N N . GLY C 1 113 ? 5.901 12.580 9.356 1.00 32.99 112 GLY C N 1
ATOM 2771 C CA . GLY C 1 113 ? 7.276 13.061 9.098 1.00 31.21 112 GLY C CA 1
ATOM 2772 C C . GLY C 1 113 ? 8.210 11.889 8.961 1.00 32.23 112 GLY C C 1
ATOM 2773 O O . GLY C 1 113 ? 7.756 10.727 8.837 1.00 31.42 112 GLY C O 1
ATOM 2774 N N . VAL C 1 114 ? 9.510 12.192 9.036 1.00 31.00 113 VAL C N 1
ATOM 2775 C CA . VAL C 1 114 ? 10.569 11.306 8.673 1.00 31.83 113 VAL C CA 1
ATOM 2776 C C . VAL C 1 114 ? 11.512 11.102 9.864 1.00 34.38 113 VAL C C 1
ATOM 2777 O O . VAL C 1 114 ? 11.972 12.066 10.488 1.00 34.77 113 VAL C O 1
ATOM 2781 N N . LEU C 1 115 ? 11.723 9.843 10.252 1.00 32.80 114 LEU C N 1
ATOM 2782 C CA . LEU C 1 115 ? 12.785 9.503 11.206 1.00 33.20 114 LEU C CA 1
ATOM 2783 C C . LEU C 1 115 ? 13.965 8.984 10.425 1.00 33.25 114 LEU C C 1
ATOM 2784 O O . LEU C 1 115 ? 13.818 8.120 9.585 1.00 32.26 114 LEU C O 1
ATOM 2789 N N . VAL C 1 116 ? 15.129 9.536 10.709 1.00 34.64 115 VAL C N 1
ATOM 2790 C CA . VAL C 1 116 ? 16.370 9.172 10.073 1.00 35.40 115 VAL C CA 1
ATOM 2791 C C . VAL C 1 116 ? 17.298 8.562 11.128 1.00 35.93 115 VAL C C 1
ATOM 2792 O O . VAL C 1 116 ? 17.825 9.272 11.999 1.00 36.24 115 VAL C O 1
ATOM 2796 N N A SER C 1 117 ? 17.456 7.240 11.055 0.50 36.33 116 SER C N 1
ATOM 2797 N N B SER C 1 117 ? 17.467 7.247 11.068 0.50 36.29 116 SER C N 1
ATOM 2798 C CA A SER C 1 117 ? 18.413 6.500 11.886 0.50 38.48 116 SER C CA 1
ATOM 2799 C CA B SER C 1 117 ? 18.398 6.543 11.951 0.50 38.43 116 SER C CA 1
ATOM 2800 C C A SER C 1 117 ? 19.747 6.564 11.203 0.50 38.66 116 SER C C 1
ATOM 2801 C C B SER C 1 117 ? 19.742 6.507 11.267 0.50 38.33 116 SER C C 1
ATOM 2802 O O A SER C 1 117 ? 19.896 6.016 10.118 0.50 39.41 116 SER C O 1
ATOM 2803 O O B SER C 1 117 ? 19.885 5.834 10.254 0.50 38.27 116 SER C O 1
ATOM 2808 N N . CYS C 1 118 ? 20.713 7.227 11.820 1.00 40.15 117 CYS C N 1
ATOM 2809 C CA . CYS C 1 118 ? 22.077 7.267 11.283 1.00 42.03 117 CYS C CA 1
ATOM 2810 C C . CYS C 1 118 ? 22.959 6.300 12.088 1.00 43.36 117 CYS C C 1
ATOM 2811 O O . CYS C 1 118 ? 23.146 6.503 13.285 1.00 44.95 117 CYS C O 1
ATOM 2814 N N . GLN C 1 119 ? 23.500 5.277 11.422 1.00 42.72 118 GLN C N 1
ATOM 2815 C CA . GLN C 1 119 ? 24.237 4.211 12.079 1.00 44.29 118 GLN C CA 1
ATOM 2816 C C . GLN C 1 119 ? 25.657 4.109 11.536 1.00 44.76 118 GLN C C 1
ATOM 2817 O O . GLN C 1 119 ? 25.912 4.354 10.349 1.00 41.89 118 GLN C O 1
ATOM 2823 N N . SER C 1 120 ? 26.580 3.737 12.429 1.00 46.91 119 SER C N 1
ATOM 2824 C CA . SER C 1 120 ? 27.991 3.534 12.092 1.00 47.78 119 SER C CA 1
ATOM 2825 C C . SER C 1 120 ? 28.522 2.252 12.743 1.00 49.38 119 SER C C 1
ATOM 2826 O O . SER C 1 120 ? 28.171 1.908 13.880 1.00 46.93 119 SER C O 1
ATOM 2829 N N . TYR C 1 121 ? 29.387 1.571 12.007 1.00 51.63 120 TYR C N 1
ATOM 2830 C CA . TYR C 1 121 ? 30.017 0.359 12.467 1.00 54.51 120 TYR C CA 1
ATOM 2831 C C . TYR C 1 121 ? 31.119 0.666 13.478 1.00 55.75 120 TYR C C 1
ATOM 2832 O O . TYR C 1 121 ? 31.487 -0.208 14.264 1.00 55.72 120 TYR C 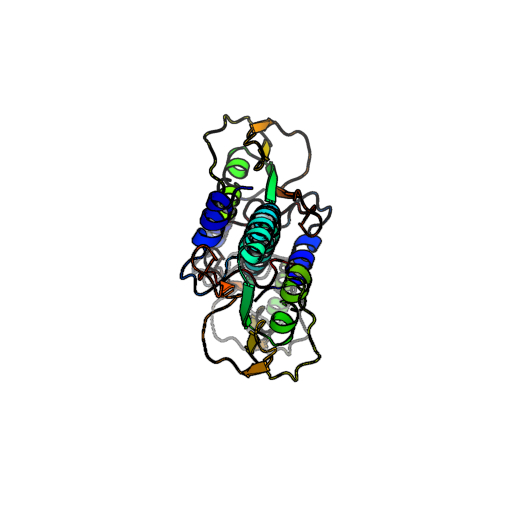O 1
ATOM 2841 N N . TYR C 1 122 ? 31.628 1.901 13.469 1.00 56.52 121 TYR C N 1
ATOM 2842 C CA . TYR C 1 122 ? 32.772 2.269 14.303 1.00 57.28 121 TYR C CA 1
ATOM 2843 C C . TYR C 1 122 ? 32.479 3.379 15.279 1.00 58.62 121 TYR C C 1
ATOM 2844 O O . TYR C 1 122 ? 31.798 4.352 14.949 1.00 53.96 121 TYR C O 1
ATOM 2853 N N . GLU C 1 123 ? 33.028 3.215 16.485 1.00 61.62 122 GLU C N 1
ATOM 2854 C CA . GLU C 1 123 ? 32.956 4.249 17.516 1.00 63.68 122 GLU C CA 1
ATOM 2855 C C . GLU C 1 123 ? 33.637 5.511 16.985 1.00 62.89 122 GLU C C 1
ATOM 2856 O O . GLU C 1 123 ? 34.638 5.438 16.267 1.00 61.73 122 GLU C O 1
ATOM 2859 N N . GLY C 1 124 ? 33.046 6.658 17.304 1.00 61.69 123 GLY C N 1
ATOM 2860 C CA . GLY C 1 124 ? 33.401 7.917 16.668 1.00 60.36 123 GLY C CA 1
ATOM 2861 C C . GLY C 1 124 ? 32.362 8.264 15.629 1.00 59.36 123 GLY C C 1
ATOM 2862 O O . GLY C 1 124 ? 32.054 9.439 15.443 1.00 60.52 123 GLY C O 1
ATOM 2863 N N . GLY C 1 125 ? 31.827 7.244 14.947 1.00 57.64 124 GLY C N 1
ATOM 2864 C CA . GLY C 1 125 ? 30.748 7.422 13.971 1.00 55.16 124 GLY C CA 1
ATOM 2865 C C . GLY C 1 125 ? 29.432 7.717 14.662 1.00 53.30 124 GLY C C 1
ATOM 2866 O O . GLY C 1 125 ? 29.245 7.360 15.827 1.00 51.62 124 GLY C O 1
ATOM 2867 N N . ILE C 1 126 ? 28.523 8.372 13.945 1.00 51.00 125 ILE C N 1
ATOM 2868 C CA . ILE C 1 126 ? 27.229 8.726 14.501 1.00 50.20 125 ILE C CA 1
ATOM 2869 C C . ILE C 1 126 ? 26.385 7.466 14.622 1.00 50.02 125 ILE C C 1
ATOM 2870 O O . ILE C 1 126 ? 26.345 6.642 13.716 1.00 49.83 125 ILE C O 1
ATOM 2875 N N . ASN C 1 127 ? 25.739 7.324 15.772 1.00 49.59 126 ASN C N 1
ATOM 2876 C CA . ASN C 1 127 ? 24.724 6.308 16.010 1.00 50.37 126 ASN C CA 1
ATOM 2877 C C . ASN C 1 127 ? 23.575 7.031 16.733 1.00 50.10 126 ASN C C 1
ATOM 2878 O O . ASN C 1 127 ? 23.487 7.003 17.959 1.00 51.15 126 ASN C O 1
ATOM 2883 N N . GLU C 1 128 ? 22.724 7.708 15.956 1.00 46.76 127 GLU C N 1
ATOM 2884 C CA . GLU C 1 128 ? 21.663 8.551 16.495 1.00 44.57 127 GLU C CA 1
ATOM 2885 C C . GLU C 1 128 ? 20.473 8.504 15.551 1.00 42.93 127 GLU C C 1
ATOM 2886 O O . GLU C 1 128 ? 20.648 8.225 14.369 1.00 40.72 127 GLU C O 1
ATOM 2898 N N . TYR C 1 130 ? 17.109 10.870 14.292 1.00 36.51 129 TYR C N 1
ATOM 2899 C CA . TYR C 1 130 ? 16.556 12.226 14.295 1.00 35.27 129 TYR C CA 1
ATOM 2900 C C . TYR C 1 130 ? 15.157 12.255 13.714 1.00 34.65 129 TYR C C 1
ATOM 2901 O O . TYR C 1 130 ? 14.840 11.529 12.784 1.00 38.24 129 TYR C O 1
ATOM 2910 N N . GLY C 1 131 ? 14.323 13.117 14.262 1.00 33.78 130 GLY C N 1
ATOM 2911 C CA . GLY C 1 131 ? 13.001 13.329 13.756 1.00 34.33 130 GLY C CA 1
ATOM 2912 C C . GLY C 1 131 ? 11.921 13.256 14.814 1.00 33.41 130 GLY C C 1
ATOM 2913 O O . GLY C 1 131 ? 12.189 12.932 15.956 1.00 37.12 130 GLY C O 1
ATOM 2914 N N . HIS C 1 132 ? 10.671 13.479 14.416 1.00 32.40 131 HIS C N 1
ATOM 2915 C CA . HIS C 1 132 ? 10.276 13.486 13.005 1.00 29.95 131 HIS C CA 1
ATOM 2916 C C . HIS C 1 132 ? 10.565 14.800 12.273 1.00 33.74 131 HIS C C 1
ATOM 2917 O O . HIS C 1 132 ? 10.224 15.878 12.738 1.00 36.05 131 HIS C O 1
ATOM 2924 N N . LEU C 1 133 ? 11.179 14.669 11.094 1.00 32.72 132 LEU C N 1
ATOM 2925 C CA . LEU C 1 133 ? 11.516 15.779 10.247 1.00 32.55 132 LEU C CA 1
ATOM 2926 C C . LEU C 1 133 ? 10.420 15.934 9.200 1.00 33.82 132 LEU C C 1
ATOM 2927 O O . LEU C 1 133 ? 9.624 14.987 8.943 1.00 33.44 132 LEU C O 1
ATOM 2932 N N . PRO C 1 134 ? 10.323 17.123 8.604 1.00 33.29 133 PRO C N 1
ATOM 2933 C CA . PRO C 1 134 ? 9.203 17.363 7.678 1.00 33.15 133 PRO C CA 1
ATOM 2934 C C . PRO C 1 134 ? 9.223 16.465 6.427 1.00 34.90 133 PRO C C 1
ATOM 2935 O O . PRO C 1 134 ? 10.262 16.114 5.887 1.00 33.86 133 PRO C O 1
ATOM 2939 N N . LEU C 1 135 ? 8.043 16.067 6.011 1.00 34.32 134 LEU C N 1
ATOM 2940 C CA . LEU C 1 135 ? 7.899 15.263 4.829 1.00 33.39 134 LEU C CA 1
ATOM 2941 C C . LEU C 1 135 ? 8.455 15.977 3.573 1.00 35.05 134 LEU C C 1
ATOM 2942 O O . LEU C 1 135 ? 8.980 15.326 2.654 1.00 31.18 134 LEU C O 1
ATOM 2947 N N . ASP C 1 136 ? 8.330 17.310 3.559 1.00 34.48 135 ASP C N 1
ATOM 2948 C CA . ASP C 1 136 ? 8.680 18.152 2.424 1.00 34.88 135 ASP C CA 1
ATOM 2949 C C . ASP C 1 136 ? 10.010 18.847 2.605 1.00 36.23 135 ASP C C 1
ATOM 2950 O O . ASP C 1 136 ? 10.245 19.820 1.930 1.00 36.49 135 ASP C O 1
ATOM 2955 N N . LEU C 1 137 ? 10.857 18.353 3.506 1.00 34.75 136 LEU C N 1
ATOM 2956 C CA . LEU C 1 137 ? 12.146 18.960 3.783 1.00 34.98 136 LEU C CA 1
ATOM 2957 C C . LEU C 1 137 ? 12.996 19.148 2.526 1.00 38.54 136 LEU C C 1
ATOM 2958 O O . LEU C 1 137 ? 13.747 20.133 2.410 1.00 36.52 136 LEU C O 1
ATOM 2963 N N . PHE C 1 138 ? 12.886 18.194 1.602 1.00 36.92 137 PHE C N 1
ATOM 2964 C CA . PHE C 1 138 ? 13.642 18.241 0.371 1.00 38.65 137 PHE C CA 1
ATOM 2965 C C . PHE C 1 138 ? 12.775 18.488 -0.858 1.00 41.12 137 PHE C C 1
ATOM 2966 O O . PHE C 1 138 ? 13.174 18.124 -1.970 1.00 44.28 137 PHE C O 1
ATOM 2974 N N . VAL C 1 139 ? 11.615 19.108 -0.667 1.00 42.87 138 VAL C N 1
ATOM 2975 C CA . VAL C 1 139 ? 10.794 19.623 -1.758 1.00 45.36 138 VAL C CA 1
ATOM 2976 C C . VAL C 1 139 ? 10.929 21.159 -1.720 1.00 50.41 138 VAL C C 1
ATOM 2977 O O . VAL C 1 139 ? 10.991 21.811 -0.669 1.00 48.78 138 VAL C O 1
#

Organism: Trichormus variabilis (strain ATCC 29413 / PCC 7937) (NCBI:txid240292)

CATH classification: 3.30.360.10